Protein AF-A0A6I1JXM7-F1 (afdb_monomer)

Sequence (483 aa):
MMESGSQADSAADSGASPAGRSFATGLRLTLGFTLAALVIVGCLWFRSSGRQVSQPGGGKPQRPTHQTKGSPGPWGELEYVPIVIATPDEFLSVAREANIEPVWRFGKYSAGQVHDLLVRADPPAAAREWLMDERHWQVSADGVVIAPPPEVIFTLDPASRALIYNALANLGGNLLQEFPLSRSRDGLEDWFSKGGLSAPTITLTRSLLYQRGSAWCLADWPLLLRQVPSREERRQLLKAATSQTTLLAHLRIRENADVEGLVEYWGRGGRAKDIRALLESVALVEGGATVDLAHLLPRFVRERIYTYPFPTDPTLARRRNCFWTSLNFFANGPPEDRHADAADLRLTLAKDYVQVPGDLLLGDVLLWSKADGTPVHAASYLAADLVLTKNGAYHTQPWMLSRLDDLLVRYPSSSALSFAAYRRKDLAHGLGRCPPTGDTDAVREYHTQLESWRGSNPARFPPNAWADVFTAGPARTRSARIP

Secondary structure (DSSP, 8-state):
------------------------TTSSSSHHHHHHHHHHHHHHHHHH-------------------EEPPPSTT-EEEEEEEEE---GGG--HHHHHT----EEEET--HHHHHHHHHHH---HHHHHHHH-GGGEEEETTEEEE---HHHHHH--HHHHHHHHHHHHHHSS-HHHHS-EEEESTTHHHHHHHTT--HHHHHHHHHT-EEETTEEEES-HHHHHHH---HHHHHHHHHHHH-EEEEEEEEEE-TT--HHHHHHHHTTTTTHHHHHHHHHHHHTSTT-EEEEGGGGS-HHHHTTBT---------GGG---HHHHHHTTT-SSS--GGGGSHHHHHHHHHHHEEEESS---TTPEEEEE-TTS-EEEEEEEEETTEEEEE-SSSTTS-EEEEEHHHHHHTS--SSPPEEEEEEEGGG-TTS-PPPPS--HHHHHHHHHHHHHHHHT-TTS--S-SSSSSS--PPP-PPP----

Radius of gyration: 33.29 Å; Cα contacts (8 Å, |Δi|>4): 660; chains: 1; bounding box: 88×120×66 Å

Nearest PDB structures (foldseek):
  4xcm-assembly1_B  TM=4.944E-01  e=1.391E-02  Thermus thermophilus HB8
  6b8c-assembly1_A  TM=6.348E-01  e=1.326E-01  Enterococcus faecium
  2evr-assembly1_A  TM=5.781E-01  e=1.932E-01  Nostoc punctiforme PCC 73102
  3p0l-assembly2_B  TM=2.296E-01  e=9.732E+00  Homo sapiens

Foldseek 3Di:
DDDDDDDDDDDDDDDDDDDDDDDDPDPDPVVVVVVVVVVVVVVVVVVVPPDPPPDDDDDPPPPPQVFDWFDADLQATKTKGKDKAWFDLVVDDLPVLLPDFDKQFLFPDAPVRQLVLLVVLVFPPVLSVVSNPCVQWDQDPRGIMHRDDPVSLLRGAQSSLQSRLQSSLPRDPLCLSVQFLKDAPVCLVVLVVVLPADPVLSVSQVRQWYDFARIIGHSCLSVSLVPDPDPVNSSSSNRSSLMDIFIFMKHWAAQVRPLVSNLVFLCFLVRSVVCSVVNVVQNNDHRGDIDGCLSSFAPLLVVFASAFDDPDDPDLQAQCFQQQCLLCRSPPDDGDSLSSDPVVSVVCLVPFKDWDPDPAGFSWKKWWADPVRHTDGIWTDHDRQKTFGQLGRDRSTGTHIDGNVRSVSSSRHNDDIDIIIIDGPVSVVVVDDPPPPDDPVVVVVVVVVVVVVCVVCVPPDDPDPPDPPPPDDPDDDDDDDDD

Mean predicted aligned error: 14.43 Å

Solvent-accessible surface area (backbone atoms only — not comparable to full-atom values): 28368 Å² total; per-residue (Å²): 134,85,78,90,78,85,85,90,84,85,88,88,80,88,85,84,88,89,88,80,84,91,88,77,97,79,79,77,74,68,67,61,56,54,55,54,51,52,53,53,52,51,55,51,51,64,66,72,65,67,72,82,76,80,71,76,91,67,72,73,79,77,72,76,78,66,64,41,72,51,62,75,55,70,76,43,45,34,40,30,38,81,43,78,51,57,50,57,73,92,78,61,53,65,72,66,50,39,67,55,75,63,58,48,34,40,39,83,34,51,71,67,56,48,50,53,50,52,60,73,27,60,42,44,70,76,35,35,58,58,72,69,37,63,89,61,47,50,78,55,99,66,15,34,36,36,62,65,54,68,72,43,63,71,54,34,47,40,65,25,44,22,51,53,38,60,51,34,36,72,42,52,85,24,65,41,49,53,62,29,50,47,34,44,69,83,45,49,61,57,50,53,72,73,33,76,62,52,70,69,58,51,53,59,52,57,56,57,33,26,60,36,66,78,13,40,30,37,50,62,57,31,58,50,42,63,72,44,83,49,70,64,57,32,48,38,50,52,38,50,64,43,38,42,79,30,48,53,46,26,39,52,37,42,52,79,48,69,49,66,54,39,31,62,42,55,15,55,86,87,33,35,80,81,46,39,68,58,49,55,56,41,23,70,33,84,88,25,46,73,43,58,42,61,79,58,45,45,66,52,44,51,80,36,59,78,36,59,53,74,89,65,78,90,54,74,78,67,37,68,14,15,47,22,50,30,75,31,43,75,36,88,63,86,71,64,56,65,32,44,37,73,69,47,43,56,52,47,43,68,72,50,30,42,81,44,99,62,88,83,48,61,58,23,31,38,37,33,18,43,88,89,64,51,76,75,49,33,27,18,34,56,50,80,58,36,27,42,36,27,78,40,60,52,42,60,32,39,29,35,39,37,45,55,70,67,50,49,33,57,61,55,41,91,59,79,64,45,78,51,36,31,36,49,51,87,74,44,66,86,70,59,81,80,70,72,92,79,65,72,63,65,57,51,52,53,52,51,54,54,51,56,54,52,73,75,50,67,88,81,58,82,89,86,84,83,78,80,88,78,82,77,77,82,80,82,80,77,89,80,82,83,136

pLDDT: mean 77.71, std 24.35, range [25.97, 98.38]

Structure (mmCIF, N/CA/C/O backbone):
data_AF-A0A6I1JXM7-F1
#
_entry.id   AF-A0A6I1JXM7-F1
#
loop_
_atom_site.group_PDB
_atom_site.id
_atom_site.type_symbol
_atom_site.label_atom_id
_atom_site.label_alt_id
_atom_site.label_comp_id
_atom_site.label_asym_id
_atom_site.label_entity_id
_atom_site.label_seq_id
_atom_site.pdbx_PDB_ins_code
_atom_site.Cartn_x
_atom_site.Cartn_y
_atom_site.Cartn_z
_atom_site.occupancy
_atom_site.B_iso_or_equiv
_atom_site.auth_seq_id
_atom_site.auth_comp_id
_atom_site.auth_asym_id
_atom_site.auth_atom_id
_atom_site.pdbx_PDB_model_num
ATOM 1 N N . MET A 1 1 ? 61.142 11.789 24.414 1.00 34.75 1 MET A N 1
ATOM 2 C CA . MET A 1 1 ? 62.073 12.433 23.465 1.00 34.75 1 MET A CA 1
ATOM 3 C C . MET A 1 1 ? 61.211 13.270 22.541 1.00 34.75 1 MET A C 1
ATOM 5 O O . MET A 1 1 ? 60.379 12.693 21.861 1.00 34.75 1 MET A O 1
ATOM 9 N N . MET A 1 2 ? 61.076 14.563 22.849 1.00 32.94 2 MET A N 1
ATOM 10 C CA . MET A 1 2 ? 61.953 15.649 22.353 1.00 32.94 2 MET A CA 1
ATOM 11 C C . MET A 1 2 ? 61.632 15.925 20.876 1.00 32.94 2 MET A C 1
ATOM 13 O O . MET A 1 2 ? 61.647 14.992 20.090 1.00 32.94 2 MET A O 1
ATOM 17 N N . GLU A 1 3 ? 61.338 17.134 20.415 1.00 31.05 3 GLU A N 1
ATOM 18 C CA . GLU A 1 3 ? 61.275 18.462 21.033 1.00 31.05 3 GLU A CA 1
ATOM 19 C C . GLU A 1 3 ? 60.746 19.441 19.957 1.00 31.05 3 GLU A C 1
ATOM 21 O O . GLU A 1 3 ? 60.748 19.101 18.776 1.00 31.05 3 GLU A O 1
ATOM 26 N N . SER A 1 4 ? 60.259 20.605 20.410 1.00 34.41 4 SER A N 1
ATOM 27 C CA . SER A 1 4 ? 60.353 21.971 19.837 1.00 34.41 4 SER A CA 1
ATOM 28 C C . SER A 1 4 ? 60.806 22.173 18.376 1.00 34.41 4 SER A C 1
ATOM 30 O O . SER A 1 4 ? 61.720 21.519 17.902 1.00 34.41 4 SER A O 1
ATOM 32 N N . GLY A 1 5 ? 60.356 23.179 17.627 1.00 30.33 5 GLY A N 1
ATOM 33 C CA . GLY A 1 5 ? 59.937 24.543 17.975 1.00 30.33 5 GLY A CA 1
ATOM 34 C C . GLY A 1 5 ? 60.060 25.405 16.698 1.00 30.33 5 GLY A C 1
ATOM 35 O O . GLY A 1 5 ? 60.792 25.042 15.786 1.00 30.33 5 GLY A O 1
ATOM 36 N N . SER A 1 6 ? 59.196 26.408 16.518 1.00 32.47 6 SER A N 1
ATOM 37 C CA . SER A 1 6 ? 59.504 27.841 16.725 1.00 32.47 6 SER A CA 1
ATOM 38 C C . SER A 1 6 ? 60.363 28.455 15.596 1.00 32.47 6 SER A C 1
ATOM 40 O O . SER A 1 6 ? 61.515 28.078 15.453 1.00 32.47 6 SER A O 1
ATOM 42 N N . GLN A 1 7 ? 59.819 29.252 14.664 1.00 33.31 7 GLN A N 1
ATOM 43 C CA . GLN A 1 7 ? 59.428 30.683 14.743 1.00 33.31 7 GLN A CA 1
ATOM 44 C C . GLN A 1 7 ? 60.555 31.630 14.266 1.00 33.31 7 GLN A C 1
ATOM 46 O O . GLN A 1 7 ? 61.726 31.321 14.460 1.00 33.31 7 GLN A O 1
ATOM 51 N N . ALA A 1 8 ? 60.133 32.800 13.754 1.00 32.56 8 ALA A N 1
ATOM 52 C CA . ALA A 1 8 ? 60.879 34.058 13.558 1.00 32.56 8 ALA A CA 1
ATOM 53 C C . ALA A 1 8 ? 61.663 34.183 12.229 1.00 32.56 8 ALA A C 1
ATOM 55 O O . ALA A 1 8 ? 62.213 33.207 11.739 1.00 32.56 8 ALA A O 1
ATOM 56 N N . ASP A 1 9 ? 61.819 35.336 11.574 1.00 30.77 9 ASP A N 1
ATOM 57 C CA . ASP A 1 9 ? 61.236 36.691 11.617 1.00 30.77 9 ASP A CA 1
ATOM 58 C C . ASP A 1 9 ? 61.928 37.505 10.490 1.00 30.77 9 ASP A C 1
ATOM 60 O O . ASP A 1 9 ? 62.820 36.994 9.811 1.00 30.77 9 ASP A O 1
ATOM 64 N N . SER A 1 10 ? 61.589 38.797 10.393 1.00 31.94 10 SER A N 1
ATOM 65 C CA . SER A 1 10 ? 62.200 39.906 9.621 1.00 31.94 10 SER A CA 1
ATOM 66 C C . SER A 1 10 ? 61.524 40.179 8.270 1.00 31.94 10 SER A C 1
ATOM 68 O O . SER A 1 10 ? 61.526 39.339 7.380 1.00 31.94 10 SER A O 1
ATOM 70 N N . ALA A 1 11 ? 60.765 41.256 8.045 1.00 30.06 11 ALA A N 1
ATOM 71 C CA . ALA A 1 11 ? 60.737 42.651 8.512 1.00 30.06 11 ALA A CA 1
ATOM 72 C C . ALA A 1 11 ? 61.738 43.609 7.837 1.00 30.06 11 ALA A C 1
ATOM 74 O O . ALA A 1 11 ? 62.942 43.379 7.831 1.00 30.06 11 ALA A O 1
ATOM 75 N N . ALA A 1 12 ? 61.138 44.737 7.434 1.00 32.62 12 ALA A N 1
ATOM 76 C CA . ALA A 1 12 ? 61.660 46.079 7.170 1.00 32.62 12 ALA A CA 1
ATOM 77 C C . ALA A 1 12 ? 62.136 46.432 5.750 1.00 32.62 12 ALA A C 1
ATOM 79 O O . ALA A 1 12 ? 62.786 45.634 5.091 1.00 32.62 12 ALA A O 1
ATOM 80 N N . ASP A 1 13 ? 61.981 47.657 5.241 1.00 31.69 13 ASP A N 1
ATOM 81 C CA . ASP A 1 13 ? 61.082 48.819 5.432 1.00 31.69 13 ASP A CA 1
ATOM 82 C C . ASP A 1 13 ? 61.653 49.930 4.510 1.00 31.69 13 ASP A C 1
ATOM 84 O O . ASP A 1 13 ? 62.836 49.899 4.164 1.00 31.69 13 ASP A O 1
ATOM 88 N N . SER A 1 14 ? 60.843 50.955 4.228 1.00 33.47 14 SER A N 1
ATOM 89 C CA . SER A 1 14 ? 61.187 52.311 3.757 1.00 33.47 14 SER A CA 1
ATOM 90 C C . SER A 1 14 ? 61.546 52.493 2.269 1.00 33.47 14 SER A C 1
ATOM 92 O O . SER A 1 14 ? 62.276 51.715 1.676 1.00 33.47 14 SER A O 1
ATOM 94 N N . GLY A 1 15 ? 61.092 53.532 1.565 1.00 28.47 15 GLY A N 1
ATOM 95 C CA . GLY A 1 15 ? 60.280 54.692 1.931 1.00 28.47 15 GLY A CA 1
ATOM 96 C C . GLY A 1 15 ? 60.502 55.819 0.908 1.00 28.47 15 GLY A C 1
ATOM 97 O O . GLY A 1 15 ? 61.597 55.922 0.367 1.00 28.47 15 GLY A O 1
ATOM 98 N N . ALA A 1 16 ? 59.475 56.637 0.638 1.00 30.34 16 ALA A N 1
ATOM 99 C CA . ALA A 1 16 ? 59.563 58.097 0.434 1.00 30.34 16 ALA A CA 1
ATOM 100 C C . ALA A 1 16 ? 58.223 58.691 -0.064 1.00 30.34 16 ALA A C 1
ATOM 102 O O . ALA A 1 16 ? 57.744 58.383 -1.153 1.00 30.34 16 ALA A O 1
ATOM 103 N N . SER A 1 17 ? 57.652 59.573 0.760 1.00 32.50 17 SER A N 1
ATOM 104 C CA . SER A 1 17 ? 56.557 60.533 0.493 1.00 32.50 17 SER A CA 1
ATOM 105 C C . SER A 1 17 ? 57.116 61.814 -0.196 1.00 32.50 17 SER A C 1
ATOM 107 O O . SER A 1 17 ? 58.269 61.763 -0.624 1.00 32.50 17 SER A O 1
ATOM 109 N N . PRO A 1 18 ? 56.478 63.021 -0.199 1.00 51.78 18 PRO A N 1
ATOM 110 C CA . PRO A 1 18 ? 55.080 63.440 0.063 1.00 51.78 18 PRO A CA 1
ATOM 111 C C . PRO A 1 18 ? 54.528 64.552 -0.888 1.00 51.78 18 PRO A C 1
ATOM 113 O O . PRO A 1 18 ? 55.287 65.258 -1.539 1.00 51.78 18 PRO A O 1
ATOM 116 N N . ALA A 1 19 ? 53.203 64.781 -0.868 1.00 33.06 19 ALA A N 1
ATOM 117 C CA . ALA A 1 19 ? 52.481 66.083 -0.951 1.00 33.06 19 ALA A CA 1
ATOM 118 C C . ALA A 1 19 ? 50.992 65.796 -1.268 1.00 33.06 19 ALA A C 1
ATOM 120 O O . ALA A 1 19 ? 50.720 64.966 -2.119 1.00 33.06 19 ALA A O 1
ATOM 121 N N . GLY A 1 20 ? 49.939 66.381 -0.693 1.00 31.81 20 GLY A N 1
ATOM 122 C CA . GLY A 1 20 ? 49.734 67.365 0.362 1.00 31.81 20 GLY A CA 1
ATOM 123 C C . GLY A 1 20 ? 48.209 67.546 0.577 1.00 31.81 20 GLY A C 1
ATOM 124 O O . GLY A 1 20 ? 47.449 67.506 -0.382 1.00 31.81 20 GLY A O 1
ATOM 125 N N . ARG A 1 21 ? 47.800 67.688 1.849 1.00 36.47 21 ARG A N 1
ATOM 126 C CA . ARG A 1 21 ? 46.652 68.432 2.445 1.00 36.47 21 ARG A CA 1
ATOM 127 C C . ARG A 1 21 ? 45.302 68.491 1.689 1.00 36.47 21 ARG A C 1
ATOM 129 O O . ARG A 1 21 ? 45.183 69.123 0.653 1.00 36.47 21 ARG A O 1
ATOM 136 N N . SER A 1 22 ? 44.261 67.829 2.208 1.00 44.09 22 SER A N 1
ATOM 137 C CA . SER A 1 22 ? 43.242 68.342 3.164 1.00 44.09 22 SER A CA 1
ATOM 138 C C . SER A 1 22 ? 42.155 69.221 2.537 1.00 44.09 22 SER A C 1
ATOM 140 O O . SER A 1 22 ? 42.422 70.381 2.282 1.00 44.09 22 SER A O 1
ATOM 142 N N . PHE A 1 23 ? 40.926 68.704 2.398 1.00 40.50 23 PHE A N 1
ATOM 143 C CA . PHE A 1 23 ? 39.637 69.394 2.626 1.00 40.50 23 PHE A CA 1
ATOM 144 C C . PHE A 1 23 ? 38.485 68.374 2.441 1.00 40.50 23 PHE A C 1
ATOM 146 O O . PHE A 1 23 ? 38.619 67.441 1.658 1.00 40.50 23 PHE A O 1
ATOM 153 N N . ALA A 1 24 ? 37.356 68.576 3.134 1.00 39.00 24 ALA A N 1
ATOM 154 C CA . ALA A 1 24 ? 36.058 67.886 2.973 1.00 39.00 24 ALA A CA 1
ATOM 155 C C . ALA A 1 24 ? 35.691 66.724 3.928 1.00 39.00 24 ALA A C 1
ATOM 157 O O . ALA A 1 24 ? 35.078 65.728 3.538 1.00 39.00 24 ALA A O 1
ATOM 158 N N . THR A 1 25 ? 35.897 66.924 5.231 1.00 48.25 25 THR A N 1
ATOM 159 C CA . THR A 1 25 ? 35.028 66.333 6.266 1.00 48.25 25 THR A CA 1
ATOM 160 C C . THR A 1 25 ? 33.734 67.157 6.321 1.00 48.25 25 THR A C 1
ATOM 162 O O . THR A 1 25 ? 33.639 68.136 7.049 1.00 48.25 25 THR A O 1
ATOM 165 N N . GLY A 1 26 ? 32.762 66.833 5.466 1.00 43.00 26 GLY A N 1
ATOM 166 C CA . GLY A 1 26 ? 31.490 67.575 5.397 1.00 43.00 26 GLY A CA 1
ATOM 167 C C . GLY A 1 26 ? 30.445 67.028 4.419 1.00 43.00 26 GLY A C 1
ATOM 168 O O . GLY A 1 26 ? 29.301 67.466 4.443 1.00 43.00 26 GLY A O 1
ATOM 169 N N . LEU A 1 27 ? 30.796 66.033 3.595 1.00 44.50 27 LEU A N 1
ATOM 170 C CA . LEU A 1 27 ? 29.936 65.503 2.530 1.00 44.50 27 LEU A CA 1
ATOM 171 C C . LEU A 1 27 ? 29.718 63.983 2.649 1.00 44.50 27 LEU A C 1
ATOM 173 O O . LEU A 1 27 ? 29.868 63.242 1.683 1.00 44.50 27 LEU A O 1
ATOM 177 N N . ARG A 1 28 ? 29.419 63.481 3.855 1.00 48.69 28 ARG A N 1
ATOM 178 C CA . ARG A 1 28 ? 29.045 62.062 4.062 1.00 48.69 28 ARG A CA 1
ATOM 179 C C . ARG A 1 28 ? 27.753 61.839 4.855 1.00 48.69 28 ARG A C 1
ATOM 181 O O . ARG A 1 28 ? 27.347 60.697 5.014 1.00 48.69 28 ARG A O 1
ATOM 188 N N . LEU A 1 29 ? 27.062 62.902 5.277 1.00 47.84 29 LEU A N 1
ATOM 189 C CA . LEU A 1 29 ? 25.785 62.798 6.006 1.00 47.84 29 LEU A CA 1
ATOM 190 C C . LEU A 1 29 ? 24.555 63.285 5.216 1.00 47.84 29 LEU A C 1
ATOM 192 O O . LEU A 1 29 ? 23.434 63.019 5.629 1.00 47.84 29 LEU A O 1
ATOM 196 N N . THR A 1 30 ? 24.726 63.902 4.043 1.00 48.47 30 THR A N 1
ATOM 197 C CA . THR A 1 30 ? 23.607 64.388 3.205 1.00 48.47 30 THR A CA 1
ATOM 198 C C . THR A 1 30 ? 23.247 63.469 2.027 1.00 48.47 30 THR A C 1
ATOM 200 O O . THR A 1 30 ? 22.127 63.542 1.521 1.00 48.47 30 THR A O 1
ATOM 203 N N . LEU A 1 31 ? 24.127 62.535 1.633 1.00 44.09 31 LEU A N 1
ATOM 204 C CA . LEU A 1 31 ? 23.833 61.542 0.582 1.00 44.09 31 LEU A CA 1
ATOM 205 C C . LEU A 1 31 ? 23.036 60.323 1.094 1.00 44.09 31 LEU A C 1
ATOM 207 O O . LEU A 1 31 ? 22.329 59.678 0.326 1.00 44.09 31 LEU A O 1
ATOM 211 N N . GLY A 1 32 ? 23.123 60.010 2.393 1.00 47.25 32 GLY A N 1
ATOM 212 C CA . GLY A 1 32 ? 22.409 58.873 2.993 1.00 47.25 32 GLY A CA 1
ATOM 213 C C . GLY A 1 32 ? 20.905 59.116 3.168 1.00 47.25 32 GLY A C 1
ATOM 214 O O . GLY A 1 32 ? 20.102 58.208 2.967 1.00 47.25 32 GLY A O 1
ATOM 215 N N . PHE A 1 33 ? 20.504 60.353 3.477 1.00 49.28 33 PHE A N 1
ATOM 216 C CA . PHE A 1 33 ? 19.093 60.699 3.690 1.00 49.28 33 PHE A CA 1
ATOM 217 C C . PHE A 1 33 ? 18.303 60.895 2.388 1.00 49.28 33 PHE A C 1
ATOM 219 O O . PHE A 1 33 ? 17.106 60.619 2.349 1.00 49.28 33 PHE A O 1
ATOM 226 N N . THR A 1 34 ? 18.956 61.306 1.299 1.00 52.91 34 THR A N 1
ATOM 227 C CA . THR A 1 34 ? 18.302 61.507 -0.005 1.00 52.91 34 THR A CA 1
ATOM 228 C C . THR A 1 34 ? 17.988 60.187 -0.713 1.00 52.91 34 THR A C 1
ATOM 230 O O . THR A 1 34 ? 16.915 60.058 -1.303 1.00 52.91 34 THR A O 1
ATOM 233 N N . LEU A 1 35 ? 18.842 59.165 -0.577 1.00 52.19 35 LEU A N 1
ATOM 234 C CA . LEU A 1 35 ? 18.565 57.832 -1.127 1.00 52.19 35 LEU A CA 1
ATOM 235 C C . LEU A 1 35 ? 17.444 57.103 -0.358 1.00 52.19 35 LEU A C 1
ATOM 237 O O . LEU A 1 35 ? 16.595 56.461 -0.971 1.00 52.19 35 LEU A O 1
ATOM 241 N N . ALA A 1 36 ? 17.389 57.249 0.971 1.00 53.75 36 ALA A N 1
ATOM 242 C CA . ALA A 1 36 ? 16.336 56.650 1.796 1.00 53.75 36 ALA A CA 1
ATOM 243 C C . ALA A 1 36 ? 14.955 57.299 1.559 1.00 53.75 36 ALA A C 1
ATOM 245 O O . ALA A 1 36 ? 13.943 56.599 1.510 1.00 53.75 36 ALA A O 1
ATOM 246 N N . ALA A 1 37 ? 14.905 58.618 1.335 1.00 55.06 37 ALA A N 1
ATOM 247 C CA . ALA A 1 37 ? 13.664 59.323 1.011 1.00 55.06 37 ALA A CA 1
ATOM 248 C C . ALA A 1 37 ? 13.104 58.939 -0.375 1.00 55.06 37 ALA A C 1
ATOM 250 O O . ALA A 1 37 ? 11.892 58.780 -0.521 1.00 55.06 37 ALA A O 1
ATOM 251 N N . LEU A 1 38 ? 13.965 58.707 -1.375 1.00 54.53 38 LEU A N 1
ATOM 252 C CA . LEU A 1 38 ? 13.542 58.266 -2.712 1.00 54.53 38 LEU A CA 1
ATOM 253 C C . LEU A 1 38 ? 12.984 56.833 -2.722 1.00 54.53 38 LEU A C 1
ATOM 255 O O . LEU A 1 38 ? 12.026 56.558 -3.444 1.00 54.53 38 LEU A O 1
ATOM 259 N N . VAL A 1 39 ? 13.509 55.939 -1.877 1.00 62.72 39 VAL A N 1
ATOM 260 C CA . VAL A 1 39 ? 12.975 54.573 -1.722 1.00 62.72 39 VAL A CA 1
ATOM 261 C C . VAL A 1 39 ? 11.601 54.585 -1.040 1.00 62.72 39 VAL A C 1
ATOM 263 O O . VAL A 1 39 ? 10.693 53.885 -1.483 1.00 62.72 39 VAL A O 1
ATOM 266 N N . ILE A 1 40 ? 11.393 55.429 -0.023 1.00 63.22 40 ILE A N 1
ATOM 267 C CA . ILE A 1 40 ? 10.098 55.532 0.674 1.00 63.22 40 ILE A CA 1
ATOM 268 C C . ILE A 1 40 ? 9.023 56.162 -0.227 1.00 63.22 40 ILE A C 1
ATOM 270 O O . ILE A 1 40 ? 7.900 55.658 -0.279 1.00 63.22 40 ILE A O 1
ATOM 274 N N . VAL A 1 41 ? 9.357 57.206 -0.995 1.00 62.22 41 VAL A N 1
ATOM 275 C CA . VAL A 1 41 ? 8.421 57.823 -1.954 1.00 62.22 41 VAL A CA 1
ATOM 276 C C . VAL A 1 41 ? 8.096 56.863 -3.108 1.00 62.22 41 VAL A C 1
ATOM 278 O O . VAL A 1 41 ? 6.930 56.752 -3.486 1.00 62.22 41 VAL A O 1
ATOM 281 N N . GLY A 1 42 ? 9.069 56.083 -3.595 1.00 57.34 42 GLY A N 1
ATOM 282 C CA . GLY A 1 42 ? 8.839 55.024 -4.586 1.00 57.34 42 GLY A CA 1
ATOM 283 C C . GLY A 1 42 ? 7.927 53.899 -4.077 1.00 57.34 42 GLY A C 1
ATOM 284 O O . GLY A 1 42 ? 7.010 53.478 -4.783 1.00 57.34 42 GLY A O 1
ATOM 285 N N . CYS A 1 43 ? 8.100 53.461 -2.824 1.00 52.16 43 CYS A N 1
ATOM 286 C CA . CYS A 1 43 ? 7.236 52.453 -2.200 1.00 52.16 43 CYS A CA 1
ATOM 287 C C . CYS A 1 43 ? 5.806 52.957 -1.931 1.00 52.16 43 CYS A C 1
ATOM 289 O O . CYS A 1 43 ? 4.860 52.170 -1.997 1.00 52.16 43 CYS A O 1
ATOM 291 N N . LEU A 1 44 ? 5.624 54.252 -1.650 1.00 49.69 44 LEU A N 1
ATOM 292 C CA . LEU A 1 44 ? 4.301 54.851 -1.445 1.00 49.69 44 LEU A CA 1
ATOM 293 C C . LEU A 1 44 ? 3.563 55.105 -2.769 1.00 49.69 44 LEU A C 1
ATOM 295 O O . LEU A 1 44 ? 2.353 54.895 -2.825 1.00 49.69 44 LEU A O 1
ATOM 299 N N . TRP A 1 45 ? 4.273 55.446 -3.849 1.00 47.00 45 TRP A N 1
ATOM 300 C CA . TRP A 1 45 ? 3.674 55.623 -5.179 1.00 47.00 45 TRP A CA 1
ATOM 301 C C . TRP A 1 45 ? 3.273 54.290 -5.834 1.00 47.00 45 TRP A C 1
ATOM 303 O O . TRP A 1 45 ? 2.234 54.201 -6.491 1.00 47.00 45 TRP A O 1
ATOM 313 N N . PHE A 1 46 ? 4.032 53.215 -5.584 1.00 47.41 46 PHE A N 1
ATOM 314 C CA . PHE A 1 46 ? 3.666 51.864 -6.030 1.00 47.41 46 PHE A CA 1
ATOM 315 C C . PHE A 1 46 ? 2.484 51.278 -5.234 1.00 47.41 46 PHE A C 1
ATOM 317 O O . PHE A 1 46 ? 1.736 50.451 -5.752 1.00 47.41 46 PHE A O 1
ATOM 324 N N . ARG A 1 47 ? 2.263 51.747 -3.996 1.00 49.69 47 ARG A N 1
ATOM 325 C CA . ARG A 1 47 ? 1.072 51.415 -3.194 1.00 49.69 47 ARG A CA 1
ATOM 326 C C . ARG A 1 47 ? -0.178 52.209 -3.585 1.00 49.69 47 ARG A C 1
ATOM 328 O O . ARG A 1 47 ? -1.272 51.684 -3.406 1.00 49.69 47 ARG A O 1
ATOM 335 N N . SER A 1 48 ? -0.047 53.426 -4.120 1.00 43.41 48 SER A N 1
ATOM 336 C CA . SER A 1 48 ? -1.191 54.278 -4.494 1.00 43.41 48 SER A CA 1
ATOM 337 C C . SER A 1 48 ? -1.604 54.195 -5.971 1.00 43.41 48 SER A C 1
ATOM 339 O O . SER A 1 48 ? -2.700 54.630 -6.313 1.00 43.41 48 SER A O 1
ATOM 341 N N . SER A 1 49 ? -0.780 53.593 -6.838 1.00 43.44 49 SER A N 1
ATOM 342 C CA . SER A 1 49 ? -1.051 53.475 -8.287 1.00 43.44 49 SER A CA 1
ATOM 343 C C . SER A 1 49 ? -1.610 52.111 -8.718 1.00 43.44 49 SER A C 1
ATOM 345 O O . SER A 1 49 ? -1.760 51.840 -9.911 1.00 43.44 49 SER A O 1
ATOM 347 N N . GLY A 1 50 ? -1.955 51.246 -7.761 1.00 37.03 50 GLY A N 1
ATOM 348 C CA . GLY A 1 50 ? -2.659 49.992 -8.013 1.00 37.03 50 GLY A CA 1
ATOM 349 C C . GLY A 1 50 ? -4.109 50.244 -8.419 1.00 37.03 50 GLY A C 1
ATOM 350 O O . GLY A 1 50 ? -5.015 50.110 -7.601 1.00 37.03 50 GLY A O 1
ATOM 351 N N . ARG A 1 51 ? -4.332 50.604 -9.689 1.00 36.34 51 ARG A N 1
ATOM 352 C CA . ARG A 1 51 ? -5.637 50.493 -10.352 1.00 36.34 51 ARG A CA 1
ATOM 353 C C . ARG A 1 51 ? -6.225 49.122 -10.016 1.00 36.34 51 ARG A C 1
ATOM 355 O O . ARG A 1 51 ? -5.642 48.100 -10.375 1.00 36.34 51 ARG A O 1
ATOM 362 N N . GLN A 1 52 ? -7.379 49.112 -9.349 1.00 36.84 52 GLN A N 1
ATOM 363 C CA . GLN A 1 52 ? -8.237 47.937 -9.277 1.00 36.84 52 GLN A CA 1
ATOM 364 C C . GLN A 1 52 ? -8.555 47.508 -10.710 1.00 36.84 52 GLN A C 1
ATOM 366 O O . GLN A 1 52 ? -9.404 48.091 -11.379 1.00 36.84 52 GLN A O 1
ATOM 371 N N . VAL A 1 53 ? -7.855 46.483 -11.187 1.00 34.91 53 VAL A N 1
ATOM 372 C CA . VAL A 1 53 ? -8.368 45.650 -12.263 1.00 34.91 53 VAL A CA 1
ATOM 373 C C . VAL A 1 53 ? -9.549 44.916 -11.649 1.00 34.91 53 VAL A C 1
ATOM 375 O O . VAL A 1 53 ? -9.375 44.013 -10.831 1.00 34.91 53 VAL A O 1
ATOM 378 N N . SER A 1 54 ? -10.755 45.367 -11.979 1.00 32.34 54 SER A N 1
ATOM 379 C CA . SER A 1 54 ? -11.983 44.635 -11.714 1.00 32.34 54 SER A CA 1
ATOM 380 C C . SER A 1 54 ? -11.850 43.261 -12.368 1.00 32.34 54 SER A C 1
ATOM 382 O O . SER A 1 54 ? -11.968 43.133 -13.585 1.00 32.34 54 SER A O 1
ATOM 384 N N . GLN A 1 55 ? -11.552 42.231 -11.575 1.00 33.00 55 GLN A N 1
ATOM 385 C CA . GLN A 1 55 ? -11.769 40.865 -12.026 1.00 33.00 55 GLN A CA 1
ATOM 386 C C . GLN A 1 55 ? -13.282 40.694 -12.225 1.00 33.00 55 GLN A C 1
ATOM 388 O O . GLN A 1 55 ? -14.043 41.017 -11.307 1.00 33.00 55 GLN A O 1
ATOM 393 N N . PRO A 1 56 ? -13.746 40.213 -13.392 1.00 32.88 56 PRO A N 1
ATOM 394 C CA . PRO A 1 56 ? -15.120 39.753 -13.512 1.00 32.88 56 PRO A CA 1
ATOM 395 C C . PRO A 1 56 ? -15.306 38.620 -12.501 1.00 32.88 56 PRO A C 1
ATOM 397 O O . PRO A 1 56 ? -14.383 37.833 -12.298 1.00 32.88 56 PRO A O 1
ATOM 400 N N . GLY A 1 57 ? -16.460 38.585 -11.831 1.00 36.31 57 GLY A N 1
ATOM 401 C CA . GLY A 1 57 ? -16.774 37.667 -10.738 1.00 36.31 57 GLY A CA 1
ATOM 402 C C . GLY A 1 57 ? -16.542 36.198 -11.090 1.00 36.31 57 GLY A C 1
ATOM 403 O O . GLY A 1 57 ? -17.460 35.487 -11.476 1.00 36.31 57 GLY A O 1
ATOM 404 N N . GLY A 1 58 ? -15.309 35.737 -10.919 1.00 27.00 58 GLY A N 1
ATOM 405 C CA . GLY A 1 58 ? -14.956 34.342 -10.792 1.00 27.00 58 GLY A CA 1
ATOM 406 C C . GLY A 1 58 ? -15.016 34.040 -9.313 1.00 27.00 58 GLY A C 1
ATOM 407 O O . GLY A 1 58 ? -14.142 34.472 -8.559 1.00 27.00 58 GLY A O 1
ATOM 408 N N . GLY A 1 59 ? -16.066 33.341 -8.880 1.00 29.61 59 GLY A N 1
ATOM 409 C CA . GLY A 1 59 ? -16.060 32.728 -7.562 1.00 29.61 59 GLY A CA 1
ATOM 410 C C . GLY A 1 59 ? -14.714 32.037 -7.382 1.00 29.61 59 GLY A C 1
ATOM 411 O O . GLY A 1 59 ? -14.279 31.299 -8.270 1.00 29.61 59 GLY A O 1
ATOM 412 N N . LYS A 1 60 ? -14.026 32.311 -6.262 1.00 30.34 60 LYS A N 1
ATOM 413 C CA . LYS A 1 60 ? -12.935 31.438 -5.817 1.00 30.34 60 LYS A CA 1
ATOM 414 C C . LYS A 1 60 ? -13.451 30.020 -6.040 1.00 30.34 60 LYS A C 1
ATOM 416 O O . LYS A 1 60 ? -14.558 29.764 -5.557 1.00 30.34 60 LYS A O 1
ATOM 421 N N . PRO A 1 61 ? -12.751 29.135 -6.770 1.00 32.69 61 PRO A N 1
ATOM 422 C CA . PRO A 1 61 ? -13.167 27.751 -6.798 1.00 32.69 61 PRO A CA 1
ATOM 423 C C . PRO A 1 61 ? -13.182 27.332 -5.334 1.00 32.69 61 PRO A C 1
ATOM 425 O O . PRO A 1 61 ? -12.134 27.257 -4.686 1.00 32.69 61 PRO A O 1
ATOM 428 N N . GLN A 1 62 ? -14.386 27.196 -4.777 1.00 32.50 62 GLN A N 1
ATOM 429 C CA . GLN A 1 62 ? -14.611 26.516 -3.523 1.00 32.50 62 GLN A CA 1
ATOM 430 C C . GLN A 1 62 ? -14.085 25.133 -3.823 1.00 32.50 62 GLN A C 1
ATOM 432 O O . GLN A 1 62 ? -14.739 24.342 -4.491 1.00 32.50 62 GLN A O 1
ATOM 437 N N . ARG A 1 63 ? -12.825 24.905 -3.461 1.00 35.50 63 ARG A N 1
ATOM 438 C CA . ARG A 1 63 ? -12.210 23.600 -3.542 1.00 35.50 63 ARG A CA 1
ATOM 439 C C . ARG A 1 63 ? -13.072 22.771 -2.606 1.00 35.50 63 ARG A C 1
ATOM 441 O O . ARG A 1 63 ? -13.062 23.071 -1.410 1.00 35.50 63 ARG A O 1
ATOM 448 N N . PRO A 1 64 ? -13.867 21.812 -3.093 1.00 37.56 64 PRO A N 1
ATOM 449 C CA . PRO A 1 64 ? -14.543 20.954 -2.164 1.00 37.56 64 PRO A CA 1
ATOM 450 C C . PRO A 1 64 ? -13.422 20.098 -1.579 1.00 37.56 64 PRO A C 1
ATOM 452 O O . PRO A 1 64 ? -12.922 19.162 -2.201 1.00 37.56 64 PRO A O 1
ATOM 455 N N . THR A 1 65 ? -12.953 20.453 -0.385 1.00 49.78 65 THR A N 1
ATOM 456 C CA . THR A 1 65 ? -12.459 19.451 0.550 1.00 49.78 65 THR A CA 1
ATOM 457 C C . THR A 1 65 ? -13.661 18.551 0.783 1.00 49.78 65 THR A C 1
ATOM 459 O O . THR A 1 65 ? -14.465 18.829 1.668 1.00 49.78 65 THR A O 1
ATOM 462 N N . HIS A 1 66 ? -13.878 17.578 -0.108 1.00 59.66 66 HIS A N 1
ATOM 463 C CA . HIS A 1 66 ? -14.966 16.619 0.002 1.00 59.66 66 HIS A CA 1
ATOM 464 C C . HIS A 1 66 ? -14.668 15.776 1.233 1.00 59.66 66 HIS A C 1
ATOM 466 O O . HIS A 1 66 ? -14.028 14.727 1.166 1.00 59.66 66 HIS A O 1
ATOM 472 N N . GLN A 1 67 ? -15.084 16.299 2.382 1.00 75.69 67 GLN A N 1
ATOM 473 C CA . GLN A 1 67 ? -15.181 15.546 3.603 1.00 75.69 67 GLN A CA 1
ATOM 474 C C . GLN A 1 67 ? -16.122 14.391 3.292 1.00 75.69 67 GLN A C 1
ATOM 476 O O . GLN A 1 67 ? -17.302 14.585 2.995 1.00 75.69 67 GLN A O 1
ATOM 481 N N . THR A 1 68 ? -15.558 13.194 3.240 1.00 84.44 68 THR A N 1
ATOM 482 C CA . THR A 1 68 ? -16.305 11.995 2.886 1.00 84.44 68 THR A CA 1
ATOM 483 C C . THR A 1 68 ? -16.825 11.395 4.176 1.00 84.44 68 THR A C 1
ATOM 485 O O . THR A 1 68 ? -16.056 11.210 5.119 1.00 84.44 68 THR A O 1
ATOM 488 N N . LYS A 1 69 ? -18.127 11.124 4.243 1.00 88.31 69 LYS A N 1
ATOM 489 C CA . LYS A 1 69 ? -18.717 10.440 5.394 1.00 88.31 69 LYS A CA 1
ATOM 490 C C . LYS A 1 69 ? -18.511 8.937 5.248 1.00 88.31 69 LYS A C 1
ATOM 492 O O . LYS A 1 69 ? -18.775 8.383 4.183 1.00 88.31 69 LYS A O 1
ATOM 497 N N . GLY A 1 70 ? -18.032 8.299 6.308 1.00 86.19 70 GLY A N 1
ATOM 498 C CA . GLY A 1 70 ? -17.968 6.848 6.402 1.00 86.19 70 GLY A CA 1
ATOM 499 C C . GLY A 1 70 ? -19.350 6.238 6.601 1.00 86.19 70 GLY A C 1
ATOM 500 O O . GLY A 1 70 ? -20.277 6.900 7.073 1.00 86.19 70 GLY A O 1
ATOM 501 N N . SER A 1 71 ? -19.484 4.958 6.255 1.00 88.19 71 SER A N 1
ATOM 502 C CA . SER A 1 71 ? -20.690 4.196 6.571 1.00 88.19 71 SER A CA 1
ATOM 503 C C . SER A 1 71 ? -20.906 4.150 8.091 1.00 88.19 71 SER A C 1
ATOM 505 O O . SER A 1 71 ? -19.933 3.973 8.834 1.00 88.19 71 SER A O 1
ATOM 507 N N . PRO A 1 72 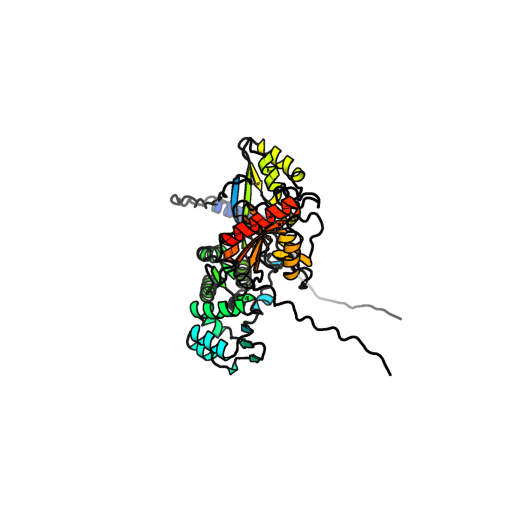? -22.152 4.305 8.570 1.00 86.62 72 PRO A N 1
ATOM 508 C CA . PRO A 1 72 ? -22.452 4.210 9.993 1.00 86.62 72 PRO A CA 1
ATOM 509 C C . PRO A 1 72 ? -22.230 2.780 10.505 1.00 86.62 72 PRO A C 1
ATOM 511 O O . PRO A 1 72 ? -22.321 1.816 9.744 1.00 86.62 72 PRO A O 1
ATOM 514 N N . GLY A 1 73 ? -21.967 2.645 11.802 1.00 92.88 73 GLY A N 1
ATOM 515 C CA . GLY A 1 73 ? -21.797 1.357 12.470 1.00 92.88 73 GLY A CA 1
ATOM 516 C C . GLY A 1 73 ? -21.525 1.524 13.968 1.00 92.88 73 GLY A C 1
ATOM 517 O O . GLY A 1 73 ? -21.617 2.643 14.475 1.00 92.88 73 GLY A O 1
ATOM 518 N N . PRO A 1 74 ? -21.150 0.446 14.683 1.00 94.19 74 PRO A N 1
ATOM 519 C CA . PRO A 1 74 ? -20.852 0.499 16.122 1.00 94.19 74 PRO A CA 1
ATOM 520 C C . PRO A 1 74 ? -19.669 1.422 16.467 1.00 94.19 74 PRO A C 1
ATOM 522 O O . PRO A 1 74 ? -19.498 1.837 17.606 1.00 94.19 74 PRO A O 1
ATOM 525 N N . TRP A 1 75 ? -18.863 1.785 15.472 1.00 95.69 75 TRP A N 1
ATOM 526 C CA . TRP A 1 75 ? -17.793 2.774 15.575 1.00 95.69 75 TRP A CA 1
ATOM 527 C C . TRP A 1 75 ? -18.270 4.234 15.601 1.00 95.69 75 TRP A C 1
ATOM 529 O O . TRP A 1 75 ? -17.446 5.120 15.830 1.00 95.69 75 TRP A O 1
ATOM 539 N N . GLY A 1 76 ? -19.555 4.501 15.354 1.00 95.31 76 GLY A N 1
ATOM 540 C CA . GLY A 1 76 ? -20.131 5.844 15.278 1.00 95.31 76 GLY A CA 1
ATOM 541 C C . GLY A 1 76 ? -20.065 6.483 13.887 1.00 95.31 76 GLY A C 1
ATOM 542 O O . GLY A 1 76 ? -19.985 5.804 12.861 1.00 95.31 76 GLY A O 1
ATOM 543 N N . GLU A 1 77 ? -20.141 7.815 13.844 1.00 95.25 77 GLU A N 1
ATOM 544 C CA . GLU A 1 77 ? -20.160 8.598 12.604 1.00 95.25 77 GLU A CA 1
ATOM 545 C C . GLU A 1 77 ? -18.751 9.056 12.225 1.00 95.25 77 GLU A C 1
ATOM 547 O O . GLU A 1 77 ? -18.132 9.852 12.929 1.00 95.25 77 GLU A O 1
ATOM 552 N N . LEU A 1 78 ? -18.240 8.573 11.094 1.00 95.94 78 LEU A N 1
ATOM 553 C CA . LEU A 1 78 ? -16.889 8.891 10.644 1.00 95.94 78 LEU A CA 1
ATOM 554 C C . LEU A 1 78 ? -16.872 9.928 9.522 1.00 95.94 78 LEU A C 1
ATOM 556 O O . LEU A 1 78 ? -17.704 9.912 8.615 1.00 95.94 78 LEU A O 1
ATOM 560 N N . GLU A 1 79 ? -15.872 10.802 9.563 1.00 95.12 79 GLU A N 1
ATOM 561 C CA . GLU A 1 79 ? -15.605 11.824 8.557 1.00 95.12 79 GLU A CA 1
ATOM 562 C C . GLU A 1 79 ? -14.129 11.766 8.139 1.00 95.12 79 GLU A C 1
ATOM 564 O O . GLU A 1 79 ? -13.234 11.756 8.987 1.00 95.12 79 GLU A O 1
ATOM 569 N N . TYR A 1 80 ? -13.853 11.760 6.834 1.00 92.44 80 TYR A N 1
ATOM 570 C CA . TYR A 1 80 ? -12.494 11.634 6.303 1.00 92.44 80 TYR A CA 1
ATOM 571 C C . TYR A 1 80 ? -12.126 12.788 5.383 1.00 92.44 80 TYR A C 1
ATOM 573 O O . TYR A 1 80 ? -12.929 13.217 4.551 1.00 92.44 80 TYR A O 1
ATOM 581 N N . VAL A 1 81 ? -10.873 13.227 5.477 1.00 92.81 81 VAL A N 1
ATOM 582 C CA . VAL A 1 81 ? -10.265 14.175 4.542 1.00 92.81 81 VAL A CA 1
ATOM 583 C C . VAL A 1 81 ? -9.042 13.518 3.900 1.00 92.81 81 VAL A C 1
ATOM 585 O O . VAL A 1 81 ? -8.102 13.172 4.620 1.00 92.81 81 VAL A O 1
ATOM 588 N N . PRO A 1 82 ? -9.016 13.333 2.567 1.00 90.88 82 PRO A N 1
ATOM 589 C CA . PRO A 1 82 ? -7.838 12.813 1.894 1.00 90.88 82 PRO A CA 1
ATOM 590 C C . PRO A 1 82 ? -6.708 13.842 1.921 1.00 90.88 82 PRO A C 1
ATOM 592 O O . PRO A 1 82 ? -6.893 15.012 1.579 1.00 90.88 82 PRO A O 1
ATOM 595 N N . ILE A 1 83 ? -5.520 13.386 2.295 1.00 90.69 83 ILE A N 1
ATOM 596 C CA . ILE A 1 83 ? -4.284 14.164 2.283 1.00 90.69 83 ILE A CA 1
ATOM 597 C C . ILE A 1 83 ? -3.184 13.373 1.577 1.00 90.69 83 ILE A C 1
ATOM 599 O O . ILE A 1 83 ? -3.263 12.153 1.437 1.00 90.69 83 ILE A O 1
ATOM 603 N N . VAL A 1 84 ? -2.129 14.062 1.152 1.00 89.38 84 VAL A N 1
ATOM 604 C CA . VAL A 1 84 ? -0.936 13.423 0.593 1.00 89.38 84 VAL A CA 1
ATOM 605 C C . VAL A 1 84 ? 0.217 13.623 1.562 1.00 89.38 84 VAL A C 1
ATOM 607 O O . VAL A 1 84 ? 0.530 14.752 1.931 1.00 89.38 84 VAL A O 1
ATOM 610 N N . ILE A 1 85 ? 0.863 12.526 1.942 1.00 91.19 85 ILE A N 1
ATOM 611 C CA . ILE A 1 85 ? 2.134 12.539 2.664 1.00 91.19 85 ILE A CA 1
ATOM 612 C C . ILE A 1 85 ? 3.230 12.016 1.741 1.00 91.19 85 ILE A C 1
ATOM 614 O O . ILE A 1 85 ? 2.992 11.151 0.900 1.00 91.19 85 ILE A O 1
ATOM 618 N N . ALA A 1 86 ? 4.444 12.532 1.885 1.00 89.44 86 ALA A N 1
ATOM 619 C CA . ALA A 1 86 ? 5.582 12.130 1.068 1.00 89.44 86 ALA A CA 1
ATOM 620 C C . ALA A 1 86 ? 6.769 11.761 1.948 1.00 89.44 86 ALA A C 1
ATOM 622 O O . ALA A 1 86 ? 6.881 12.248 3.074 1.00 89.44 86 ALA A O 1
ATOM 623 N N . THR A 1 87 ? 7.637 10.901 1.421 1.00 89.81 87 THR A N 1
ATOM 624 C CA . THR A 1 87 ? 8.889 10.544 2.084 1.00 89.81 87 THR A CA 1
ATOM 625 C C . THR A 1 87 ? 9.684 11.819 2.397 1.00 89.81 87 THR A C 1
ATOM 627 O O . THR A 1 87 ? 9.778 12.684 1.516 1.00 89.81 87 THR A O 1
ATOM 630 N N . PRO A 1 88 ? 10.249 11.952 3.612 1.00 89.94 88 PRO A N 1
ATOM 631 C CA . PRO A 1 88 ? 11.124 13.067 3.957 1.00 89.94 88 PRO A CA 1
ATOM 632 C C . PRO A 1 88 ? 12.303 13.181 2.988 1.00 89.94 88 PRO A C 1
ATOM 634 O O . PRO A 1 88 ? 12.840 12.166 2.535 1.00 89.94 88 PRO A O 1
ATOM 637 N N . ASP A 1 89 ? 12.708 14.410 2.663 1.00 88.62 89 ASP A N 1
ATOM 638 C CA . ASP A 1 89 ? 13.733 14.660 1.642 1.00 88.62 89 ASP A CA 1
ATOM 639 C C . ASP A 1 89 ? 15.086 14.049 2.044 1.00 88.62 89 ASP A C 1
ATOM 641 O O . ASP A 1 89 ? 15.812 13.533 1.197 1.00 88.62 89 ASP A O 1
ATOM 645 N N . GLU A 1 90 ? 15.387 14.022 3.341 1.00 87.94 90 GLU A N 1
ATOM 646 C CA . GLU A 1 90 ? 16.576 13.412 3.936 1.00 87.94 90 GLU A CA 1
ATOM 647 C C . GLU A 1 90 ? 16.647 11.884 3.769 1.00 87.94 90 GLU A C 1
ATOM 649 O O . GLU A 1 90 ? 17.723 11.301 3.898 1.00 87.94 90 GLU A O 1
ATOM 654 N N . PHE A 1 91 ? 15.528 11.216 3.468 1.00 87.19 91 PHE A N 1
ATOM 655 C CA . PHE A 1 91 ? 15.494 9.769 3.222 1.00 87.19 91 PHE A CA 1
ATOM 656 C C . PHE A 1 91 ? 15.599 9.432 1.727 1.00 87.19 91 PHE A C 1
ATOM 658 O O . PHE A 1 91 ? 15.729 8.260 1.365 1.00 87.19 91 PHE A O 1
ATOM 665 N N . LEU A 1 92 ? 15.552 10.434 0.842 1.00 87.25 92 LEU A N 1
ATOM 666 C CA . LEU A 1 92 ? 15.591 10.242 -0.604 1.00 87.25 92 LEU A CA 1
ATOM 667 C C . LEU A 1 92 ? 17.031 10.245 -1.128 1.00 87.25 92 LEU A C 1
ATOM 669 O O . LEU A 1 92 ? 17.744 11.241 -1.040 1.00 87.25 92 LEU A O 1
ATOM 673 N N . SER A 1 93 ? 17.443 9.146 -1.766 1.00 87.81 93 SER A N 1
ATOM 674 C CA . SER A 1 93 ? 18.750 9.044 -2.425 1.00 87.81 93 SER A CA 1
ATOM 675 C C . SER A 1 93 ? 18.604 8.821 -3.928 1.00 87.81 93 SER A C 1
ATOM 677 O O . SER A 1 93 ? 18.593 7.689 -4.403 1.00 87.81 93 SER A O 1
ATOM 679 N N . VAL A 1 94 ? 18.540 9.915 -4.696 1.00 85.31 94 VAL A N 1
ATOM 680 C CA . VAL A 1 94 ? 18.430 9.862 -6.168 1.00 85.31 94 VAL A CA 1
ATOM 681 C C . VAL A 1 94 ? 19.554 9.030 -6.788 1.00 85.31 94 VAL A C 1
ATOM 683 O O . VAL A 1 94 ? 19.289 8.239 -7.681 1.00 85.31 94 VAL A O 1
ATOM 686 N N . ALA A 1 95 ? 20.795 9.177 -6.312 1.00 84.00 95 ALA A N 1
ATOM 687 C CA . ALA A 1 95 ? 21.935 8.442 -6.858 1.00 84.00 95 ALA A CA 1
ATOM 688 C C . ALA A 1 95 ? 21.822 6.928 -6.620 1.00 84.00 95 ALA A C 1
ATOM 690 O O . ALA A 1 95 ? 22.073 6.148 -7.533 1.00 84.00 95 ALA A O 1
ATOM 691 N N . ARG A 1 96 ? 21.406 6.510 -5.413 1.00 84.94 96 ARG A N 1
ATOM 692 C CA . ARG A 1 96 ? 21.199 5.089 -5.105 1.00 84.94 96 ARG A CA 1
ATOM 693 C C . ARG A 1 96 ? 20.100 4.506 -5.979 1.00 84.94 96 ARG A C 1
ATOM 695 O O . ARG A 1 96 ? 20.308 3.469 -6.595 1.00 84.94 96 ARG A O 1
ATOM 702 N N . GLU A 1 97 ? 18.953 5.178 -6.029 1.00 85.19 97 GLU A N 1
ATOM 703 C CA . GLU A 1 97 ? 17.806 4.656 -6.763 1.00 85.19 97 GLU A CA 1
ATOM 704 C C . GLU A 1 97 ? 18.042 4.659 -8.278 1.00 85.19 97 GLU A C 1
ATOM 706 O O . GLU A 1 97 ? 17.679 3.706 -8.956 1.00 85.19 97 GLU A O 1
ATOM 711 N N . ALA A 1 98 ? 18.711 5.681 -8.819 1.00 86.00 98 ALA A N 1
ATOM 712 C CA . ALA A 1 98 ? 19.051 5.729 -10.235 1.00 86.00 98 ALA A CA 1
ATOM 713 C C . ALA A 1 98 ? 20.052 4.636 -10.637 1.00 86.00 98 ALA A C 1
ATOM 715 O O . ALA A 1 98 ? 20.076 4.273 -11.799 1.00 86.00 98 ALA A O 1
ATOM 716 N N . ASN A 1 99 ? 20.845 4.061 -9.731 1.00 86.75 99 ASN A N 1
ATOM 717 C CA . ASN A 1 99 ? 21.820 3.012 -10.069 1.00 86.75 99 ASN A CA 1
ATOM 718 C C . ASN A 1 99 ? 21.226 1.593 -10.125 1.00 86.75 99 ASN A C 1
ATOM 720 O O . ASN A 1 99 ? 21.962 0.629 -10.318 1.00 86.75 99 ASN A O 1
ATOM 724 N N . ILE A 1 100 ? 19.908 1.440 -9.975 1.00 85.88 100 ILE A N 1
ATOM 725 C CA . ILE A 1 100 ? 19.251 0.137 -10.109 1.00 85.88 100 ILE A CA 1
ATOM 726 C C . ILE A 1 100 ? 19.154 -0.230 -11.594 1.00 85.88 100 ILE A C 1
ATOM 728 O O . ILE A 1 100 ? 18.402 0.398 -12.340 1.00 85.88 100 ILE A O 1
ATOM 732 N N . GLU A 1 101 ? 19.914 -1.244 -12.014 1.00 87.25 101 GLU A N 1
ATOM 733 C CA . GLU A 1 101 ? 19.856 -1.772 -13.379 1.00 87.25 101 GLU A CA 1
ATOM 734 C C . GLU A 1 101 ? 18.626 -2.669 -13.596 1.00 87.25 101 GLU A C 1
ATOM 736 O O . GLU A 1 101 ? 18.267 -3.457 -12.711 1.00 87.25 101 GLU A O 1
ATOM 741 N N . PRO A 1 102 ? 17.990 -2.599 -14.777 1.00 88.75 102 PRO A N 1
ATOM 742 C CA . PRO A 1 102 ? 16.897 -3.485 -15.134 1.00 88.75 102 PRO A CA 1
ATOM 743 C C . PRO A 1 102 ? 17.440 -4.889 -15.422 1.00 88.75 102 PRO A C 1
ATOM 745 O O . PRO A 1 102 ? 18.057 -5.152 -16.450 1.00 88.75 102 PRO A O 1
ATOM 748 N N . VAL A 1 103 ? 17.192 -5.815 -14.500 1.00 95.19 103 VAL A N 1
ATOM 749 C CA . VAL A 1 103 ? 17.519 -7.232 -14.673 1.00 95.19 103 VAL A CA 1
ATOM 750 C C . VAL A 1 103 ? 16.236 -8.034 -14.551 1.00 95.19 103 VAL A C 1
ATOM 752 O O . VAL A 1 103 ? 15.579 -8.006 -13.512 1.00 95.19 103 VAL A O 1
ATOM 755 N N . TRP A 1 104 ? 15.886 -8.748 -15.614 1.00 97.50 104 TRP A N 1
ATOM 756 C CA . TRP A 1 104 ? 14.729 -9.627 -15.675 1.00 97.50 104 TRP A CA 1
ATOM 757 C C . TRP A 1 104 ? 15.159 -11.052 -15.369 1.00 97.50 104 TRP A C 1
ATOM 759 O O . TRP A 1 104 ? 15.960 -11.652 -16.087 1.00 97.50 104 TRP A O 1
ATOM 769 N N . ARG A 1 105 ? 14.625 -11.599 -14.282 1.00 97.38 105 ARG A N 1
ATOM 770 C CA . ARG A 1 105 ? 14.881 -12.968 -13.839 1.00 97.38 105 ARG A CA 1
ATOM 771 C C . ARG A 1 105 ? 13.659 -13.820 -14.132 1.00 97.38 105 ARG A C 1
ATOM 773 O O . ARG A 1 105 ? 12.669 -13.768 -13.405 1.00 97.38 105 ARG A O 1
ATOM 780 N N . PHE A 1 106 ? 13.738 -14.635 -15.173 1.00 96.81 106 PHE A N 1
ATOM 781 C CA . PHE A 1 106 ? 12.733 -15.641 -15.489 1.00 96.81 106 PHE A CA 1
ATOM 782 C C . PHE A 1 106 ? 13.044 -16.933 -14.732 1.00 96.81 106 PHE A C 1
ATOM 784 O O . PHE A 1 106 ? 13.358 -17.972 -15.315 1.00 96.81 106 PHE A O 1
ATOM 791 N N . GLY A 1 107 ? 13.012 -16.846 -13.399 1.00 92.12 107 GLY A N 1
ATOM 792 C CA . GLY A 1 107 ? 13.235 -18.000 -12.535 1.00 92.12 107 GLY A CA 1
ATOM 793 C C . GLY A 1 107 ? 12.231 -19.108 -12.849 1.00 92.12 107 GLY A C 1
ATOM 794 O O . GLY A 1 107 ? 11.057 -18.827 -13.094 1.00 92.12 107 GLY A O 1
ATOM 795 N N . LYS A 1 108 ? 12.685 -20.366 -12.827 1.00 85.94 108 LYS A N 1
ATOM 796 C CA . LYS A 1 108 ? 11.879 -21.564 -13.146 1.00 85.94 108 LYS A CA 1
ATOM 797 C C . LYS A 1 108 ? 11.430 -21.694 -14.609 1.00 85.94 108 LYS A C 1
ATOM 799 O O . LYS A 1 108 ? 10.756 -22.672 -14.922 1.00 85.94 108 LYS A O 1
ATOM 804 N N . TYR A 1 109 ? 11.746 -20.740 -15.487 1.00 94.94 109 TYR A N 1
ATOM 805 C CA . TYR A 1 109 ? 11.431 -20.848 -16.913 1.00 94.94 109 TYR A CA 1
ATOM 806 C C . TYR A 1 109 ? 12.619 -21.438 -17.671 1.00 94.94 109 TYR A C 1
ATOM 808 O O . TYR A 1 109 ? 13.763 -21.052 -17.440 1.00 94.94 109 TYR A O 1
ATOM 816 N N . SER A 1 110 ? 12.342 -22.336 -18.614 1.00 95.44 110 SER A N 1
ATOM 817 C CA . SER A 1 110 ? 13.307 -22.736 -19.638 1.00 95.44 110 SER A CA 1
ATOM 818 C C . SER A 1 110 ? 13.457 -21.649 -20.707 1.00 95.44 110 SER A C 1
ATOM 820 O O . SER A 1 110 ? 12.579 -20.798 -20.868 1.00 95.44 110 SER A O 1
ATOM 822 N N . ALA A 1 111 ? 14.535 -21.709 -21.495 1.00 96.19 111 ALA A N 1
ATOM 823 C CA . ALA A 1 111 ? 14.730 -20.823 -22.646 1.00 96.19 111 ALA A CA 1
ATOM 824 C C . ALA A 1 111 ? 13.521 -20.841 -23.603 1.00 96.19 111 ALA A C 1
ATOM 826 O O . ALA A 1 111 ? 13.009 -19.786 -23.962 1.00 96.19 111 ALA A O 1
ATOM 827 N N . GLY A 1 112 ? 12.976 -22.025 -23.909 1.00 97.00 112 GLY A N 1
ATOM 828 C CA . GLY A 1 112 ? 11.770 -22.151 -24.735 1.00 97.00 112 GLY A CA 1
ATOM 829 C C . GLY A 1 112 ? 10.541 -21.462 -24.129 1.00 97.00 112 GLY A C 1
ATOM 830 O O . GLY A 1 112 ? 9.813 -20.772 -24.832 1.00 97.00 112 GLY A O 1
ATOM 831 N N . GLN A 1 113 ? 10.338 -21.555 -22.810 1.00 97.19 113 GLN A N 1
ATOM 832 C CA . GLN A 1 113 ? 9.227 -20.863 -22.141 1.00 97.19 113 GLN A CA 1
ATOM 833 C C . GLN A 1 113 ? 9.384 -19.336 -22.163 1.00 97.19 113 GLN A C 1
ATOM 835 O O . GLN A 1 113 ? 8.384 -18.621 -22.271 1.00 97.19 113 GLN A O 1
ATOM 840 N N . VAL A 1 114 ? 10.619 -18.831 -22.058 1.00 97.88 114 VAL A N 1
ATOM 841 C CA . VAL A 1 114 ? 10.912 -17.398 -22.219 1.00 97.88 114 VAL A CA 1
ATOM 842 C C . VAL A 1 114 ? 10.664 -16.962 -23.658 1.00 97.88 114 VAL A C 1
ATOM 844 O O . VAL A 1 114 ? 9.973 -15.968 -23.865 1.00 97.88 114 VAL A O 1
ATOM 847 N N . HIS A 1 115 ? 11.136 -17.730 -24.641 1.00 97.88 115 HIS A N 1
ATOM 848 C CA . HIS A 1 115 ? 10.870 -17.474 -26.053 1.00 97.88 115 HIS A CA 1
ATOM 849 C C . HIS A 1 115 ? 9.360 -17.392 -26.328 1.00 97.88 115 HIS A C 1
ATOM 851 O O . HIS A 1 115 ? 8.879 -16.384 -26.838 1.00 97.88 115 HIS A O 1
ATOM 857 N N . ASP A 1 116 ? 8.582 -18.388 -25.896 1.00 98.00 116 ASP A N 1
ATOM 858 C CA . ASP A 1 116 ? 7.124 -18.403 -26.064 1.00 98.00 116 ASP A CA 1
ATOM 859 C C . ASP A 1 116 ? 6.442 -17.203 -25.400 1.00 98.00 116 ASP A C 1
ATOM 861 O O . ASP A 1 116 ? 5.488 -16.638 -25.939 1.00 98.00 116 ASP A O 1
ATOM 865 N N . LEU A 1 117 ? 6.914 -16.793 -24.217 1.00 97.81 117 LEU A N 1
ATOM 866 C CA . LEU A 1 117 ? 6.419 -15.592 -23.551 1.00 97.81 117 LEU A CA 1
ATOM 867 C C . LEU A 1 117 ? 6.698 -14.339 -24.383 1.00 97.81 117 LEU A C 1
ATOM 869 O O . LEU A 1 117 ? 5.785 -13.537 -24.564 1.00 97.81 117 LEU A O 1
ATOM 873 N N . LEU A 1 118 ? 7.924 -14.172 -24.878 1.00 97.94 118 LEU A N 1
ATOM 874 C CA . LEU A 1 118 ? 8.318 -13.017 -25.682 1.00 97.94 118 LEU A CA 1
ATOM 875 C C . LEU A 1 118 ? 7.584 -12.988 -27.030 1.00 97.94 118 LEU A C 1
ATOM 877 O O . LEU A 1 118 ? 7.206 -11.911 -27.483 1.00 97.94 118 LEU A O 1
ATOM 881 N N . VAL A 1 119 ? 7.311 -14.149 -27.638 1.00 97.56 119 VAL A N 1
ATOM 882 C CA . VAL A 1 119 ? 6.518 -14.247 -28.875 1.00 97.56 119 VAL A CA 1
ATOM 883 C C . VAL A 1 119 ? 5.090 -13.792 -28.607 1.00 97.56 119 VAL A C 1
ATOM 885 O O . VAL A 1 119 ? 4.570 -12.953 -29.335 1.00 97.56 119 VAL A O 1
ATOM 888 N N . ARG A 1 120 ? 4.464 -14.296 -27.536 1.00 97.62 120 ARG A N 1
ATOM 889 C CA . ARG A 1 120 ? 3.107 -13.884 -27.143 1.00 97.62 120 ARG A CA 1
ATOM 890 C C . ARG A 1 120 ? 3.022 -12.416 -26.740 1.00 97.62 120 ARG A C 1
ATOM 892 O O . ARG A 1 120 ? 1.970 -11.816 -26.920 1.00 97.62 120 ARG A O 1
ATOM 899 N N . ALA A 1 121 ? 4.085 -11.873 -26.146 1.00 97.56 121 ALA A N 1
ATOM 900 C CA . ALA A 1 121 ? 4.153 -10.464 -25.785 1.00 97.56 121 ALA A CA 1
ATOM 901 C C . ALA A 1 121 ? 4.171 -9.553 -27.015 1.00 97.56 121 ALA A C 1
ATOM 903 O O . ALA A 1 121 ? 3.768 -8.408 -26.888 1.00 97.56 121 ALA A O 1
ATOM 904 N N . ASP A 1 122 ? 4.600 -10.069 -28.171 1.00 97.31 122 ASP A N 1
ATOM 905 C CA . ASP A 1 122 ? 4.618 -9.374 -29.459 1.00 97.31 122 ASP A CA 1
ATOM 906 C C . ASP A 1 122 ? 5.288 -7.980 -29.417 1.00 97.31 122 ASP A C 1
ATOM 908 O O . ASP A 1 122 ? 4.749 -7.021 -29.970 1.00 97.31 122 ASP A O 1
ATOM 912 N N . PRO A 1 123 ? 6.485 -7.829 -28.803 1.00 97.25 123 PRO A N 1
ATOM 913 C CA . PRO A 1 123 ? 7.112 -6.522 -28.642 1.00 97.25 123 PRO A CA 1
ATOM 914 C C . PRO A 1 123 ? 7.405 -5.851 -29.993 1.00 97.25 123 PRO A C 1
ATOM 916 O O . PRO A 1 123 ? 7.599 -6.545 -31.003 1.00 97.25 123 PRO A O 1
ATOM 919 N N . PRO A 1 124 ? 7.504 -4.510 -30.044 1.00 97.12 124 PRO A N 1
ATOM 920 C CA . PRO A 1 124 ? 7.825 -3.794 -31.276 1.00 97.12 124 PRO A CA 1
ATOM 921 C C . PRO A 1 124 ? 9.124 -4.301 -31.908 1.00 97.12 124 PRO A C 1
ATOM 923 O O . PRO A 1 124 ? 10.021 -4.755 -31.199 1.00 97.12 124 PRO A O 1
ATOM 926 N N . ALA A 1 125 ? 9.235 -4.225 -33.238 1.00 95.62 125 ALA A N 1
ATOM 927 C CA . ALA A 1 125 ? 10.273 -4.921 -34.010 1.00 95.62 125 ALA A CA 1
ATOM 928 C C . ALA A 1 125 ? 11.701 -4.738 -33.458 1.00 95.62 125 ALA A C 1
ATOM 930 O O . ALA A 1 125 ? 12.403 -5.726 -33.264 1.00 95.62 125 ALA A O 1
ATOM 931 N N . ALA A 1 126 ? 12.088 -3.502 -33.119 1.00 92.56 126 ALA A N 1
ATOM 932 C CA . ALA A 1 126 ? 13.406 -3.200 -32.557 1.00 92.56 126 ALA A CA 1
ATOM 933 C C . ALA A 1 126 ? 13.653 -3.878 -31.193 1.00 92.56 126 ALA A C 1
ATOM 935 O O . ALA A 1 126 ? 14.719 -4.441 -30.961 1.00 92.56 126 ALA A O 1
ATOM 936 N N . ALA A 1 127 ? 12.658 -3.873 -30.297 1.00 96.56 127 ALA A N 1
ATOM 937 C CA . ALA A 1 127 ? 12.749 -4.584 -29.022 1.00 96.56 127 ALA A CA 1
ATOM 938 C C . ALA A 1 127 ? 12.775 -6.099 -29.229 1.00 96.56 127 ALA A C 1
ATOM 940 O O . ALA A 1 127 ? 13.521 -6.801 -28.554 1.00 96.56 127 ALA A O 1
ATOM 941 N N . ARG A 1 128 ? 11.959 -6.607 -30.157 1.00 97.19 128 ARG A N 1
ATOM 942 C CA . ARG A 1 128 ? 11.850 -8.036 -30.458 1.00 97.19 128 ARG A CA 1
ATOM 943 C C . ARG A 1 128 ? 13.161 -8.612 -30.954 1.00 97.19 128 ARG A C 1
ATOM 945 O O . ARG A 1 128 ? 13.571 -9.649 -30.453 1.00 97.19 128 ARG A O 1
ATOM 952 N N . GLU A 1 129 ? 13.803 -7.942 -31.906 1.00 96.50 129 GLU A N 1
ATOM 953 C CA . GLU A 1 129 ? 15.094 -8.365 -32.448 1.00 96.50 129 GLU A CA 1
ATOM 954 C C . GLU A 1 129 ? 16.125 -8.534 -31.327 1.00 96.50 129 GLU A C 1
ATOM 956 O O . GLU A 1 129 ? 16.758 -9.581 -31.224 1.00 96.50 129 GLU A O 1
ATOM 961 N N . TRP A 1 130 ? 16.220 -7.552 -30.425 1.00 98.00 130 TRP A N 1
ATOM 962 C CA . TRP A 1 130 ? 17.150 -7.617 -29.302 1.00 98.00 130 TRP A CA 1
ATOM 963 C C . TRP A 1 130 ? 16.768 -8.690 -28.269 1.00 98.00 130 TRP A C 1
ATOM 965 O O . TRP A 1 130 ? 17.625 -9.447 -27.814 1.00 98.00 130 TRP A O 1
ATOM 975 N N . LEU A 1 131 ? 15.484 -8.768 -27.897 1.00 97.75 131 LEU A N 1
ATOM 976 C CA . LEU A 1 131 ? 14.983 -9.681 -26.863 1.00 97.75 131 LEU A CA 1
ATOM 977 C C . LEU A 1 131 ? 15.030 -11.152 -27.288 1.00 97.75 131 LEU A C 1
ATOM 979 O O . LEU A 1 131 ? 15.205 -12.006 -26.424 1.00 97.75 131 LEU A O 1
ATOM 983 N N . MET A 1 132 ? 14.869 -11.446 -28.580 1.00 96.81 132 MET A N 1
ATOM 984 C CA . MET A 1 132 ? 14.900 -12.811 -29.125 1.00 96.81 132 MET A CA 1
ATOM 985 C C . MET A 1 132 ? 16.314 -13.327 -29.403 1.00 96.81 132 M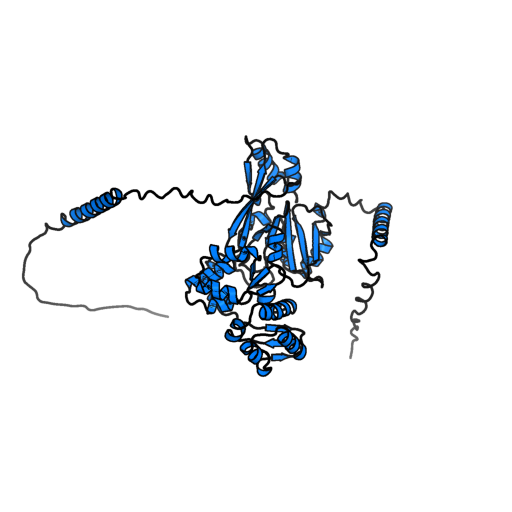ET A C 1
ATOM 987 O O . MET A 1 132 ? 16.493 -14.516 -29.652 1.00 96.81 132 MET A O 1
ATOM 991 N N . ASP A 1 133 ? 17.322 -12.458 -29.372 1.00 97.00 133 ASP A N 1
ATOM 992 C CA . ASP A 1 133 ? 18.710 -12.869 -29.534 1.00 97.00 133 ASP A CA 1
ATOM 993 C C . ASP A 1 133 ? 19.234 -13.506 -28.240 1.00 97.00 133 ASP A C 1
ATOM 995 O O . ASP A 1 133 ? 19.585 -12.824 -27.272 1.00 97.00 133 ASP A O 1
ATOM 999 N N . GLU A 1 134 ? 19.306 -14.839 -28.237 1.00 95.62 134 GLU A N 1
ATOM 1000 C CA . GLU A 1 134 ? 19.743 -15.638 -27.087 1.00 95.62 134 GLU A CA 1
ATOM 1001 C C . GLU A 1 134 ? 21.178 -15.322 -26.628 1.00 95.62 134 GLU A C 1
ATOM 1003 O O . GLU A 1 134 ? 21.550 -15.661 -25.506 1.00 95.62 134 GLU A O 1
ATOM 1008 N N . ARG A 1 135 ? 21.992 -14.608 -27.423 1.00 96.62 135 ARG A N 1
ATOM 1009 C CA . ARG A 1 135 ? 23.312 -14.122 -26.976 1.00 96.62 135 ARG A CA 1
ATOM 1010 C C . ARG A 1 135 ? 23.214 -13.133 -25.814 1.00 96.62 135 ARG A C 1
ATOM 1012 O O . ARG A 1 135 ? 24.179 -12.971 -25.070 1.00 96.62 135 ARG A O 1
ATOM 1019 N N . HIS A 1 136 ? 22.063 -12.483 -25.642 1.00 96.94 136 HIS A N 1
ATOM 1020 C CA . HIS A 1 136 ? 21.785 -11.602 -24.506 1.00 96.94 136 HIS A CA 1
ATOM 1021 C C . HIS A 1 136 ? 21.251 -12.356 -23.278 1.00 96.94 136 HIS A C 1
ATOM 1023 O O . HIS A 1 136 ? 20.966 -11.735 -22.250 1.00 96.94 136 HIS A O 1
ATOM 1029 N N . TRP A 1 137 ? 21.077 -13.677 -23.376 1.00 97.75 137 TRP A N 1
ATOM 1030 C CA . TRP A 1 137 ? 20.472 -14.493 -22.333 1.00 97.75 137 TRP A CA 1
ATOM 1031 C C . TRP A 1 137 ? 21.551 -15.205 -21.528 1.00 97.75 137 TRP A C 1
ATOM 1033 O O . TRP A 1 137 ? 22.484 -15.803 -22.059 1.00 97.75 137 TRP A O 1
ATOM 1043 N N . GLN A 1 138 ? 21.389 -15.192 -20.211 1.00 97.25 138 GLN A N 1
ATOM 1044 C CA . GLN A 1 138 ? 22.170 -16.027 -19.308 1.00 97.25 138 GLN A CA 1
ATOM 1045 C C . GLN A 1 138 ? 21.283 -17.184 -18.862 1.00 97.25 138 GLN A C 1
ATOM 1047 O O . GLN A 1 138 ? 20.419 -17.017 -17.998 1.00 97.25 138 GLN A O 1
ATOM 1052 N N . VAL A 1 139 ? 21.467 -18.341 -19.493 1.00 96.06 139 VAL A N 1
ATOM 1053 C CA . VAL A 1 139 ? 20.680 -19.550 -19.229 1.00 96.06 139 VAL A CA 1
ATOM 1054 C C . VAL A 1 139 ? 21.404 -20.419 -18.203 1.00 96.06 139 VAL A C 1
ATOM 1056 O O . VAL A 1 139 ? 22.578 -20.747 -18.370 1.00 96.06 139 VAL A O 1
ATOM 1059 N N . SER A 1 140 ? 20.701 -20.809 -17.144 1.00 93.56 140 SER A N 1
ATOM 1060 C CA . SER A 1 140 ? 21.190 -21.743 -16.128 1.00 93.56 140 SER A CA 1
ATOM 1061 C C . SER A 1 140 ? 20.096 -22.732 -15.713 1.00 93.56 140 SER A C 1
ATOM 1063 O O . SER A 1 140 ? 18.960 -22.664 -16.184 1.00 93.56 140 SER A O 1
ATOM 1065 N N . ALA A 1 141 ? 20.427 -23.659 -14.809 1.00 90.19 141 ALA A N 1
ATOM 1066 C CA . ALA A 1 141 ? 19.449 -24.586 -14.237 1.00 90.19 141 ALA A CA 1
ATOM 1067 C C . ALA A 1 141 ? 18.341 -23.875 -13.430 1.00 90.19 141 ALA A C 1
ATOM 1069 O O . ALA A 1 141 ? 17.237 -24.402 -13.314 1.00 90.19 141 ALA A O 1
ATOM 1070 N N . ASP A 1 142 ? 18.617 -22.676 -12.906 1.00 88.19 142 ASP A N 1
ATOM 1071 C CA . ASP A 1 142 ? 17.676 -21.901 -12.085 1.00 88.19 142 ASP A CA 1
ATOM 1072 C C . ASP A 1 142 ? 16.718 -21.030 -12.926 1.00 88.19 142 ASP A C 1
ATOM 1074 O O . ASP A 1 142 ? 15.733 -20.487 -12.409 1.00 88.19 142 ASP A O 1
ATOM 1078 N N . GLY A 1 143 ? 16.985 -20.904 -14.231 1.00 95.38 143 GLY A N 1
ATOM 1079 C CA . GLY A 1 143 ? 16.155 -20.188 -15.195 1.00 95.38 143 GLY A CA 1
ATOM 1080 C C . GLY A 1 143 ? 16.969 -19.338 -16.167 1.00 95.38 143 GLY A C 1
ATOM 1081 O O . GLY A 1 143 ? 18.144 -19.598 -16.426 1.00 95.38 143 GLY A O 1
ATOM 1082 N N . VAL A 1 144 ? 16.335 -18.294 -16.702 1.00 97.69 144 VAL A N 1
ATOM 1083 C CA . VAL A 1 144 ? 16.956 -17.369 -17.661 1.00 97.69 144 VAL A CA 1
ATOM 1084 C C . VAL A 1 144 ? 17.036 -15.969 -17.066 1.00 97.69 144 VAL A C 1
ATOM 1086 O O . VAL A 1 144 ? 16.068 -15.471 -16.488 1.00 97.69 144 VAL A O 1
ATOM 1089 N N . VAL A 1 145 ? 18.179 -15.310 -17.232 1.00 97.88 145 VAL A N 1
ATOM 1090 C CA . VAL A 1 145 ? 18.360 -13.898 -16.880 1.00 97.88 145 VAL A CA 1
ATOM 1091 C C . VAL A 1 145 ? 18.612 -13.082 -18.141 1.00 97.88 145 VAL A C 1
ATOM 1093 O O . VAL A 1 145 ? 19.460 -13.439 -18.956 1.00 97.88 145 VAL A O 1
ATOM 1096 N N . ILE A 1 146 ? 17.886 -11.973 -18.278 1.00 97.75 146 ILE A N 1
ATOM 1097 C CA . ILE A 1 146 ? 18.029 -11.005 -19.370 1.00 97.75 146 ILE A CA 1
ATOM 1098 C C . ILE A 1 146 ? 18.226 -9.622 -18.746 1.00 97.75 146 ILE A C 1
ATOM 1100 O O . ILE A 1 146 ? 17.500 -9.247 -17.826 1.00 97.75 146 ILE A O 1
ATOM 1104 N N . ALA A 1 147 ? 19.197 -8.854 -19.233 1.00 97.19 147 ALA A N 1
ATOM 1105 C CA . ALA A 1 147 ? 19.443 -7.478 -18.799 1.00 97.19 147 ALA A CA 1
ATOM 1106 C C . ALA A 1 147 ? 19.205 -6.519 -19.977 1.00 97.19 147 ALA A C 1
ATOM 1108 O O . ALA A 1 147 ? 20.163 -6.145 -20.656 1.00 97.19 147 ALA A O 1
ATOM 1109 N N . PRO A 1 148 ? 17.937 -6.186 -20.288 1.00 96.56 148 PRO A N 1
ATOM 1110 C CA . PRO A 1 148 ? 17.629 -5.330 -21.421 1.00 96.56 148 PRO A CA 1
ATOM 1111 C C . PRO A 1 148 ? 18.153 -3.915 -21.189 1.00 96.56 148 PRO A C 1
ATOM 1113 O O . PRO A 1 148 ? 17.920 -3.347 -20.119 1.00 96.56 148 PRO A O 1
ATOM 1116 N N . PRO A 1 149 ? 18.841 -3.318 -22.173 1.00 95.06 149 PRO A N 1
ATOM 1117 C CA . PRO A 1 149 ? 19.330 -1.965 -22.026 1.00 95.06 149 PRO A CA 1
ATOM 1118 C C . PRO A 1 149 ? 18.153 -0.971 -22.073 1.00 95.06 149 PRO A C 1
ATOM 1120 O O . PRO A 1 149 ? 17.059 -1.312 -22.547 1.00 95.06 149 PRO A O 1
ATOM 1123 N N . PRO A 1 150 ? 18.337 0.266 -21.573 1.00 92.81 150 PRO A N 1
ATOM 1124 C CA . PRO A 1 150 ? 17.252 1.236 -21.459 1.00 92.81 150 PRO A CA 1
ATOM 1125 C C . PRO A 1 150 ? 16.499 1.472 -22.772 1.00 92.81 150 PRO A C 1
ATOM 1127 O O . PRO A 1 150 ? 15.274 1.555 -22.761 1.00 92.81 150 PRO A O 1
ATOM 1130 N N . GLU A 1 151 ? 17.200 1.535 -23.903 1.00 93.38 151 GLU A N 1
ATOM 1131 C CA . GLU A 1 151 ? 16.618 1.714 -25.233 1.00 93.38 151 GLU A CA 1
ATOM 1132 C C . GLU A 1 151 ? 15.596 0.627 -25.584 1.00 93.38 151 GLU A C 1
ATOM 1134 O O . GLU A 1 151 ? 14.523 0.945 -26.093 1.00 93.38 151 GLU A O 1
ATOM 1139 N N . VAL A 1 152 ? 15.851 -0.632 -25.221 1.00 96.12 152 VAL A N 1
ATOM 1140 C CA . VAL A 1 152 ? 14.897 -1.728 -25.436 1.00 96.12 152 VAL A CA 1
ATOM 1141 C C . VAL A 1 152 ? 13.662 -1.516 -24.566 1.00 96.12 152 VAL A C 1
ATOM 1143 O O . VAL A 1 152 ? 12.539 -1.584 -25.061 1.00 96.12 152 VAL A O 1
ATOM 1146 N N . ILE A 1 153 ? 13.841 -1.162 -23.293 1.00 95.94 153 ILE A N 1
ATOM 1147 C CA . ILE A 1 153 ? 12.728 -0.950 -22.353 1.00 95.94 153 ILE A CA 1
ATOM 1148 C C . ILE A 1 153 ? 11.850 0.235 -22.768 1.00 95.94 153 ILE A C 1
ATOM 1150 O O . ILE A 1 153 ? 10.621 0.144 -22.688 1.00 95.94 153 ILE A O 1
ATOM 1154 N N . PHE A 1 154 ? 12.452 1.331 -23.237 1.00 94.19 154 PHE A N 1
ATOM 1155 C CA . PHE A 1 154 ? 11.720 2.509 -23.711 1.00 94.19 154 PHE A CA 1
ATOM 1156 C C . PHE A 1 154 ? 10.930 2.245 -24.995 1.00 94.19 154 PHE A C 1
ATOM 1158 O O . PHE A 1 154 ? 9.930 2.921 -25.228 1.00 94.19 154 PHE A O 1
ATOM 1165 N N . THR A 1 155 ? 11.337 1.265 -25.806 1.00 95.00 155 THR A N 1
ATOM 1166 C CA . THR A 1 155 ? 10.613 0.902 -27.036 1.00 95.00 155 THR A CA 1
ATOM 1167 C C . THR A 1 155 ? 9.426 -0.030 -26.812 1.00 95.00 155 THR A C 1
ATOM 1169 O O . THR A 1 155 ? 8.602 -0.152 -27.712 1.00 95.00 155 THR A O 1
ATOM 1172 N N . LEU A 1 156 ? 9.289 -0.663 -25.640 1.00 97.00 156 LEU A N 1
ATOM 1173 C CA . LEU A 1 156 ? 8.132 -1.518 -25.358 1.00 97.00 156 LEU A CA 1
ATOM 1174 C C . LEU A 1 156 ? 6.841 -0.692 -25.312 1.00 97.00 156 LEU A C 1
ATOM 1176 O O . LEU A 1 156 ? 6.746 0.308 -24.591 1.00 97.00 156 LEU A O 1
ATOM 1180 N N . ASP A 1 157 ? 5.809 -1.149 -26.013 1.00 95.69 157 ASP A N 1
ATOM 1181 C CA . ASP A 1 157 ? 4.461 -0.616 -25.849 1.00 95.69 157 ASP A CA 1
ATOM 1182 C C . ASP A 1 157 ? 3.816 -1.123 -24.534 1.00 95.69 157 ASP A C 1
ATOM 1184 O O . ASP A 1 157 ? 4.298 -2.086 -23.918 1.00 95.69 157 ASP A O 1
ATOM 1188 N N . PRO A 1 158 ? 2.728 -0.486 -24.058 1.00 95.56 158 PRO A N 1
ATOM 1189 C CA . PRO A 1 158 ? 2.081 -0.865 -22.803 1.00 95.56 158 PRO A CA 1
ATOM 1190 C C . PRO A 1 158 ? 1.571 -2.313 -22.737 1.00 95.56 158 PRO A C 1
ATOM 1192 O O . PRO A 1 158 ? 1.559 -2.883 -21.644 1.00 95.56 158 PRO A O 1
ATOM 1195 N N . ALA A 1 159 ? 1.146 -2.911 -23.857 1.00 95.75 159 ALA A N 1
ATOM 1196 C CA . ALA A 1 159 ? 0.596 -4.267 -23.885 1.00 95.75 159 ALA A CA 1
ATOM 1197 C C . ALA A 1 159 ? 1.713 -5.312 -23.766 1.00 95.75 159 ALA A C 1
ATOM 1199 O O . ALA A 1 159 ? 1.651 -6.182 -22.891 1.00 95.75 159 ALA A O 1
ATOM 1200 N N . SER A 1 160 ? 2.778 -5.151 -24.554 1.00 97.31 160 SER A N 1
ATOM 1201 C CA . SER A 1 160 ? 3.991 -5.971 -24.478 1.00 97.31 160 SER A CA 1
ATOM 1202 C C . SER A 1 160 ? 4.611 -5.916 -23.081 1.00 97.31 160 SER A C 1
ATOM 1204 O O . SER A 1 160 ? 4.884 -6.948 -22.459 1.00 97.31 160 SER A O 1
ATOM 1206 N N . ARG A 1 161 ? 4.758 -4.700 -22.531 1.00 97.75 161 ARG A N 1
ATOM 1207 C CA . ARG A 1 161 ? 5.273 -4.483 -21.171 1.00 97.75 161 ARG A CA 1
ATOM 1208 C C . ARG A 1 161 ? 4.402 -5.168 -20.123 1.00 97.75 161 ARG A C 1
ATOM 1210 O O . ARG A 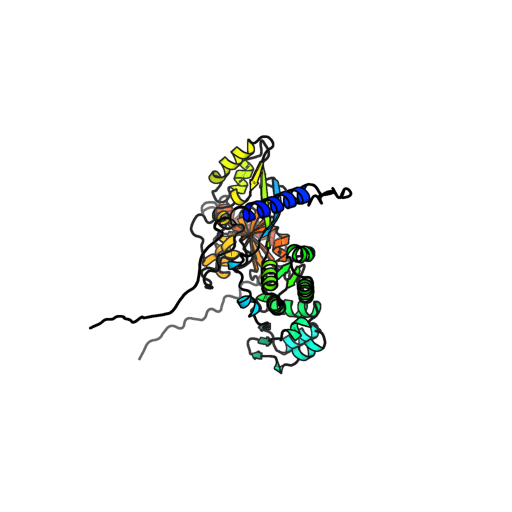1 161 ? 4.940 -5.832 -19.241 1.00 97.75 161 ARG A O 1
ATOM 1217 N N . ALA A 1 162 ? 3.076 -5.053 -20.224 1.00 96.81 162 ALA A N 1
ATOM 1218 C CA . ALA A 1 162 ? 2.163 -5.702 -19.287 1.00 96.81 162 ALA A CA 1
ATOM 1219 C C . ALA A 1 162 ? 2.339 -7.226 -19.278 1.00 96.81 162 ALA A C 1
ATOM 1221 O O . ALA A 1 162 ? 2.424 -7.816 -18.202 1.00 96.81 162 ALA A O 1
ATOM 1222 N N . LEU A 1 163 ? 2.433 -7.872 -20.444 1.00 96.88 163 LEU A N 1
ATOM 1223 C CA . LEU A 1 163 ? 2.597 -9.327 -20.528 1.00 96.88 163 LEU A CA 1
ATOM 1224 C C . LEU A 1 163 ? 3.917 -9.795 -19.906 1.00 96.88 163 LEU A C 1
ATOM 1226 O O . LEU A 1 163 ? 3.913 -10.703 -19.071 1.00 96.88 163 LEU A O 1
ATOM 1230 N N . ILE A 1 164 ? 5.027 -9.137 -20.245 1.00 97.62 164 ILE A N 1
ATOM 1231 C CA . ILE A 1 164 ? 6.350 -9.484 -19.713 1.00 97.62 164 ILE A CA 1
ATOM 1232 C C . ILE A 1 164 ? 6.399 -9.229 -18.200 1.00 97.62 164 ILE A C 1
ATOM 1234 O O . ILE A 1 164 ? 6.807 -10.098 -17.429 1.00 97.62 164 ILE A O 1
ATOM 1238 N N . TYR A 1 165 ? 5.952 -8.058 -17.741 1.00 97.56 165 TYR A N 1
ATOM 1239 C CA . TYR A 1 165 ? 6.128 -7.656 -16.342 1.00 97.56 165 TYR A CA 1
ATOM 1240 C C . TYR A 1 165 ? 5.185 -8.410 -15.409 1.00 97.56 16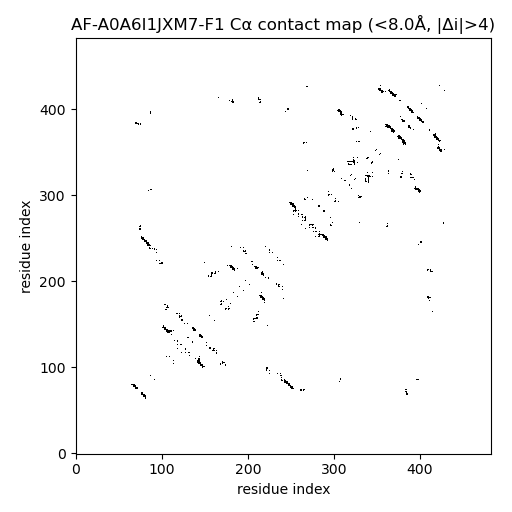5 TYR A C 1
ATOM 1242 O O . TYR A 1 165 ? 5.579 -8.752 -14.294 1.00 97.56 165 TYR A O 1
ATOM 1250 N N . ASN A 1 166 ? 3.980 -8.756 -15.868 1.00 94.81 166 ASN A N 1
ATOM 1251 C CA . ASN A 1 166 ? 3.075 -9.612 -15.104 1.00 94.81 166 ASN A CA 1
ATOM 1252 C C . ASN A 1 166 ? 3.617 -11.041 -14.968 1.00 94.81 166 ASN A C 1
ATOM 1254 O O . ASN A 1 166 ? 3.395 -11.669 -13.932 1.00 94.81 166 ASN A O 1
ATOM 1258 N N . ALA A 1 167 ? 4.352 -11.553 -15.961 1.00 94.50 167 ALA A N 1
ATOM 1259 C CA . ALA A 1 167 ? 5.066 -12.818 -15.813 1.00 94.50 167 ALA A CA 1
ATOM 1260 C C . ALA A 1 167 ? 6.189 -12.685 -14.771 1.00 94.50 167 ALA A C 1
ATOM 1262 O O . ALA A 1 167 ? 6.188 -13.417 -13.783 1.00 94.50 167 ALA A O 1
ATOM 1263 N N . LEU A 1 168 ? 7.076 -11.692 -14.9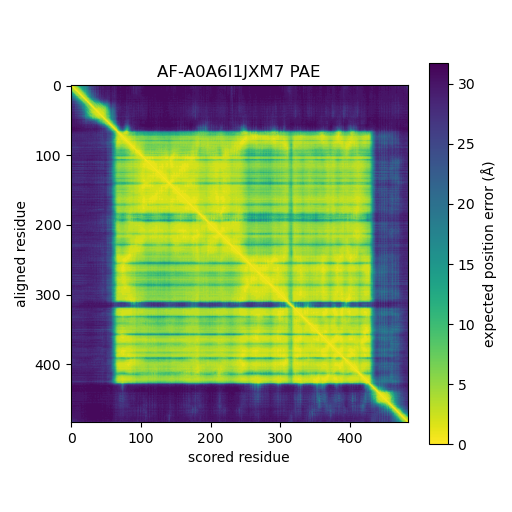20 1.00 95.81 168 LEU A N 1
ATOM 1264 C CA . LEU A 1 168 ? 8.200 -11.446 -14.002 1.00 95.81 168 LEU A CA 1
ATOM 1265 C C . LEU A 1 168 ? 7.765 -11.292 -12.538 1.00 95.81 168 LEU A C 1
ATOM 1267 O O . LEU A 1 168 ? 8.405 -11.841 -11.638 1.00 95.81 168 LEU A O 1
ATOM 1271 N N . ALA A 1 169 ? 6.642 -10.613 -12.299 1.00 92.25 169 ALA A N 1
ATOM 1272 C CA . ALA A 1 169 ? 6.072 -10.401 -10.970 1.00 92.25 169 ALA A CA 1
ATOM 1273 C C . ALA A 1 169 ? 5.656 -11.692 -10.234 1.00 92.25 169 ALA A C 1
ATOM 1275 O O . ALA A 1 169 ? 5.382 -11.665 -9.031 1.00 92.25 169 ALA A O 1
ATOM 1276 N N . ASN A 1 170 ? 5.559 -12.819 -10.942 1.00 88.94 170 ASN A N 1
ATOM 1277 C CA . ASN A 1 170 ? 5.148 -14.106 -10.384 1.00 88.94 170 ASN A CA 1
ATOM 1278 C C . ASN A 1 170 ? 6.305 -15.101 -10.209 1.00 88.94 170 ASN A C 1
ATOM 1280 O O . ASN A 1 170 ? 6.105 -16.138 -9.577 1.00 88.94 170 ASN A O 1
ATOM 1284 N N . LEU A 1 171 ? 7.503 -14.793 -10.715 1.00 89.25 171 LEU A N 1
ATOM 1285 C CA . LEU A 1 171 ? 8.648 -15.718 -10.704 1.00 89.25 171 LEU A CA 1
ATOM 1286 C C . LEU A 1 171 ? 9.586 -15.527 -9.509 1.00 89.25 171 LEU A C 1
ATOM 1288 O O . LEU A 1 171 ? 10.356 -16.433 -9.193 1.00 89.25 171 LEU A O 1
ATOM 1292 N N . GLY A 1 172 ? 9.464 -14.402 -8.800 1.00 84.88 172 GLY A N 1
ATOM 1293 C CA . GLY A 1 172 ? 10.355 -14.048 -7.700 1.00 84.88 172 GLY A CA 1
ATOM 1294 C C . GLY A 1 172 ? 11.687 -13.468 -8.192 1.00 84.88 172 GLY A C 1
ATOM 1295 O O . GLY A 1 172 ? 12.184 -13.816 -9.260 1.00 84.88 172 GLY A O 1
ATOM 1296 N N . GLY A 1 173 ? 12.281 -12.576 -7.400 1.00 87.75 173 GLY A N 1
ATOM 1297 C CA . GLY A 1 173 ? 13.566 -11.944 -7.712 1.00 87.75 173 GLY A CA 1
ATOM 1298 C C . GLY A 1 173 ? 13.470 -10.716 -8.623 1.00 87.75 173 GLY A C 1
ATOM 1299 O O . GLY A 1 173 ? 14.509 -10.180 -9.007 1.00 87.75 173 GLY A O 1
ATOM 1300 N N . ASN A 1 174 ? 12.259 -10.236 -8.923 1.00 93.56 174 ASN A N 1
ATOM 1301 C CA . ASN A 1 174 ? 12.000 -9.058 -9.757 1.00 93.56 174 ASN A CA 1
ATOM 1302 C C . ASN A 1 174 ? 11.259 -7.992 -8.938 1.00 93.56 174 ASN A C 1
ATOM 1304 O O . ASN A 1 174 ? 10.102 -7.677 -9.210 1.00 93.56 174 ASN A O 1
ATOM 1308 N N . LEU A 1 175 ? 11.905 -7.448 -7.899 1.00 88.38 175 LEU A N 1
ATOM 1309 C CA . LEU A 1 175 ? 11.243 -6.624 -6.871 1.00 88.38 175 LEU A CA 1
ATOM 1310 C C . LEU A 1 175 ? 10.431 -5.441 -7.426 1.00 88.38 175 LEU A C 1
ATOM 1312 O O . LEU A 1 175 ? 9.384 -5.116 -6.871 1.00 88.38 175 LEU A O 1
ATOM 1316 N N . LEU A 1 176 ? 10.882 -4.813 -8.517 1.00 91.31 176 LEU A N 1
ATOM 1317 C CA . LEU A 1 176 ? 10.191 -3.672 -9.130 1.00 91.31 176 LEU A CA 1
ATOM 1318 C C . LEU A 1 176 ? 8.934 -4.077 -9.913 1.00 91.31 176 LEU A C 1
ATOM 1320 O O . LEU A 1 176 ? 8.003 -3.285 -10.020 1.00 91.31 176 LEU A O 1
ATOM 1324 N N . GLN A 1 177 ? 8.889 -5.298 -10.446 1.00 94.31 177 GLN A N 1
ATOM 1325 C CA . GLN A 1 177 ? 7.718 -5.871 -11.113 1.00 94.31 177 GLN A CA 1
ATOM 1326 C C . GLN A 1 177 ? 6.785 -6.550 -10.101 1.00 94.31 177 GLN A C 1
ATOM 1328 O O . GLN A 1 177 ? 5.566 -6.516 -10.260 1.00 94.31 177 GLN A O 1
ATOM 1333 N N . GLU A 1 178 ? 7.338 -7.133 -9.035 1.00 89.38 178 GLU A N 1
ATOM 1334 C CA . GLU A 1 178 ? 6.575 -7.690 -7.916 1.00 89.38 178 GLU A CA 1
ATOM 1335 C C . GLU A 1 178 ? 5.809 -6.597 -7.165 1.00 89.38 178 GLU A C 1
ATOM 1337 O O . GLU A 1 178 ? 4.607 -6.750 -6.935 1.00 89.38 178 GLU A O 1
ATOM 1342 N N . PHE A 1 179 ? 6.484 -5.484 -6.853 1.00 86.81 179 PHE A N 1
ATOM 1343 C CA . PHE A 1 179 ? 5.952 -4.356 -6.087 1.00 86.81 179 PHE A CA 1
ATOM 1344 C C . PHE A 1 179 ? 6.109 -3.028 -6.852 1.00 86.81 179 PHE A C 1
ATOM 1346 O O . PHE A 1 179 ? 6.844 -2.139 -6.405 1.00 86.81 179 PHE A O 1
ATOM 1353 N N . PRO A 1 180 ? 5.438 -2.865 -8.009 1.00 92.06 180 PRO A N 1
ATOM 1354 C CA . PRO A 1 180 ? 5.555 -1.656 -8.809 1.00 92.06 180 PRO A CA 1
ATOM 1355 C C . PRO A 1 180 ? 4.889 -0.474 -8.108 1.00 92.06 180 PRO A C 1
ATOM 1357 O O . PRO A 1 180 ? 3.969 -0.627 -7.293 1.00 92.06 180 PRO A O 1
ATOM 1360 N N . LEU A 1 181 ? 5.290 0.739 -8.491 1.00 89.62 181 LEU A N 1
ATOM 1361 C CA . LEU A 1 181 ? 4.508 1.919 -8.142 1.00 89.62 181 LEU A CA 1
ATOM 1362 C C . LEU A 1 181 ? 3.142 1.790 -8.804 1.00 89.62 181 LEU A C 1
ATOM 1364 O O . LEU A 1 181 ? 3.055 1.706 -10.025 1.00 89.62 181 LEU A O 1
ATOM 1368 N N . SER A 1 182 ? 2.097 1.750 -7.984 1.00 90.19 182 SER A N 1
ATOM 1369 C CA . SER A 1 182 ? 0.742 1.456 -8.442 1.00 90.19 182 SER A CA 1
ATOM 1370 C C . SER A 1 182 ? -0.199 2.616 -8.132 1.00 90.19 182 SER A C 1
ATOM 1372 O O . SER A 1 182 ? -0.093 3.251 -7.072 1.00 90.19 182 SER A O 1
ATOM 1374 N N . ARG A 1 183 ? -1.102 2.917 -9.066 1.00 87.06 183 ARG A N 1
ATOM 1375 C CA . ARG A 1 183 ? -2.160 3.929 -8.940 1.00 87.06 183 ARG A CA 1
ATOM 1376 C C . ARG A 1 183 ? -3.469 3.376 -9.489 1.00 87.06 183 ARG A C 1
ATOM 1378 O O . ARG A 1 183 ? -3.461 2.562 -10.414 1.00 87.06 183 ARG A O 1
ATOM 1385 N N . SER A 1 184 ? -4.592 3.829 -8.937 1.00 84.62 184 SER A N 1
ATOM 1386 C CA . SER A 1 184 ? -5.902 3.520 -9.512 1.00 84.62 184 SER A CA 1
ATOM 1387 C C . SER A 1 184 ? -5.997 4.155 -10.898 1.00 84.62 184 SER A C 1
ATOM 1389 O O . SER A 1 184 ? -5.289 5.123 -11.194 1.00 84.62 184 SER A O 1
ATOM 1391 N N . ARG A 1 185 ? -6.865 3.616 -11.759 1.00 78.38 185 ARG A N 1
ATOM 1392 C CA . ARG A 1 185 ? -7.075 4.169 -13.106 1.00 78.38 185 ARG A CA 1
ATOM 1393 C C . ARG A 1 185 ? -7.445 5.650 -13.070 1.00 78.38 185 ARG A C 1
ATOM 1395 O O . ARG A 1 185 ? -6.882 6.421 -13.841 1.00 78.38 185 ARG A O 1
ATOM 1402 N N . ASP A 1 186 ? -8.279 6.032 -12.111 1.00 77.75 186 ASP A N 1
ATOM 1403 C CA . ASP A 1 186 ? -8.763 7.405 -11.957 1.00 77.75 186 ASP A CA 1
ATOM 1404 C C . ASP A 1 186 ? -7.767 8.308 -11.206 1.00 77.75 186 ASP A C 1
ATOM 1406 O O . ASP A 1 186 ? -7.797 9.528 -11.338 1.00 77.75 186 ASP A O 1
ATOM 1410 N N . GLY A 1 187 ? -6.837 7.725 -10.441 1.00 76.00 187 GLY A N 1
ATOM 1411 C CA . GLY A 1 187 ? -5.857 8.458 -9.632 1.00 76.00 187 GLY A CA 1
ATOM 1412 C C . GLY A 1 187 ? -4.613 8.930 -10.390 1.00 76.00 187 GLY A C 1
ATOM 1413 O O . GLY A 1 187 ? -3.727 9.543 -9.788 1.00 76.00 187 GLY A O 1
ATOM 1414 N N . LEU A 1 188 ? -4.503 8.633 -11.688 1.00 79.81 188 LEU A N 1
ATOM 1415 C CA . LEU A 1 188 ? -3.307 8.941 -12.473 1.00 79.81 188 LEU A CA 1
ATOM 1416 C C . LEU A 1 188 ? -3.118 10.453 -12.690 1.00 79.81 188 LEU A C 1
ATOM 1418 O O . LEU A 1 188 ? -2.008 10.960 -12.533 1.00 79.81 188 LEU A O 1
ATOM 1422 N N . GLU A 1 189 ? -4.194 11.192 -12.967 1.00 80.81 189 GLU A N 1
ATOM 1423 C CA . GLU A 1 189 ? -4.092 12.646 -13.181 1.00 80.81 189 GLU A CA 1
ATOM 1424 C C . GLU A 1 189 ? -3.856 13.413 -11.895 1.00 80.81 189 GLU A C 1
ATOM 1426 O O . GLU A 1 189 ? -3.137 14.412 -11.882 1.00 80.81 189 GLU A O 1
ATOM 1431 N N . ASP A 1 190 ? -4.376 12.904 -10.787 1.00 75.75 190 ASP A N 1
ATOM 1432 C CA . ASP A 1 190 ? -4.054 13.408 -9.462 1.00 75.75 190 ASP A CA 1
ATOM 1433 C C . ASP A 1 190 ? -2.560 13.268 -9.157 1.00 75.75 190 ASP A C 1
ATOM 1435 O O . ASP A 1 190 ? -1.955 14.181 -8.593 1.00 75.75 190 ASP A O 1
ATOM 1439 N N . TRP A 1 191 ? -1.943 12.158 -9.570 1.00 75.94 191 TRP A N 1
ATOM 1440 C CA . TRP A 1 191 ? -0.509 11.950 -9.402 1.00 75.94 191 TRP A CA 1
ATOM 1441 C C . TRP A 1 191 ? 0.323 12.957 -10.206 1.00 75.94 191 TRP A C 1
ATOM 1443 O O . TRP A 1 191 ? 1.254 13.547 -9.655 1.00 75.94 191 TRP A O 1
ATOM 1453 N N . PHE A 1 192 ? -0.033 13.214 -11.468 1.00 80.06 192 PHE A N 1
ATOM 1454 C CA . PHE A 1 192 ? 0.699 14.168 -12.306 1.00 80.06 192 PHE A CA 1
ATOM 1455 C C . PHE A 1 192 ? 0.446 15.629 -11.921 1.00 80.06 192 PHE A C 1
ATOM 1457 O O . PHE A 1 192 ? 1.393 16.406 -11.813 1.00 80.06 192 PHE A O 1
ATOM 1464 N N . SER A 1 193 ? -0.806 16.003 -11.653 1.00 74.56 193 SER A N 1
ATOM 1465 C CA . SER A 1 193 ? -1.178 17.385 -11.321 1.00 74.56 193 SER A CA 1
ATOM 1466 C C . SER A 1 193 ? -0.641 17.841 -9.962 1.00 74.56 193 SER A C 1
ATOM 1468 O O . SER A 1 193 ? -0.238 18.994 -9.814 1.00 74.56 193 SER A O 1
ATOM 1470 N N . LYS A 1 194 ? -0.594 16.946 -8.966 1.00 72.50 194 LYS A N 1
ATOM 1471 C CA . LYS A 1 194 ? -0.094 17.254 -7.613 1.00 72.50 194 LYS A CA 1
ATOM 1472 C C . LYS A 1 194 ? 1.411 17.018 -7.465 1.00 72.50 194 LYS A C 1
ATOM 1474 O O . LYS A 1 194 ? 1.996 17.476 -6.487 1.00 72.50 194 LYS A O 1
ATOM 1479 N N . GLY A 1 195 ? 2.033 16.306 -8.408 1.00 72.38 195 GLY A N 1
ATOM 1480 C CA . GLY A 1 195 ? 3.448 15.934 -8.360 1.00 72.38 195 GLY A CA 1
ATOM 1481 C C . GLY A 1 195 ? 4.423 17.061 -8.705 1.00 72.38 195 GLY A C 1
ATOM 1482 O O . GLY A 1 195 ? 5.607 16.929 -8.411 1.00 72.38 195 GLY A O 1
ATOM 1483 N N . GLY A 1 196 ? 3.947 18.153 -9.315 1.00 81.50 196 GLY A N 1
ATOM 1484 C CA . GLY A 1 196 ? 4.793 19.283 -9.722 1.00 81.50 196 GLY A CA 1
ATOM 1485 C C . GLY A 1 196 ? 5.787 18.954 -10.842 1.00 81.50 196 GLY A C 1
ATOM 1486 O O . GLY A 1 196 ? 6.724 19.713 -11.052 1.00 81.50 196 GLY A O 1
ATOM 1487 N N . LEU A 1 197 ? 5.591 17.832 -11.543 1.00 88.12 197 LEU A N 1
ATOM 1488 C CA . LEU A 1 197 ? 6.492 17.351 -12.588 1.00 88.12 197 LEU A CA 1
ATOM 1489 C C . LEU A 1 197 ? 6.311 18.144 -13.884 1.00 88.12 197 LEU A C 1
ATOM 1491 O O . LEU A 1 197 ? 5.202 18.538 -14.250 1.00 88.12 197 LEU A O 1
ATOM 1495 N N . SER A 1 198 ? 7.402 18.323 -14.619 1.00 91.19 198 SER A N 1
ATOM 1496 C CA . SER A 1 198 ? 7.387 18.940 -15.942 1.00 91.19 198 SER A CA 1
ATOM 1497 C C . SER A 1 198 ? 6.659 18.072 -16.980 1.00 91.19 198 SER A C 1
ATOM 1499 O O . SER A 1 198 ? 6.616 16.840 -16.892 1.00 91.19 198 SER A O 1
ATOM 1501 N N . ALA A 1 199 ? 6.110 18.708 -18.019 1.0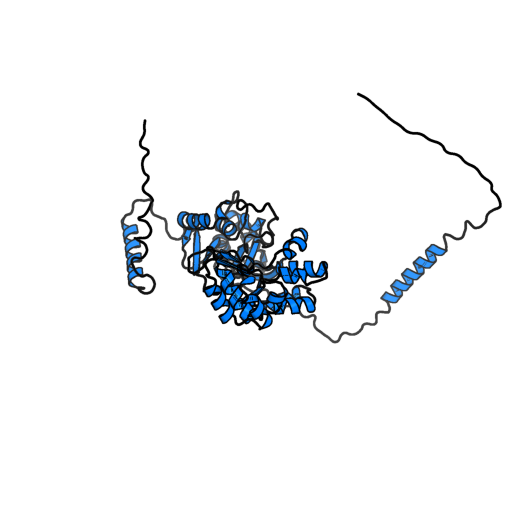0 91.38 199 ALA A N 1
ATOM 1502 C CA . ALA A 1 199 ? 5.410 18.009 -19.101 1.00 91.38 199 ALA A CA 1
ATOM 1503 C C . ALA A 1 199 ? 6.262 16.930 -19.816 1.00 91.38 199 ALA A C 1
ATOM 1505 O O . ALA A 1 199 ? 5.715 15.859 -20.109 1.00 91.38 199 ALA A O 1
ATOM 1506 N N . PRO A 1 200 ? 7.580 17.125 -20.054 1.00 92.75 200 PRO A N 1
ATOM 1507 C CA . PRO A 1 200 ? 8.444 16.067 -20.581 1.00 92.75 200 PRO A CA 1
ATOM 1508 C C . PRO A 1 200 ? 8.551 14.858 -19.644 1.00 92.75 200 PRO A C 1
ATOM 1510 O O . PRO A 1 200 ? 8.397 13.724 -20.098 1.00 92.75 200 PRO A O 1
ATOM 1513 N N . THR A 1 201 ? 8.735 15.080 -18.337 1.00 92.44 201 THR A N 1
ATOM 1514 C CA . THR A 1 201 ? 8.782 13.999 -17.336 1.00 92.44 201 THR A CA 1
ATOM 1515 C C . THR A 1 201 ? 7.464 13.234 -17.291 1.00 92.44 201 THR A C 1
ATOM 1517 O O . THR A 1 201 ? 7.470 12.004 -17.275 1.00 92.44 201 THR A O 1
ATOM 1520 N N . ILE A 1 202 ? 6.324 13.933 -17.318 1.00 92.00 202 ILE A N 1
ATOM 1521 C CA . ILE A 1 202 ? 4.994 13.305 -17.336 1.00 92.00 202 ILE A CA 1
ATOM 1522 C C . ILE A 1 202 ? 4.821 12.452 -18.596 1.00 92.00 202 ILE A C 1
ATOM 1524 O O . ILE A 1 202 ? 4.391 11.303 -18.503 1.00 92.00 202 ILE A O 1
ATOM 1528 N N . THR A 1 203 ? 5.199 12.978 -19.764 1.00 92.50 203 THR A N 1
ATOM 1529 C CA . THR A 1 203 ? 5.133 12.247 -21.041 1.00 92.50 203 THR A CA 1
ATOM 1530 C C . THR A 1 203 ? 5.960 10.964 -20.993 1.00 92.50 203 THR A C 1
ATOM 1532 O O . THR A 1 203 ? 5.452 9.895 -21.328 1.00 92.50 203 THR A O 1
ATOM 1535 N N . LEU A 1 204 ? 7.201 11.047 -20.504 1.00 92.19 204 LEU A N 1
ATOM 1536 C CA . LEU A 1 204 ? 8.074 9.884 -20.346 1.00 92.19 204 LEU A CA 1
ATOM 1537 C C . LEU A 1 204 ? 7.539 8.889 -19.308 1.00 92.19 204 LEU A C 1
ATOM 1539 O O . LEU A 1 204 ? 7.642 7.680 -19.476 1.00 92.19 204 LEU A O 1
ATOM 1543 N N . THR A 1 205 ? 6.937 9.388 -18.230 1.00 92.62 205 THR A N 1
ATOM 1544 C CA . THR A 1 205 ? 6.308 8.530 -17.222 1.00 92.62 205 THR A CA 1
ATOM 1545 C C . THR A 1 205 ? 5.171 7.730 -17.833 1.00 92.62 205 THR A C 1
ATOM 1547 O O . THR A 1 205 ? 5.101 6.522 -17.632 1.00 92.62 205 THR A O 1
ATOM 1550 N N . ARG A 1 206 ? 4.311 8.386 -18.620 1.00 92.69 206 ARG A N 1
ATOM 1551 C CA . ARG A 1 206 ? 3.169 7.749 -19.285 1.00 92.69 206 ARG A CA 1
ATOM 1552 C C . ARG A 1 206 ? 3.585 6.652 -20.258 1.00 92.69 206 ARG A C 1
ATOM 1554 O O . ARG A 1 206 ? 2.897 5.638 -20.312 1.00 92.69 206 ARG A O 1
ATOM 1561 N N . SER A 1 207 ? 4.691 6.816 -20.986 1.00 93.31 207 SER A N 1
ATOM 1562 C CA . SER A 1 207 ? 5.150 5.793 -21.938 1.00 93.31 207 SER A CA 1
ATOM 1563 C C . SER A 1 207 ? 5.639 4.503 -21.266 1.00 93.31 207 SER A C 1
ATOM 1565 O O . SER A 1 207 ? 5.633 3.449 -21.898 1.00 93.31 207 SER A O 1
ATOM 1567 N N . LEU A 1 208 ? 6.013 4.566 -19.984 1.00 95.44 208 LEU A N 1
ATOM 1568 C CA . LEU A 1 208 ? 6.463 3.419 -19.191 1.00 95.44 208 LEU A CA 1
ATOM 1569 C C . LEU A 1 208 ? 5.345 2.747 -18.378 1.00 95.44 208 LEU A C 1
ATOM 1571 O O . LEU A 1 208 ? 5.583 1.726 -17.727 1.00 95.44 208 LEU A O 1
ATOM 1575 N N . LEU A 1 209 ? 4.131 3.303 -18.387 1.00 95.25 209 LEU A N 1
ATOM 1576 C CA . LEU A 1 209 ? 3.006 2.713 -17.670 1.00 95.25 209 LEU A CA 1
ATOM 1577 C C . LEU A 1 209 ? 2.521 1.437 -18.356 1.00 95.25 209 LEU A C 1
ATOM 1579 O O . LEU A 1 209 ? 2.481 1.321 -19.581 1.00 95.25 209 LEU A O 1
ATOM 1583 N N . TYR A 1 210 ? 2.088 0.488 -17.538 1.00 95.81 210 TYR A N 1
ATOM 1584 C CA . TYR A 1 210 ? 1.419 -0.727 -17.982 1.00 95.81 210 TYR A CA 1
ATOM 1585 C C . TYR A 1 210 ? 0.280 -1.081 -17.028 1.00 95.81 210 TYR A C 1
ATOM 1587 O O . TYR A 1 210 ? 0.189 -0.551 -15.917 1.00 95.81 210 TYR A O 1
ATOM 1595 N N . GLN A 1 211 ? -0.615 -1.965 -17.465 1.00 93.12 211 GLN A N 1
ATOM 1596 C CA . GLN A 1 211 ? -1.755 -2.392 -16.658 1.00 93.12 211 GLN A CA 1
ATOM 1597 C C . GLN A 1 211 ? -1.480 -3.719 -15.951 1.00 93.12 211 GLN A C 1
ATOM 1599 O O . GLN A 1 211 ? -0.964 -4.671 -16.542 1.00 93.12 211 GLN A O 1
ATOM 1604 N N . ARG A 1 212 ? -1.905 -3.797 -14.687 1.00 91.62 212 ARG A N 1
ATOM 1605 C CA . ARG A 1 212 ? -1.985 -5.046 -13.924 1.00 91.62 212 ARG A CA 1
ATOM 1606 C C . ARG A 1 212 ? -3.264 -5.036 -13.097 1.00 91.62 212 ARG A C 1
ATOM 1608 O O . ARG A 1 212 ? -3.411 -4.249 -12.163 1.00 91.62 212 ARG A O 1
ATOM 1615 N N . GLY A 1 213 ? -4.215 -5.885 -13.482 1.00 86.88 213 GLY A N 1
ATOM 1616 C CA . GLY A 1 213 ? -5.573 -5.833 -12.943 1.00 86.88 213 GLY A CA 1
ATOM 1617 C C . GLY A 1 213 ? -6.222 -4.462 -13.187 1.00 86.88 213 GLY A C 1
ATOM 1618 O O . GLY A 1 213 ? -6.237 -3.944 -14.309 1.00 86.88 213 GLY A O 1
ATOM 1619 N N . SER A 1 214 ? -6.744 -3.852 -12.124 1.00 83.62 214 SER A N 1
ATOM 1620 C CA . SER A 1 214 ? -7.382 -2.533 -12.170 1.00 83.62 214 SER A CA 1
ATOM 1621 C C . SER A 1 214 ? -6.409 -1.354 -12.028 1.00 83.62 214 SER A C 1
ATOM 1623 O O . SER A 1 214 ? -6.856 -0.217 -12.146 1.00 83.62 214 SER A O 1
ATOM 1625 N N . ALA A 1 215 ? -5.108 -1.583 -11.818 1.00 90.50 215 ALA A N 1
ATOM 1626 C CA . ALA A 1 215 ? -4.138 -0.522 -11.537 1.00 90.50 215 ALA A CA 1
ATOM 1627 C C . ALA A 1 215 ? -3.243 -0.170 -12.737 1.00 90.50 215 ALA A C 1
ATOM 1629 O O . ALA A 1 215 ? -2.889 -1.029 -13.553 1.00 90.50 215 ALA A O 1
ATOM 1630 N N . TRP A 1 216 ? -2.815 1.093 -12.782 1.00 92.75 216 TRP A N 1
ATOM 1631 C CA . TRP A 1 216 ? -1.638 1.529 -13.533 1.00 92.75 216 TRP A CA 1
ATOM 1632 C C . TRP A 1 216 ? -0.383 1.240 -12.723 1.00 92.75 216 TRP A C 1
ATOM 1634 O O . TRP A 1 216 ? -0.316 1.598 -11.548 1.00 92.75 216 TRP A O 1
ATOM 1644 N N . CYS A 1 217 ? 0.607 0.622 -13.360 1.00 94.50 217 CYS A N 1
ATOM 1645 C CA . CYS A 1 217 ? 1.864 0.227 -12.743 1.00 94.50 217 CYS A CA 1
ATOM 1646 C C . CYS A 1 217 ? 3.056 0.903 -13.428 1.00 94.50 217 CYS A C 1
ATOM 1648 O O . CYS A 1 217 ? 3.083 1.044 -14.650 1.00 94.50 217 CYS A O 1
ATOM 1650 N N . LEU A 1 218 ? 4.066 1.257 -12.633 1.00 94.31 218 LEU A N 1
ATOM 1651 C CA . LEU A 1 218 ? 5.371 1.732 -13.082 1.00 94.31 218 LEU A CA 1
ATOM 1652 C C . LEU A 1 218 ? 6.477 0.981 -12.330 1.00 94.31 218 LEU A C 1
ATOM 1654 O O . LEU A 1 218 ? 6.693 1.203 -11.136 1.00 94.31 218 LEU A O 1
ATOM 1658 N N . ALA A 1 219 ? 7.182 0.098 -13.037 1.00 94.75 219 ALA A N 1
ATOM 1659 C CA . ALA A 1 219 ? 8.343 -0.626 -12.509 1.00 94.75 219 ALA A CA 1
ATOM 1660 C C . ALA A 1 219 ? 9.667 0.061 -12.891 1.00 94.75 219 ALA A C 1
ATOM 1662 O O . ALA A 1 219 ? 10.605 0.073 -12.103 1.00 94.75 219 ALA A O 1
ATOM 1663 N N . ASP A 1 220 ? 9.711 0.715 -14.055 1.00 94.69 220 ASP A N 1
ATOM 1664 C CA . ASP A 1 220 ? 10.922 1.304 -14.649 1.00 94.69 220 ASP A CA 1
ATOM 1665 C C . ASP A 1 220 ? 11.243 2.722 -14.143 1.00 94.69 220 ASP A C 1
ATOM 1667 O O . ASP A 1 220 ? 11.974 3.485 -14.777 1.00 94.69 220 ASP A O 1
ATOM 1671 N N . TRP A 1 221 ? 10.706 3.111 -12.986 1.00 90.75 221 TRP A N 1
ATOM 1672 C CA . TRP A 1 221 ? 10.955 4.431 -12.408 1.00 90.75 221 TRP A CA 1
ATOM 1673 C C . TRP A 1 221 ? 12.451 4.731 -12.136 1.00 90.75 221 TRP A C 1
ATOM 1675 O O . TRP A 1 221 ? 12.818 5.904 -12.261 1.00 90.75 221 TRP A O 1
ATOM 1685 N N . PRO A 1 222 ? 13.354 3.756 -11.860 1.00 91.50 222 PRO A N 1
ATOM 1686 C CA . PRO A 1 222 ? 14.793 4.029 -11.784 1.00 91.50 222 PRO A CA 1
ATOM 1687 C C . PRO A 1 222 ? 15.391 4.516 -13.106 1.00 91.50 222 PRO A C 1
ATOM 1689 O O . PRO A 1 222 ? 16.219 5.428 -13.116 1.00 91.50 222 PRO A O 1
ATOM 1692 N N . LEU A 1 223 ? 14.940 3.960 -14.236 1.00 91.50 223 LEU A N 1
ATOM 1693 C CA . LEU A 1 223 ? 15.372 4.394 -15.567 1.00 91.50 223 LEU A CA 1
ATOM 1694 C C . LEU A 1 223 ? 14.870 5.801 -15.871 1.00 91.50 223 LEU A C 1
ATOM 1696 O O . LEU A 1 223 ? 15.606 6.617 -16.424 1.00 91.50 223 LEU A O 1
ATOM 1700 N N . LEU A 1 224 ? 13.646 6.109 -15.440 1.00 90.94 224 LEU A N 1
ATOM 1701 C CA . LEU A 1 224 ? 13.078 7.448 -15.548 1.00 90.94 224 LEU A CA 1
ATOM 1702 C C . LEU A 1 224 ? 13.961 8.481 -14.834 1.00 90.94 224 LEU A C 1
ATOM 1704 O O . LEU A 1 224 ? 14.291 9.517 -15.411 1.00 90.94 224 LEU A O 1
ATOM 1708 N N . LEU A 1 225 ? 14.424 8.171 -13.617 1.00 92.00 225 LEU A N 1
ATOM 1709 C CA . LEU A 1 225 ? 15.333 9.046 -12.871 1.00 92.00 225 LEU A CA 1
ATOM 1710 C C . LEU A 1 225 ? 16.625 9.345 -13.640 1.00 92.00 225 LEU A C 1
ATOM 1712 O O . LEU A 1 225 ? 17.118 10.467 -13.560 1.00 92.00 225 LEU A O 1
ATOM 1716 N N . ARG A 1 226 ? 17.170 8.390 -14.405 1.00 91.25 226 ARG A N 1
ATOM 1717 C CA . ARG A 1 226 ? 18.377 8.615 -15.223 1.00 91.25 226 ARG A CA 1
ATOM 1718 C C . ARG A 1 226 ? 18.122 9.600 -16.363 1.00 91.25 226 ARG A C 1
ATOM 1720 O O . ARG A 1 226 ? 18.962 10.462 -16.611 1.00 91.25 226 ARG A O 1
ATOM 1727 N N . GLN A 1 227 ? 16.966 9.488 -17.018 1.00 90.38 227 GLN A N 1
ATOM 1728 C CA . GLN A 1 227 ? 16.613 10.295 -18.192 1.00 90.38 227 GLN A CA 1
ATOM 1729 C C . GLN A 1 227 ? 16.261 11.741 -17.854 1.00 90.38 227 GLN A C 1
ATOM 1731 O O . GLN A 1 227 ? 16.490 12.643 -18.655 1.00 90.38 227 GLN A O 1
ATOM 1736 N N . VAL A 1 228 ? 15.727 11.989 -16.660 1.00 90.62 228 VAL A N 1
ATOM 1737 C CA . VAL A 1 228 ? 15.442 13.351 -16.207 1.00 90.62 228 VAL A CA 1
ATOM 1738 C C . VAL A 1 228 ? 16.768 14.083 -15.960 1.00 90.62 228 VAL A C 1
ATOM 1740 O O . VAL A 1 228 ? 17.540 13.622 -15.128 1.00 90.62 228 VAL A O 1
ATOM 1743 N N . PRO A 1 229 ? 17.081 15.210 -16.623 1.00 84.88 229 PRO A N 1
ATOM 1744 C CA . PRO A 1 229 ? 18.408 15.827 -16.518 1.00 84.88 229 PRO A CA 1
ATOM 1745 C C . PRO A 1 229 ? 18.590 16.662 -15.241 1.00 84.88 229 PRO A C 1
ATOM 1747 O O . PRO A 1 229 ? 19.677 16.710 -14.666 1.00 84.88 229 PRO A O 1
ATOM 1750 N N . SER A 1 230 ? 17.528 17.325 -14.776 1.00 91.31 230 SER A N 1
ATOM 1751 C CA . SER A 1 230 ? 17.592 18.213 -13.614 1.00 91.31 230 SER A CA 1
ATOM 1752 C C . SER A 1 230 ? 17.625 17.416 -12.312 1.00 91.31 230 SER A C 1
ATOM 1754 O O . SER A 1 230 ? 16.747 16.596 -12.050 1.00 91.31 230 SER A O 1
ATOM 1756 N N . ARG A 1 231 ? 18.607 17.699 -11.448 1.00 89.38 231 ARG A N 1
ATOM 1757 C CA . ARG A 1 231 ? 18.688 17.108 -10.101 1.00 89.38 231 ARG A CA 1
ATOM 1758 C C . ARG A 1 231 ? 17.430 17.389 -9.277 1.00 89.38 231 ARG A C 1
ATOM 1760 O O . ARG A 1 231 ? 16.988 16.517 -8.532 1.00 89.38 231 ARG A O 1
ATOM 1767 N N . GLU A 1 232 ? 16.877 18.589 -9.408 1.00 90.00 232 GLU A N 1
ATOM 1768 C CA . GLU A 1 232 ? 15.671 18.990 -8.689 1.00 90.00 232 GLU A CA 1
ATOM 1769 C C . GLU A 1 232 ? 14.444 18.238 -9.211 1.00 90.00 232 GLU A C 1
ATOM 1771 O O . GLU A 1 232 ? 13.692 17.670 -8.425 1.00 90.00 232 GLU A O 1
ATOM 1776 N N . GLU A 1 233 ? 14.309 18.115 -10.531 1.00 91.81 233 GLU A N 1
ATOM 1777 C CA . GLU A 1 233 ? 13.228 17.343 -11.151 1.00 91.81 233 GLU A CA 1
ATOM 1778 C C . GLU A 1 233 ? 13.330 15.849 -10.789 1.00 91.81 233 GLU A C 1
ATOM 1780 O O . GLU A 1 233 ? 12.326 15.227 -10.455 1.00 91.81 233 GLU A O 1
ATOM 1785 N N . ARG A 1 234 ? 14.541 15.262 -10.757 1.00 91.94 234 ARG A N 1
ATOM 1786 C CA . ARG A 1 234 ? 14.756 13.878 -10.282 1.00 91.94 234 ARG A CA 1
ATOM 1787 C C . ARG A 1 234 ? 14.276 13.695 -8.845 1.00 91.94 234 ARG A C 1
ATOM 1789 O O . ARG A 1 234 ? 13.668 12.679 -8.511 1.00 91.94 234 ARG A O 1
ATOM 1796 N N . ARG A 1 235 ? 14.560 14.671 -7.980 1.00 89.81 235 ARG A N 1
ATOM 1797 C CA . ARG A 1 235 ? 14.137 14.653 -6.577 1.00 89.81 235 ARG A CA 1
ATOM 1798 C C . ARG A 1 235 ? 12.618 14.753 -6.461 1.00 89.81 235 ARG A C 1
ATOM 1800 O O . ARG A 1 235 ? 12.023 13.979 -5.716 1.00 89.81 235 ARG A O 1
ATOM 1807 N N . GLN A 1 236 ? 11.995 15.651 -7.219 1.00 89.69 236 GLN A N 1
ATOM 1808 C CA . GLN A 1 236 ? 10.540 15.801 -7.271 1.00 89.69 236 GLN A CA 1
ATOM 1809 C C . GLN A 1 236 ? 9.859 14.541 -7.806 1.00 89.69 236 GLN A C 1
ATOM 1811 O O . GLN A 1 236 ? 8.906 14.066 -7.194 1.00 89.69 236 GLN A O 1
ATOM 1816 N N . LEU A 1 237 ? 10.400 13.930 -8.862 1.00 89.81 237 LEU A N 1
ATOM 1817 C CA . LEU A 1 237 ? 9.940 12.647 -9.385 1.00 89.81 237 LEU A CA 1
ATOM 1818 C C . LEU A 1 237 ? 10.006 11.547 -8.328 1.00 89.81 237 LEU A C 1
ATOM 1820 O O . LEU A 1 237 ? 9.022 10.844 -8.120 1.00 89.81 237 LEU A O 1
ATOM 1824 N N . LEU A 1 238 ? 11.133 11.408 -7.627 1.00 89.12 238 LEU A N 1
ATOM 1825 C CA . LEU A 1 238 ? 11.279 10.396 -6.581 1.00 89.12 238 LEU A CA 1
ATOM 1826 C C . LEU A 1 238 ? 10.326 10.654 -5.397 1.00 89.12 238 LEU A C 1
ATOM 1828 O O . LEU A 1 238 ? 9.736 9.724 -4.838 1.00 89.12 238 LEU A O 1
ATOM 1832 N N . LYS A 1 239 ? 10.111 11.921 -5.039 1.00 89.06 239 LYS A N 1
ATOM 1833 C CA . LYS A 1 239 ? 9.142 12.316 -4.011 1.00 89.06 239 LYS A CA 1
ATOM 1834 C C . LYS A 1 239 ? 7.705 12.007 -4.439 1.00 89.06 239 LYS A C 1
ATOM 1836 O O . LYS A 1 239 ? 6.951 11.439 -3.656 1.00 89.06 239 LYS A O 1
ATOM 1841 N N . ALA A 1 240 ? 7.341 12.304 -5.685 1.00 86.81 240 ALA A N 1
ATOM 1842 C CA . ALA A 1 240 ? 6.032 11.995 -6.259 1.00 86.81 240 ALA A CA 1
ATOM 1843 C C . ALA A 1 240 ? 5.809 10.483 -6.437 1.00 86.81 240 ALA A C 1
ATOM 1845 O O . ALA A 1 240 ? 4.693 9.993 -6.277 1.00 86.81 240 ALA A O 1
ATOM 1846 N N . ALA A 1 241 ? 6.858 9.726 -6.753 1.00 83.88 241 ALA A N 1
ATOM 1847 C CA . ALA A 1 241 ? 6.827 8.270 -6.837 1.00 83.88 241 ALA A CA 1
ATOM 1848 C C . ALA A 1 241 ? 6.537 7.638 -5.468 1.00 83.88 241 ALA A C 1
ATOM 1850 O O . ALA A 1 241 ? 5.712 6.729 -5.348 1.00 83.88 241 ALA A O 1
ATOM 1851 N N . THR A 1 242 ? 7.183 8.152 -4.421 1.00 84.81 242 THR A N 1
ATOM 1852 C CA . THR A 1 242 ? 7.072 7.607 -3.062 1.00 84.81 242 THR A CA 1
ATOM 1853 C C . THR A 1 242 ? 5.924 8.200 -2.242 1.00 84.81 242 THR A C 1
ATOM 1855 O O . THR A 1 242 ? 5.587 7.645 -1.195 1.00 84.81 242 THR A O 1
ATOM 1858 N N . SER A 1 243 ? 5.265 9.262 -2.718 1.00 87.56 243 SER A N 1
ATOM 1859 C CA . SER A 1 243 ? 4.118 9.868 -2.037 1.00 87.56 243 SER A CA 1
ATOM 1860 C C . SER A 1 243 ? 2.922 8.920 -1.930 1.00 87.56 243 SER A C 1
ATOM 1862 O O . SER A 1 243 ? 2.711 8.028 -2.761 1.00 87.56 243 SER A O 1
ATOM 1864 N N . GLN A 1 244 ? 2.155 9.102 -0.855 1.00 86.88 244 GLN A N 1
ATOM 1865 C CA . GLN A 1 244 ? 0.998 8.295 -0.498 1.00 86.88 244 GLN A CA 1
ATOM 1866 C C . GLN A 1 244 ? -0.201 9.188 -0.196 1.00 86.88 244 GLN A C 1
ATOM 1868 O O . GLN A 1 244 ? -0.103 10.115 0.610 1.00 86.88 244 GLN A O 1
ATOM 1873 N N . THR A 1 245 ? -1.343 8.869 -0.801 1.00 89.12 245 THR A N 1
ATOM 1874 C CA . THR A 1 245 ? -2.636 9.407 -0.371 1.00 89.12 245 THR A CA 1
ATOM 1875 C C . THR A 1 245 ? -3.084 8.646 0.870 1.00 89.12 245 THR A C 1
ATOM 1877 O O . THR A 1 245 ? -3.260 7.434 0.806 1.00 89.12 245 THR A O 1
ATOM 1880 N N . THR A 1 246 ? -3.253 9.348 1.987 1.00 93.56 246 THR A N 1
ATOM 1881 C CA . THR A 1 246 ? -3.791 8.834 3.257 1.00 93.56 246 THR A CA 1
ATOM 1882 C C . THR A 1 246 ? -5.029 9.639 3.642 1.00 93.56 246 THR A C 1
ATOM 1884 O O . THR A 1 246 ? -5.374 10.625 2.992 1.00 93.56 246 THR A O 1
ATOM 1887 N N . LEU A 1 247 ? -5.698 9.238 4.715 1.00 95.19 247 LEU A N 1
ATOM 1888 C CA . LEU A 1 247 ? -6.843 9.951 5.270 1.00 95.19 247 LEU A CA 1
ATOM 1889 C C . LEU A 1 247 ? -6.493 10.574 6.615 1.00 95.19 247 LEU A C 1
ATOM 1891 O O . LEU A 1 247 ? -5.848 9.914 7.419 1.00 95.19 247 LEU A O 1
ATOM 1895 N N . LEU A 1 248 ? -6.967 11.795 6.865 1.00 95.88 248 LEU A N 1
ATOM 1896 C CA . LEU A 1 248 ? -7.232 12.286 8.216 1.00 95.88 248 LEU A CA 1
ATOM 1897 C C . LEU A 1 248 ? -8.659 11.876 8.576 1.00 95.88 248 LEU A C 1
ATOM 1899 O O . LEU A 1 248 ? -9.613 12.372 7.970 1.00 95.88 248 LEU A O 1
ATOM 1903 N N . ALA A 1 249 ? -8.797 10.943 9.512 1.00 96.19 249 ALA A N 1
ATOM 1904 C CA . ALA A 1 249 ? -10.086 10.418 9.937 1.00 96.19 249 ALA A CA 1
ATOM 1905 C C . ALA A 1 249 ? -10.507 11.029 11.270 1.00 96.19 249 ALA A C 1
ATOM 1907 O O . ALA A 1 249 ? -9.711 11.104 12.202 1.00 96.19 249 ALA A O 1
ATOM 1908 N N . HIS A 1 250 ? -11.771 11.419 11.363 1.00 96.62 250 HIS A N 1
ATOM 1909 C CA . HIS A 1 250 ? -12.364 11.980 12.563 1.00 96.62 250 HIS A CA 1
ATOM 1910 C C . HIS A 1 250 ? -13.621 11.204 12.934 1.00 96.62 250 HIS A C 1
ATOM 1912 O O . HIS A 1 250 ? -14.410 10.830 12.065 1.00 96.62 250 HIS A O 1
ATOM 1918 N N . LEU A 1 251 ? -13.818 11.007 14.233 1.00 96.88 251 LEU A N 1
ATOM 1919 C CA . LEU A 1 251 ? -15.082 10.569 14.801 1.00 96.88 251 LEU A CA 1
ATOM 1920 C C . LEU A 1 251 ? -15.915 11.803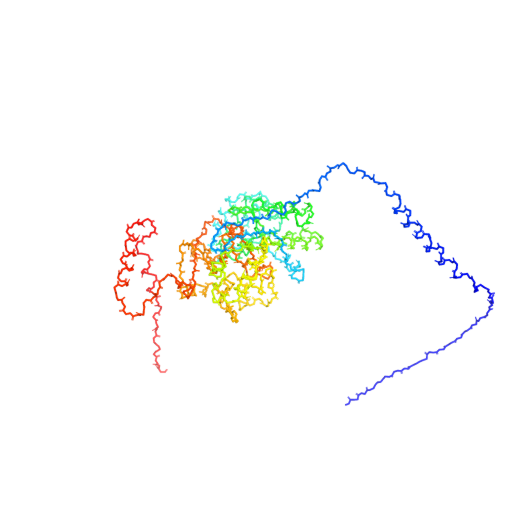 15.145 1.00 96.88 251 LEU A C 1
ATOM 1922 O O . LEU A 1 251 ? -15.488 12.636 15.947 1.00 96.88 251 LEU A O 1
ATOM 1926 N N . ARG A 1 252 ? -17.102 11.912 14.551 1.00 96.00 252 ARG A N 1
ATOM 1927 C CA . ARG A 1 252 ? -18.120 12.889 14.932 1.00 96.00 252 ARG A CA 1
ATOM 1928 C C . ARG A 1 252 ? -18.872 12.359 16.148 1.00 96.00 252 ARG A C 1
ATOM 1930 O O . ARG A 1 252 ? -19.502 11.306 16.087 1.00 96.00 252 ARG A O 1
ATOM 1937 N N . ILE A 1 253 ? -18.837 13.119 17.235 1.00 95.75 253 ILE A N 1
ATOM 1938 C CA . ILE A 1 253 ? -19.563 12.829 18.471 1.00 95.75 253 ILE A CA 1
ATOM 1939 C C . ILE A 1 253 ? -20.590 13.942 18.644 1.00 95.75 253 ILE A C 1
ATOM 1941 O O . ILE A 1 253 ? -20.232 15.112 18.785 1.00 95.75 253 ILE A O 1
ATOM 1945 N N . ARG A 1 254 ? -21.871 13.584 18.556 1.00 93.75 254 ARG A N 1
ATOM 1946 C CA . ARG A 1 254 ? -22.974 14.521 18.784 1.00 93.75 254 ARG A CA 1
ATOM 1947 C C . ARG A 1 254 ? -23.179 14.749 20.276 1.00 93.75 254 ARG A C 1
ATOM 1949 O O . ARG A 1 254 ? -22.773 13.933 21.101 1.00 93.75 254 ARG A O 1
ATOM 1956 N N . GLU A 1 255 ? -23.860 15.840 20.589 1.00 90.75 255 GLU A N 1
ATOM 1957 C CA . GLU A 1 255 ? -24.417 16.047 21.919 1.00 90.75 255 GLU A CA 1
ATOM 1958 C C . GLU A 1 255 ? -25.303 14.846 22.296 1.00 90.75 255 GLU A C 1
ATOM 1960 O O . GLU A 1 255 ? -26.116 14.396 21.483 1.00 90.75 255 GLU A O 1
ATOM 1965 N N . ASN A 1 256 ? -25.113 14.298 23.499 1.00 86.94 256 ASN A N 1
ATOM 1966 C CA . ASN A 1 256 ? -25.815 13.101 23.992 1.00 86.94 256 ASN A CA 1
ATOM 1967 C C . ASN A 1 256 ? -25.594 11.821 23.153 1.00 86.94 256 ASN A C 1
ATOM 1969 O O . ASN A 1 256 ? -26.472 10.959 23.087 1.00 86.94 256 ASN A O 1
ATOM 1973 N N . ALA A 1 257 ? -24.437 11.685 22.494 1.00 92.12 257 ALA A N 1
ATOM 1974 C CA . ALA A 1 257 ? -24.065 10.446 21.809 1.00 92.12 257 ALA A CA 1
ATOM 1975 C C . ALA A 1 257 ? -24.034 9.231 22.760 1.00 92.12 257 ALA A C 1
ATOM 1977 O O . ALA A 1 257 ? -23.786 9.369 23.958 1.00 92.12 257 ALA A O 1
ATOM 1978 N N . ASP A 1 258 ? -24.215 8.029 22.205 1.00 95.31 258 ASP A N 1
ATOM 1979 C CA . ASP A 1 258 ? -24.020 6.766 22.926 1.00 95.31 258 ASP A CA 1
ATOM 1980 C C . ASP A 1 258 ? -22.530 6.543 23.229 1.00 95.31 258 ASP A C 1
ATOM 1982 O O . ASP A 1 258 ? -21.782 5.935 22.459 1.00 95.31 258 ASP A O 1
ATOM 1986 N N . VAL A 1 259 ? -22.080 7.089 24.357 1.00 96.69 259 VAL A N 1
ATOM 1987 C CA . VAL A 1 259 ? -20.692 6.965 24.801 1.00 96.69 259 VAL A CA 1
ATOM 1988 C C . VAL A 1 259 ? -20.343 5.518 25.146 1.00 96.69 259 VAL A C 1
ATOM 1990 O O . VAL A 1 259 ? -19.213 5.105 24.892 1.00 96.69 259 VAL A O 1
ATOM 1993 N N . GLU A 1 260 ? -21.283 4.731 25.675 1.00 97.12 260 GLU A N 1
ATOM 1994 C CA . GLU A 1 260 ? -21.022 3.334 26.032 1.00 97.12 260 GLU A CA 1
ATOM 1995 C C . GLU A 1 260 ? -20.700 2.498 24.795 1.00 97.12 260 GLU A C 1
ATOM 1997 O O . GLU A 1 260 ? -19.663 1.832 24.775 1.00 97.12 260 GLU A O 1
ATOM 2002 N N . GLY A 1 261 ? -21.503 2.606 23.732 1.00 96.56 261 GLY A N 1
ATOM 2003 C CA . GLY A 1 261 ? -21.233 1.919 22.467 1.00 96.56 261 GLY A CA 1
ATOM 2004 C C . GLY A 1 261 ? -19.895 2.334 21.843 1.00 96.56 261 GLY A C 1
ATOM 2005 O O . GLY A 1 261 ? -19.115 1.492 21.387 1.00 96.56 261 GLY A O 1
ATOM 2006 N N . LEU A 1 262 ? -19.559 3.628 21.896 1.00 97.38 262 LEU A N 1
ATOM 2007 C CA . LEU A 1 262 ? -18.265 4.122 21.411 1.00 97.38 262 LEU A CA 1
ATOM 2008 C C . LEU A 1 262 ? -17.088 3.593 22.243 1.00 97.38 262 LEU A C 1
ATOM 2010 O O . LEU A 1 262 ? -16.048 3.241 21.679 1.00 97.38 262 LEU A O 1
ATOM 2014 N N . VAL A 1 263 ? -17.232 3.523 23.569 1.00 97.69 263 VAL A N 1
ATOM 2015 C CA . VAL A 1 263 ? -16.220 2.949 24.466 1.00 97.69 263 VAL A CA 1
ATOM 2016 C C . VAL A 1 263 ? -16.074 1.446 24.230 1.00 97.69 263 VAL A C 1
ATOM 2018 O O . VAL A 1 263 ? -14.946 0.953 24.208 1.00 97.69 263 VAL A O 1
ATOM 2021 N N . GLU A 1 264 ? -17.170 0.719 24.012 1.00 96.00 264 GLU A N 1
ATOM 2022 C CA . GLU A 1 264 ? -17.149 -0.712 23.702 1.00 96.00 264 GLU A CA 1
ATOM 2023 C C . GLU A 1 264 ? -16.373 -0.991 22.408 1.00 96.00 264 GLU A C 1
ATOM 2025 O O . GLU A 1 264 ? -15.518 -1.883 22.368 1.00 96.00 264 GLU A O 1
ATOM 2030 N N . TYR A 1 265 ? -16.601 -0.188 21.366 1.00 96.88 265 TYR A N 1
ATOM 2031 C CA . TYR A 1 265 ? -15.931 -0.365 20.082 1.00 96.88 265 TYR A CA 1
ATOM 2032 C C . TYR A 1 265 ? -14.462 0.085 20.104 1.00 96.88 265 TYR A C 1
ATOM 2034 O O . TYR A 1 265 ? -13.549 -0.698 19.821 1.00 96.88 265 TYR A O 1
ATOM 2042 N N . TRP A 1 266 ? -14.206 1.351 20.449 1.00 97.25 266 TRP A N 1
ATOM 2043 C CA . TRP A 1 266 ? -12.868 1.949 20.370 1.00 97.25 266 TRP A CA 1
ATOM 2044 C C . TRP A 1 266 ? -11.960 1.547 21.540 1.00 97.25 266 TRP A C 1
ATOM 2046 O O . TRP A 1 266 ? -10.730 1.614 21.434 1.00 97.25 266 TRP A O 1
ATOM 2056 N N . GLY A 1 267 ? -12.551 1.103 22.653 1.00 95.25 267 GLY A N 1
ATOM 2057 C CA . GLY A 1 267 ? -11.861 0.685 23.873 1.00 95.25 267 GLY A CA 1
ATOM 2058 C C . GLY A 1 267 ? -11.367 -0.762 23.852 1.00 95.25 267 GLY A C 1
ATOM 2059 O O . GLY A 1 267 ? -10.809 -1.228 24.852 1.00 95.25 267 GLY A O 1
ATOM 2060 N N . ARG A 1 268 ? -11.533 -1.481 22.731 1.00 93.69 268 ARG A N 1
ATOM 2061 C CA . ARG A 1 268 ? -11.002 -2.841 22.546 1.00 93.69 268 ARG A CA 1
ATOM 2062 C C . ARG A 1 268 ? -9.496 -2.906 22.831 1.00 93.69 268 ARG A C 1
ATOM 2064 O O . ARG A 1 268 ? -8.751 -1.944 22.628 1.00 93.69 268 ARG A O 1
ATOM 2071 N N . GLY A 1 269 ? -9.047 -4.063 23.322 1.00 91.06 269 GLY A N 1
ATOM 2072 C CA . GLY A 1 269 ? -7.661 -4.260 23.764 1.00 91.06 269 GLY A CA 1
ATOM 2073 C C . GLY A 1 269 ? -7.372 -3.750 25.180 1.00 91.06 269 GLY A C 1
ATOM 2074 O O . GLY A 1 269 ? -6.227 -3.418 25.475 1.00 91.06 269 GLY A O 1
ATOM 2075 N N . GLY A 1 270 ? -8.393 -3.660 26.043 1.00 90.44 270 GLY A N 1
ATOM 2076 C CA . GLY A 1 270 ? -8.245 -3.215 27.437 1.00 90.44 270 GLY A CA 1
ATOM 2077 C C . GLY A 1 270 ? -8.126 -1.697 27.604 1.00 90.44 270 GLY A C 1
ATOM 2078 O O . GLY A 1 270 ? -7.607 -1.230 28.611 1.00 90.44 270 GLY A O 1
ATOM 2079 N N . ARG A 1 271 ? -8.595 -0.925 26.618 1.00 92.62 271 ARG A N 1
ATOM 2080 C CA . ARG A 1 271 ? -8.399 0.528 26.507 1.00 92.62 271 ARG A CA 1
ATOM 2081 C C . ARG A 1 271 ? -9.630 1.363 26.851 1.00 92.62 271 ARG A C 1
ATOM 2083 O O . ARG A 1 271 ? -9.582 2.582 26.729 1.00 92.62 271 ARG A O 1
ATOM 2090 N N . ALA A 1 272 ? -10.724 0.738 27.287 1.00 93.56 272 ALA A N 1
ATOM 2091 C CA . ALA A 1 272 ? -11.968 1.432 27.625 1.00 93.56 272 ALA A CA 1
ATOM 2092 C C . ALA A 1 272 ? -11.741 2.598 28.607 1.00 93.56 272 ALA A C 1
ATOM 2094 O O . ALA A 1 272 ? -12.208 3.710 28.370 1.00 93.56 272 ALA A O 1
ATOM 2095 N N . LYS A 1 273 ? -10.944 2.371 29.662 1.00 93.25 273 LYS A N 1
ATOM 2096 C CA . LYS A 1 273 ? -10.584 3.402 30.650 1.00 93.25 273 LYS A CA 1
ATOM 2097 C C . LYS A 1 273 ? -9.850 4.598 30.027 1.00 93.25 273 LYS A C 1
ATOM 2099 O O . LYS A 1 273 ? -10.073 5.725 30.453 1.00 93.25 273 LYS A O 1
ATOM 2104 N N . ASP A 1 274 ? -8.995 4.360 29.034 1.00 90.00 274 ASP A N 1
ATOM 2105 C CA . ASP A 1 274 ? -8.102 5.383 28.474 1.00 90.00 274 ASP A CA 1
ATOM 2106 C C . ASP A 1 274 ? -8.824 6.381 27.565 1.00 90.00 274 ASP A C 1
ATOM 2108 O O . ASP A 1 274 ? -8.322 7.482 27.345 1.00 90.00 274 ASP A O 1
ATOM 2112 N N . ILE A 1 275 ? -9.971 5.993 27.000 1.00 95.38 275 ILE A N 1
ATOM 2113 C CA . ILE A 1 275 ? -10.716 6.824 26.042 1.00 95.38 275 ILE A CA 1
ATOM 2114 C C . ILE A 1 275 ? -12.029 7.365 26.606 1.00 95.38 275 ILE A C 1
ATOM 2116 O O . ILE A 1 275 ? -12.516 8.379 26.116 1.00 95.38 275 ILE A O 1
ATOM 2120 N N . ARG A 1 276 ? -12.592 6.723 27.638 1.00 97.12 276 ARG A N 1
ATOM 2121 C CA . ARG A 1 276 ? -13.911 7.054 28.194 1.00 97.12 276 ARG A CA 1
ATOM 2122 C C . ARG A 1 276 ? -14.041 8.526 28.573 1.00 97.12 276 ARG A C 1
ATOM 2124 O O . ARG A 1 276 ? -14.919 9.197 28.053 1.00 97.12 276 ARG A O 1
ATOM 2131 N N . ALA A 1 277 ? -13.123 9.040 29.390 1.00 96.44 277 ALA A N 1
ATOM 2132 C CA . ALA A 1 277 ? -13.187 10.426 29.859 1.00 96.44 277 ALA A CA 1
ATOM 2133 C C . ALA A 1 277 ? -13.146 11.449 28.707 1.00 96.44 277 ALA A C 1
ATOM 2135 O O . ALA A 1 277 ? -13.794 12.491 28.776 1.00 96.44 277 ALA A O 1
ATOM 2136 N N . LEU A 1 278 ? -12.408 11.148 27.630 1.00 95.88 278 LEU A N 1
ATOM 2137 C CA . LEU A 1 278 ? -12.390 11.985 26.430 1.00 95.88 278 LEU A CA 1
ATOM 2138 C C . LEU A 1 278 ? -13.753 11.958 25.727 1.00 95.88 278 LEU A C 1
ATOM 2140 O O . LEU A 1 278 ? -14.279 13.014 25.393 1.00 95.88 278 LEU A O 1
ATOM 2144 N N . LEU A 1 279 ? -14.320 10.768 25.512 1.00 97.12 279 LEU A N 1
ATOM 2145 C CA . LEU A 1 279 ? -15.604 10.608 24.827 1.00 97.12 279 LEU A CA 1
ATOM 2146 C C . LEU A 1 279 ? -16.760 11.241 25.617 1.00 97.12 279 LEU A C 1
ATOM 2148 O O . LEU A 1 279 ? -17.562 11.958 25.027 1.00 97.12 279 LEU A O 1
ATOM 2152 N N . GLU A 1 280 ? -16.800 11.044 26.939 1.00 96.62 280 GLU A N 1
ATOM 2153 C CA . GLU A 1 280 ? -17.777 11.670 27.843 1.00 96.62 280 GLU A CA 1
ATOM 2154 C C . GLU A 1 280 ? -17.686 13.198 27.781 1.00 96.62 280 GLU A C 1
ATOM 2156 O O . GLU A 1 280 ? -18.696 13.871 27.608 1.00 96.62 280 GLU A O 1
ATOM 2161 N N . SER A 1 281 ? -16.471 13.750 27.847 1.00 95.62 281 SER A N 1
ATOM 2162 C CA . SER A 1 281 ? -16.251 15.198 27.770 1.00 95.62 281 SER A CA 1
ATOM 2163 C C . SER A 1 281 ? -16.716 15.785 26.434 1.00 95.62 281 SER A C 1
ATOM 2165 O O . SER A 1 281 ? -17.394 16.809 26.402 1.00 95.62 281 SER A O 1
ATOM 2167 N N . VAL A 1 282 ? -16.409 15.116 25.319 1.00 95.81 282 VAL A N 1
ATOM 2168 C CA . VAL A 1 282 ? -16.806 15.593 23.988 1.00 95.81 282 VAL A CA 1
ATOM 2169 C C . VAL A 1 282 ? -18.320 15.495 23.772 1.00 95.81 282 VAL A C 1
ATOM 2171 O O . VAL A 1 282 ? -18.894 16.372 23.129 1.00 95.81 282 VAL A O 1
ATOM 2174 N N . ALA A 1 283 ? -18.985 14.478 24.325 1.00 95.81 283 ALA A N 1
ATOM 2175 C CA . ALA A 1 283 ? -20.437 14.319 24.220 1.00 95.81 283 ALA A CA 1
ATOM 2176 C C . ALA A 1 283 ? -21.237 15.414 24.957 1.00 95.81 283 ALA A C 1
ATOM 2178 O O . ALA A 1 283 ? -22.422 15.585 24.673 1.00 95.81 283 ALA A O 1
ATOM 2179 N N . LEU A 1 284 ? -20.599 16.156 25.873 1.00 95.38 284 LEU A N 1
ATOM 2180 C CA . LEU A 1 284 ? -21.184 17.300 26.585 1.00 95.38 284 LEU A CA 1
ATOM 2181 C C . LEU A 1 284 ? -21.020 18.636 25.842 1.00 95.38 284 LEU A C 1
ATOM 2183 O O . LEU A 1 284 ? -21.533 19.656 26.298 1.00 95.38 284 LEU A O 1
ATOM 2187 N N . VAL A 1 285 ? -20.281 18.665 24.729 1.00 96.00 285 VAL A N 1
ATOM 2188 C CA . VAL A 1 285 ? -20.096 19.886 23.936 1.00 96.00 285 VAL A CA 1
ATOM 2189 C C . VAL A 1 285 ? -21.387 20.198 23.179 1.00 96.00 285 VAL A C 1
ATOM 2191 O O . VAL A 1 285 ? -21.862 19.373 22.398 1.00 96.00 285 VAL A O 1
ATOM 2194 N N . GLU A 1 286 ? -21.926 21.403 23.375 1.00 94.69 286 GLU A N 1
ATOM 2195 C CA . GLU A 1 286 ? -23.114 21.894 22.666 1.00 94.69 286 GLU A CA 1
ATOM 2196 C C . GLU A 1 286 ? -22.904 21.829 21.144 1.00 94.69 286 GLU A C 1
ATOM 2198 O O . GLU A 1 286 ? -21.895 22.306 20.616 1.00 94.69 286 GLU A O 1
ATOM 2203 N N . GLY A 1 287 ? -23.836 21.194 20.427 1.00 90.81 287 GLY A N 1
ATOM 2204 C CA . GLY A 1 287 ? -23.713 20.966 18.980 1.00 90.81 287 GLY A CA 1
ATOM 2205 C C . GLY A 1 287 ? -22.726 19.857 18.571 1.00 90.81 287 GLY A C 1
ATOM 2206 O O . GLY A 1 287 ? -22.605 19.553 17.379 1.00 90.81 287 GLY A O 1
ATOM 2207 N N . GLY A 1 288 ? -22.073 19.203 19.536 1.00 93.06 288 GLY A N 1
ATOM 2208 C CA . GLY A 1 288 ? -21.106 18.125 19.334 1.00 93.06 288 GLY A CA 1
ATOM 2209 C C . GLY A 1 288 ? -19.730 18.586 18.839 1.00 93.06 288 GLY A C 1
ATOM 2210 O O . GLY A 1 288 ? -19.494 19.753 18.532 1.00 93.06 288 GLY A O 1
ATOM 2211 N N . ALA A 1 289 ? -18.795 17.642 18.714 1.00 95.69 289 ALA A N 1
ATOM 2212 C CA . ALA A 1 289 ? -17.452 17.912 18.199 1.00 95.69 289 ALA A CA 1
ATOM 2213 C C . ALA A 1 289 ? -16.879 16.739 17.388 1.00 95.69 289 ALA A C 1
ATOM 2215 O O . ALA A 1 289 ? -17.498 15.684 17.236 1.00 95.69 289 ALA A O 1
ATOM 2216 N N . THR A 1 290 ? -15.683 16.938 16.835 1.00 95.44 290 THR A N 1
ATOM 2217 C CA . THR A 1 290 ? -14.889 15.878 16.200 1.00 95.44 290 THR A CA 1
ATOM 2218 C C . THR A 1 290 ? -13.667 15.532 17.027 1.00 95.44 290 THR A C 1
ATOM 2220 O O . THR A 1 290 ? -12.978 16.429 17.510 1.00 95.44 290 THR A O 1
ATOM 2223 N N . VAL A 1 291 ? -13.331 14.247 17.078 1.00 96.31 291 VAL A N 1
ATOM 2224 C CA . VAL A 1 291 ? -12.068 13.744 17.630 1.00 96.31 291 VAL A CA 1
ATOM 2225 C C . VAL A 1 291 ? -11.262 13.109 16.502 1.00 96.31 291 VAL A C 1
ATOM 2227 O O . VAL A 1 291 ? -11.796 12.270 15.779 1.00 96.31 291 VAL A O 1
ATOM 2230 N N . ASP A 1 292 ? -9.989 13.487 16.337 1.00 95.69 292 ASP A N 1
ATOM 2231 C CA . ASP A 1 292 ? -9.087 12.781 15.414 1.00 95.69 292 ASP A CA 1
ATOM 2232 C C . ASP A 1 292 ? -8.967 11.320 15.860 1.00 95.69 292 ASP A C 1
ATOM 2234 O O . ASP A 1 292 ? -8.667 11.023 17.024 1.00 95.69 292 ASP A O 1
ATOM 2238 N N . LEU A 1 293 ? -9.209 10.404 14.923 1.00 96.12 293 LEU A N 1
ATOM 2239 C CA . LEU A 1 293 ? -9.204 8.973 15.172 1.00 96.12 293 LEU A CA 1
ATOM 2240 C C . LEU A 1 293 ? -7.880 8.512 15.780 1.00 96.12 293 LEU A C 1
ATOM 2242 O O . LEU A 1 293 ? -7.892 7.601 16.605 1.00 96.12 293 LEU A O 1
ATOM 2246 N N . ALA A 1 294 ? -6.760 9.169 15.462 1.00 94.44 294 ALA A N 1
ATOM 2247 C CA . ALA A 1 294 ? -5.464 8.893 16.063 1.00 94.44 294 ALA A CA 1
ATOM 2248 C C . ALA A 1 294 ? -5.526 8.870 17.597 1.00 94.44 294 ALA A C 1
ATOM 2250 O O . ALA A 1 294 ? -4.872 8.031 18.203 1.00 94.44 294 ALA A O 1
ATOM 2251 N N . HIS A 1 295 ? -6.349 9.689 18.257 1.00 94.69 295 HIS A N 1
ATOM 2252 C CA . HIS A 1 295 ? -6.478 9.659 19.720 1.00 94.69 295 HIS A CA 1
ATOM 2253 C C . HIS A 1 295 ? -7.170 8.392 20.250 1.00 94.69 295 HIS A C 1
ATOM 2255 O O . HIS A 1 295 ? -6.881 7.959 21.371 1.00 94.69 295 HIS A O 1
ATOM 2261 N N . LEU A 1 296 ? -8.011 7.760 19.429 1.00 95.81 296 LEU A N 1
ATOM 2262 C CA . LEU A 1 296 ? -8.782 6.555 19.742 1.00 95.81 296 LEU A CA 1
ATOM 2263 C C . LEU A 1 296 ? -8.068 5.253 19.351 1.00 95.81 296 LEU A C 1
ATOM 2265 O O . LEU A 1 296 ? -8.550 4.171 19.694 1.00 95.81 296 LEU A O 1
ATOM 2269 N N . LEU A 1 297 ? -6.911 5.318 18.689 1.00 96.25 297 LEU A N 1
ATOM 2270 C CA . LEU A 1 297 ? -6.133 4.134 18.304 1.00 96.25 297 LEU A CA 1
ATOM 2271 C C . LEU A 1 297 ? -5.193 3.653 19.429 1.00 96.25 297 LEU A C 1
ATOM 2273 O O . LEU A 1 297 ? -4.837 4.430 20.322 1.00 96.25 297 LEU A O 1
ATOM 2277 N N . PRO A 1 298 ? -4.765 2.372 19.417 1.00 96.00 298 PRO A N 1
ATOM 2278 C CA . PRO A 1 298 ? -3.810 1.857 20.395 1.00 96.00 298 PRO A CA 1
ATOM 2279 C C . PRO A 1 298 ? -2.491 2.625 20.381 1.00 96.00 298 PRO A C 1
ATOM 2281 O O . PRO A 1 298 ? -2.052 3.096 19.331 1.00 96.00 298 PRO A O 1
ATOM 2284 N N . ARG A 1 299 ? -1.815 2.700 21.536 1.00 93.69 299 ARG A N 1
ATOM 2285 C CA . ARG A 1 299 ? -0.543 3.428 21.703 1.00 93.69 299 ARG A CA 1
ATOM 2286 C C . ARG A 1 299 ? 0.467 3.118 20.595 1.00 93.69 299 ARG A C 1
ATOM 2288 O O . ARG A 1 299 ? 1.019 4.049 20.016 1.00 93.69 299 ARG A O 1
ATOM 2295 N N . PHE A 1 300 ? 0.646 1.836 20.273 1.00 95.12 300 PHE A N 1
ATOM 2296 C CA . PHE A 1 300 ? 1.516 1.371 19.192 1.00 95.12 300 PHE A CA 1
ATOM 2297 C C . PHE A 1 300 ? 1.274 2.113 17.869 1.00 95.12 300 PHE A C 1
ATOM 2299 O O . PHE A 1 300 ? 2.221 2.525 17.196 1.00 95.12 300 PHE A O 1
ATOM 2306 N N . VAL A 1 301 ? 0.006 2.318 17.518 1.00 95.88 301 VAL A N 1
ATOM 2307 C CA . VAL A 1 301 ? -0.410 2.995 16.289 1.00 95.88 301 VAL A CA 1
ATOM 2308 C C . VAL A 1 301 ? -0.223 4.504 16.403 1.00 95.88 301 VAL A C 1
ATOM 2310 O O . VAL A 1 301 ? 0.324 5.115 15.486 1.00 95.88 301 VAL A O 1
ATOM 2313 N N . ARG A 1 302 ? -0.622 5.107 17.532 1.00 94.19 302 ARG A N 1
ATOM 2314 C CA . ARG A 1 302 ? -0.530 6.565 17.754 1.00 94.19 302 ARG A CA 1
ATOM 2315 C C . ARG A 1 302 ? 0.890 7.095 17.618 1.00 94.19 302 ARG A C 1
ATOM 2317 O O . ARG A 1 302 ? 1.095 8.174 17.085 1.00 94.19 302 ARG A O 1
ATOM 2324 N N . GLU A 1 303 ? 1.870 6.317 18.060 1.00 93.19 303 GLU A N 1
ATOM 2325 C CA . GLU A 1 303 ? 3.291 6.664 17.956 1.00 93.19 303 GLU A CA 1
ATOM 2326 C C . GLU A 1 303 ? 3.835 6.640 16.513 1.00 93.19 303 GLU A C 1
ATOM 2328 O O . GLU A 1 303 ? 4.982 7.025 16.294 1.00 93.19 303 GLU A O 1
ATOM 2333 N N . ARG A 1 304 ? 3.072 6.127 15.537 1.00 93.88 304 ARG A N 1
ATOM 2334 C CA . ARG A 1 304 ? 3.572 5.802 14.189 1.00 93.88 304 ARG A CA 1
ATOM 2335 C C . ARG A 1 304 ? 2.722 6.354 13.055 1.00 93.88 304 ARG A C 1
ATOM 2337 O O . ARG A 1 304 ? 3.260 6.556 11.968 1.00 93.88 304 ARG A O 1
ATOM 2344 N N . ILE A 1 305 ? 1.424 6.552 13.256 1.00 95.62 305 ILE A N 1
ATOM 2345 C CA . ILE A 1 305 ? 0.516 6.968 12.185 1.00 95.62 305 ILE A CA 1
ATOM 2346 C C . ILE A 1 305 ? 1.009 8.262 11.509 1.00 95.62 305 ILE A C 1
ATOM 2348 O O . ILE A 1 305 ? 1.458 9.191 12.171 1.00 95.62 305 ILE A O 1
ATOM 2352 N N . TYR A 1 306 ? 0.979 8.284 10.176 1.00 94.75 306 TYR A N 1
ATOM 2353 C CA . TYR A 1 306 ? 1.492 9.349 9.300 1.00 94.75 306 TYR A CA 1
ATOM 2354 C C . TYR A 1 306 ? 3.007 9.591 9.352 1.00 94.75 306 TYR A C 1
ATOM 2356 O O . TYR A 1 306 ? 3.492 10.586 8.814 1.00 94.75 306 TYR A O 1
ATOM 2364 N N . THR A 1 307 ? 3.775 8.671 9.937 1.00 92.88 307 THR A N 1
ATOM 2365 C CA . THR A 1 307 ? 5.241 8.744 9.966 1.00 92.88 307 THR A CA 1
ATOM 2366 C C . THR A 1 307 ? 5.887 7.722 9.035 1.00 92.88 307 THR A C 1
ATOM 2368 O O . THR A 1 307 ? 5.272 6.732 8.620 1.00 92.88 307 THR A O 1
ATOM 2371 N N . TYR A 1 308 ? 7.161 7.959 8.727 1.00 90.88 308 TYR A N 1
ATOM 2372 C CA . TYR A 1 308 ? 8.015 7.049 7.974 1.00 90.88 308 TYR A CA 1
ATOM 2373 C C . TYR A 1 308 ? 9.000 6.365 8.927 1.00 90.88 308 TYR A C 1
ATOM 2375 O O . TYR A 1 308 ? 9.517 7.018 9.838 1.00 90.88 308 TYR A O 1
ATOM 2383 N N . PRO A 1 309 ? 9.295 5.065 8.743 1.00 87.69 309 PRO A N 1
ATOM 2384 C CA . PRO A 1 309 ? 10.379 4.432 9.478 1.00 87.69 309 PRO A CA 1
ATOM 2385 C C . PRO A 1 309 ? 11.690 5.155 9.191 1.00 87.69 309 PRO A C 1
ATOM 2387 O O . PRO A 1 309 ? 11.969 5.496 8.043 1.00 87.69 309 PRO A O 1
ATOM 2390 N N . PHE A 1 310 ? 12.535 5.303 10.208 1.00 83.62 310 PHE A N 1
ATOM 2391 C CA . PHE A 1 310 ? 13.916 5.694 9.962 1.00 83.62 310 PHE A CA 1
ATOM 2392 C C . PHE A 1 310 ? 14.601 4.670 9.040 1.00 83.62 310 PHE A C 1
ATOM 2394 O O . PHE A 1 310 ? 14.349 3.466 9.182 1.00 83.62 310 PHE A O 1
ATOM 2401 N N . PRO A 1 311 ? 15.490 5.109 8.131 1.00 77.62 311 PRO A N 1
ATOM 2402 C CA . PRO A 1 311 ? 16.353 4.219 7.366 1.00 77.62 311 PRO A CA 1
ATOM 2403 C C . PRO A 1 311 ? 17.391 3.572 8.302 1.00 77.62 311 PRO A C 1
ATOM 2405 O O . PRO A 1 311 ? 18.537 3.998 8.382 1.00 77.62 311 PRO A O 1
ATOM 2408 N N . THR A 1 312 ? 16.985 2.574 9.086 1.00 65.38 312 THR A N 1
ATOM 2409 C CA . THR A 1 312 ? 17.903 1.775 9.911 1.00 65.38 312 THR A CA 1
ATOM 2410 C C . THR A 1 312 ? 18.457 0.588 9.117 1.00 65.38 312 THR A C 1
ATOM 2412 O O . THR A 1 312 ? 17.881 0.207 8.100 1.00 65.38 312 THR A O 1
ATOM 2415 N N . ASP A 1 313 ? 19.565 0.018 9.598 1.00 50.66 313 ASP A N 1
ATOM 2416 C CA . ASP A 1 313 ? 20.331 -1.100 9.017 1.00 50.66 313 ASP A CA 1
ATOM 2417 C C . ASP A 1 313 ? 19.473 -2.192 8.304 1.00 50.66 313 ASP A C 1
ATOM 2419 O O . ASP A 1 313 ? 18.443 -2.595 8.857 1.00 50.66 313 ASP A O 1
ATOM 2423 N N . PRO A 1 314 ? 19.867 -2.694 7.106 1.00 51.31 314 PRO A N 1
ATOM 2424 C CA . PRO A 1 314 ? 19.064 -3.588 6.252 1.00 51.31 314 PRO A CA 1
ATOM 2425 C C . PRO A 1 314 ? 18.685 -4.974 6.802 1.00 51.31 314 PRO A C 1
ATOM 2427 O O . PRO A 1 314 ? 17.960 -5.708 6.111 1.00 51.31 314 PRO A O 1
ATOM 2430 N N . THR A 1 315 ? 19.190 -5.381 7.971 1.00 52.22 315 THR A N 1
ATOM 2431 C CA . THR A 1 315 ? 18.949 -6.729 8.516 1.00 52.22 315 THR A CA 1
ATOM 2432 C C . THR A 1 315 ? 17.452 -7.051 8.671 1.00 52.22 315 THR A C 1
ATOM 2434 O O . THR A 1 315 ? 16.634 -6.219 9.071 1.00 52.22 315 THR A O 1
ATOM 2437 N N . LEU A 1 316 ? 17.074 -8.302 8.357 1.00 46.53 316 LEU A N 1
ATOM 2438 C CA . LEU A 1 316 ? 15.701 -8.825 8.495 1.00 46.53 316 LEU A CA 1
ATOM 2439 C C . LEU A 1 316 ? 15.130 -8.624 9.910 1.00 46.53 316 LEU A C 1
ATOM 2441 O O . LEU A 1 316 ? 13.928 -8.418 10.052 1.00 46.53 316 LEU A O 1
ATOM 2445 N N . ALA A 1 317 ? 15.999 -8.594 10.925 1.00 44.69 317 ALA A N 1
ATOM 2446 C CA . ALA A 1 317 ? 15.658 -8.463 12.339 1.00 44.69 317 ALA A CA 1
ATOM 2447 C C . ALA A 1 317 ? 14.910 -7.167 12.716 1.00 44.69 317 ALA A C 1
ATOM 2449 O O . ALA A 1 317 ? 14.405 -7.077 13.827 1.00 44.69 317 ALA A O 1
ATOM 2450 N N . ARG A 1 318 ? 14.832 -6.157 11.832 1.00 55.81 318 ARG A N 1
ATOM 2451 C CA . ARG A 1 318 ? 14.174 -4.864 12.120 1.00 55.81 318 ARG A CA 1
ATOM 2452 C C . ARG A 1 318 ? 13.158 -4.410 11.070 1.00 55.81 318 ARG A C 1
ATOM 2454 O O . ARG A 1 318 ? 12.724 -3.254 11.094 1.00 55.81 318 ARG A O 1
ATOM 2461 N N . ARG A 1 319 ? 12.762 -5.270 10.123 1.00 68.75 319 ARG A N 1
ATOM 2462 C CA . ARG A 1 319 ? 11.826 -4.865 9.060 1.00 68.75 319 ARG A CA 1
ATOM 2463 C C . ARG A 1 319 ? 10.410 -4.703 9.605 1.00 68.75 319 ARG A C 1
ATOM 2465 O O . ARG A 1 319 ? 9.627 -5.641 9.645 1.00 68.75 319 ARG A O 1
ATOM 2472 N N . ARG A 1 320 ? 10.047 -3.468 9.946 1.00 84.75 320 ARG A N 1
ATOM 2473 C CA . ARG A 1 320 ? 8.683 -3.097 10.344 1.00 84.75 320 ARG A CA 1
ATOM 2474 C C . ARG A 1 320 ? 7.756 -3.066 9.124 1.00 84.75 320 ARG A C 1
ATOM 2476 O O . ARG A 1 320 ? 7.501 -2.008 8.547 1.00 84.75 320 ARG A O 1
ATOM 2483 N N . ASN A 1 321 ? 7.322 -4.244 8.687 1.00 89.69 321 ASN A N 1
ATOM 2484 C CA . ASN A 1 321 ? 6.444 -4.434 7.534 1.00 89.69 321 ASN A CA 1
ATOM 2485 C C . ASN A 1 321 ? 4.953 -4.476 7.938 1.00 89.69 321 ASN A C 1
ATOM 2487 O O . ASN A 1 321 ? 4.578 -4.166 9.074 1.00 89.69 321 ASN A O 1
ATOM 2491 N N . CYS A 1 322 ? 4.097 -4.830 6.978 1.00 93.50 322 CYS A N 1
ATOM 2492 C CA . CYS A 1 322 ? 2.653 -4.960 7.166 1.00 93.50 322 CYS A CA 1
ATOM 2493 C C . CYS A 1 322 ? 2.263 -6.027 8.205 1.00 93.50 322 CYS A C 1
ATOM 2495 O O . CYS A 1 322 ? 1.372 -5.784 9.020 1.00 93.50 322 CYS A O 1
ATOM 2497 N N . PHE A 1 323 ? 2.967 -7.163 8.232 1.00 93.81 323 PHE A N 1
ATOM 2498 C CA . PHE A 1 323 ? 2.738 -8.248 9.190 1.00 93.81 323 PHE A CA 1
ATOM 2499 C C . PHE A 1 323 ? 3.113 -7.817 10.607 1.00 93.81 323 PHE A C 1
ATOM 2501 O O . PHE A 1 323 ? 2.276 -7.875 11.506 1.00 93.81 323 PHE A O 1
ATOM 2508 N N . TRP A 1 324 ? 4.314 -7.252 10.770 1.00 93.94 324 TRP A N 1
ATOM 2509 C CA . TRP A 1 324 ? 4.791 -6.715 12.043 1.00 93.94 324 TRP A CA 1
ATOM 2510 C C . TRP A 1 324 ? 3.833 -5.667 12.604 1.00 93.94 324 TRP A C 1
ATOM 2512 O O . TRP A 1 324 ? 3.536 -5.670 13.794 1.00 93.94 324 TRP A O 1
ATOM 2522 N N . THR A 1 325 ? 3.315 -4.789 11.744 1.00 95.56 325 THR A N 1
ATOM 2523 C CA . THR A 1 325 ? 2.366 -3.743 12.148 1.00 95.56 325 THR A CA 1
ATOM 2524 C C . THR A 1 325 ? 1.033 -4.336 12.597 1.00 95.56 325 THR A C 1
ATOM 2526 O O . THR A 1 325 ? 0.504 -3.920 13.623 1.00 95.56 325 THR A O 1
ATOM 2529 N N . SER A 1 326 ? 0.505 -5.313 11.855 1.00 96.69 326 SER A N 1
ATOM 2530 C CA . SER A 1 326 ? -0.822 -5.873 12.123 1.00 96.69 326 SER A CA 1
ATOM 2531 C C . SER A 1 326 ? -0.847 -6.753 13.373 1.00 96.69 326 SER A C 1
ATOM 2533 O O . SER A 1 326 ? -1.778 -6.665 14.169 1.00 96.69 326 SER A O 1
ATOM 2535 N N . LEU A 1 327 ? 0.192 -7.563 13.588 1.00 95.94 327 LEU A N 1
ATOM 2536 C CA . LEU A 1 327 ? 0.281 -8.438 14.761 1.00 95.94 327 LEU A CA 1
ATOM 2537 C C . LEU A 1 327 ? 0.600 -7.663 16.051 1.00 95.94 327 LEU A C 1
ATOM 2539 O O . LEU A 1 327 ? 0.114 -8.021 17.120 1.00 95.94 327 LEU A O 1
ATOM 2543 N N . ASN A 1 328 ? 1.331 -6.547 15.955 1.00 95.75 328 ASN A N 1
ATOM 2544 C CA . ASN A 1 328 ? 1.620 -5.675 17.099 1.00 95.75 328 ASN A CA 1
ATOM 2545 C C . ASN A 1 328 ? 0.552 -4.590 17.347 1.00 95.75 328 ASN A C 1
ATOM 2547 O O . ASN A 1 328 ? 0.763 -3.726 18.196 1.00 95.75 328 ASN A O 1
ATOM 2551 N N . PHE A 1 329 ? -0.594 -4.607 16.654 1.00 97.06 329 PHE A N 1
ATOM 2552 C CA . PHE A 1 329 ? -1.594 -3.526 16.710 1.00 97.06 329 PHE A CA 1
ATOM 2553 C C . PHE A 1 329 ? -2.006 -3.135 18.142 1.00 97.06 329 PHE A C 1
ATOM 2555 O O . PHE A 1 329 ? -2.095 -1.953 18.466 1.00 97.06 329 PHE A O 1
ATOM 2562 N N . PHE A 1 330 ? -2.196 -4.128 19.016 1.00 95.31 330 PHE A N 1
ATOM 2563 C CA . PHE A 1 330 ? -2.549 -3.954 20.431 1.00 95.31 330 PHE A CA 1
ATOM 2564 C C . PHE A 1 330 ? -1.355 -4.130 21.392 1.00 95.31 330 PHE A C 1
ATOM 2566 O O . PHE A 1 330 ? -1.553 -4.434 22.569 1.00 95.31 330 PHE A O 1
ATOM 2573 N N . ALA A 1 331 ? -0.113 -3.997 20.920 1.00 92.25 331 ALA A N 1
ATOM 2574 C CA . ALA A 1 331 ? 1.063 -4.110 21.777 1.00 92.25 331 ALA A CA 1
ATOM 2575 C C . ALA A 1 331 ? 1.126 -2.936 22.772 1.00 92.25 331 ALA A C 1
ATOM 2577 O O . ALA A 1 331 ? 1.213 -1.771 22.381 1.00 92.25 331 ALA A O 1
ATOM 2578 N N . ASN A 1 332 ? 1.098 -3.257 24.069 1.00 84.06 332 ASN A N 1
ATOM 2579 C CA . ASN A 1 332 ? 1.271 -2.288 25.159 1.00 84.06 332 ASN A CA 1
ATOM 2580 C C . ASN A 1 332 ? 2.729 -2.207 25.652 1.00 84.06 332 ASN A C 1
ATOM 2582 O O . ASN A 1 332 ? 3.108 -1.226 26.293 1.00 84.06 332 ASN A O 1
ATOM 2586 N N . GLY A 1 333 ? 3.535 -3.232 25.357 1.00 85.94 333 GLY A N 1
ATOM 2587 C CA . GLY A 1 333 ? 4.972 -3.294 25.630 1.00 85.94 333 GLY A CA 1
ATOM 2588 C C . GLY A 1 333 ? 5.822 -3.127 24.362 1.00 85.94 333 GLY A C 1
ATOM 2589 O O . GLY A 1 333 ? 5.303 -2.714 23.321 1.00 85.94 333 GLY A O 1
ATOM 2590 N N . PRO A 1 334 ? 7.129 -3.444 24.431 1.00 88.25 334 PRO A N 1
ATOM 2591 C CA . PRO A 1 334 ? 7.990 -3.492 23.253 1.00 88.25 334 PRO A CA 1
ATOM 2592 C C . PRO A 1 334 ? 7.386 -4.397 22.162 1.00 88.25 334 PRO A C 1
ATOM 2594 O O . PRO A 1 334 ? 6.988 -5.517 22.483 1.00 88.25 334 PRO A O 1
ATOM 2597 N N . PRO A 1 335 ? 7.303 -3.943 20.897 1.00 90.12 335 PRO A N 1
ATOM 2598 C CA . PRO A 1 335 ? 6.802 -4.771 19.804 1.00 90.12 335 PRO A CA 1
ATOM 2599 C C . PRO A 1 335 ? 7.653 -6.024 19.580 1.00 90.12 335 PRO A C 1
ATOM 2601 O O . PRO A 1 335 ? 8.876 -5.989 19.721 1.00 90.12 335 PRO A O 1
ATOM 2604 N N . GLU A 1 336 ? 7.014 -7.110 19.161 1.00 89.44 336 GLU A N 1
ATOM 2605 C CA . GLU A 1 336 ? 7.690 -8.362 18.836 1.00 89.44 336 GLU A CA 1
ATOM 2606 C C . GLU A 1 336 ? 8.217 -8.331 17.396 1.00 89.44 336 GLU A C 1
ATOM 2608 O O . GLU A 1 336 ? 7.463 -8.456 16.428 1.00 89.44 336 GLU A O 1
ATOM 2613 N N . ASP A 1 337 ? 9.535 -8.180 17.241 1.00 87.44 337 ASP A N 1
ATOM 2614 C CA . ASP A 1 337 ? 10.181 -8.058 15.926 1.00 87.44 337 ASP A CA 1
ATOM 2615 C C . ASP A 1 337 ? 10.092 -9.331 15.069 1.00 87.44 337 ASP A C 1
ATOM 2617 O O . ASP A 1 337 ? 10.102 -9.239 13.840 1.00 87.44 337 ASP A O 1
ATOM 2621 N N . ARG A 1 338 ? 9.893 -10.508 15.686 1.00 86.69 338 ARG A N 1
ATOM 2622 C CA . ARG A 1 338 ? 9.662 -11.776 14.964 1.00 86.69 338 ARG A CA 1
ATOM 2623 C C . ARG A 1 338 ? 8.459 -11.719 14.017 1.00 86.69 338 ARG A C 1
ATOM 2625 O O . ARG A 1 338 ? 8.484 -12.363 12.975 1.00 86.69 338 ARG A O 1
ATOM 2632 N N . HIS A 1 339 ? 7.472 -10.871 14.311 1.00 88.19 339 HIS A N 1
ATOM 2633 C CA . HIS A 1 339 ? 6.271 -10.690 13.492 1.00 88.19 339 HIS A CA 1
ATOM 2634 C C . HIS A 1 339 ? 6.538 -10.076 12.110 1.00 88.19 339 HIS A C 1
ATOM 2636 O O . HIS A 1 339 ? 5.628 -9.981 11.289 1.00 88.19 339 HIS A O 1
ATOM 2642 N N . ALA A 1 340 ? 7.771 -9.649 11.830 1.00 85.00 340 ALA A N 1
ATOM 2643 C CA . ALA A 1 340 ? 8.190 -9.274 10.487 1.00 85.00 340 ALA A CA 1
ATOM 2644 C C . ALA A 1 340 ? 8.292 -10.478 9.528 1.00 85.00 340 ALA A C 1
ATOM 2646 O O . ALA A 1 340 ? 8.224 -10.286 8.311 1.00 85.00 340 ALA A O 1
ATOM 2647 N N . ASP A 1 341 ? 8.457 -11.698 10.043 1.00 83.12 341 ASP A N 1
ATOM 2648 C CA . ASP A 1 341 ? 8.632 -12.910 9.244 1.00 83.12 341 ASP A CA 1
ATOM 2649 C C . ASP A 1 341 ? 7.279 -13.512 8.814 1.00 83.12 341 ASP A C 1
ATOM 2651 O O . ASP A 1 341 ? 6.356 -13.678 9.611 1.00 83.12 341 ASP A O 1
ATOM 2655 N N . ALA A 1 342 ? 7.158 -13.880 7.536 1.00 81.19 342 ALA A N 1
ATOM 2656 C CA . ALA A 1 342 ? 5.958 -14.517 6.996 1.00 81.19 342 ALA A CA 1
ATOM 2657 C C . ALA A 1 342 ? 5.717 -15.940 7.546 1.00 81.19 342 ALA A C 1
ATOM 2659 O O . ALA A 1 342 ? 4.572 -16.400 7.584 1.00 81.19 342 ALA A O 1
ATOM 2660 N N . ALA A 1 343 ? 6.763 -16.659 7.959 1.00 83.44 343 ALA A N 1
ATOM 2661 C CA . ALA A 1 343 ? 6.637 -17.939 8.647 1.00 83.44 343 ALA A CA 1
ATOM 2662 C C . ALA A 1 343 ? 6.082 -17.744 10.067 1.00 83.44 343 ALA A C 1
ATOM 2664 O O . ALA A 1 343 ? 5.144 -18.442 10.459 1.00 83.44 343 ALA A O 1
ATOM 2665 N N . ASP A 1 344 ? 6.593 -16.748 10.798 1.00 87.56 344 ASP A N 1
ATOM 2666 C CA . ASP A 1 344 ? 6.096 -16.393 12.133 1.00 87.56 344 ASP A CA 1
ATOM 2667 C C . ASP A 1 344 ? 4.649 -15.888 12.087 1.00 87.56 344 ASP A C 1
ATOM 2669 O O . ASP A 1 344 ? 3.852 -16.251 12.951 1.00 87.56 344 ASP A O 1
ATOM 2673 N N . LEU A 1 345 ? 4.271 -15.145 11.039 1.00 89.75 345 LEU A N 1
ATOM 2674 C CA . LEU A 1 345 ? 2.887 -14.728 10.802 1.00 89.75 345 LEU A CA 1
ATOM 2675 C C . LEU A 1 345 ? 1.929 -15.922 10.837 1.00 89.75 345 LEU A C 1
ATOM 2677 O O . LEU A 1 345 ? 0.943 -15.896 11.569 1.00 89.75 345 LEU A O 1
ATOM 2681 N N . ARG A 1 346 ? 2.207 -16.979 10.064 1.00 88.44 346 ARG A N 1
ATOM 2682 C CA . ARG A 1 346 ? 1.307 -18.142 9.983 1.00 88.44 346 ARG A CA 1
ATOM 2683 C C . ARG A 1 346 ? 1.207 -18.880 11.315 1.00 88.44 346 ARG A C 1
ATOM 2685 O O . ARG A 1 346 ? 0.107 -19.254 11.717 1.00 88.44 346 ARG A O 1
ATOM 2692 N N . LEU A 1 347 ? 2.334 -19.059 12.004 1.00 91.44 347 LEU A N 1
ATOM 2693 C CA . LEU A 1 347 ? 2.369 -19.702 13.319 1.00 91.44 347 LEU A CA 1
ATOM 2694 C C . LEU A 1 347 ? 1.592 -18.890 14.359 1.00 91.44 347 LEU A C 1
ATOM 2696 O O . LEU A 1 347 ? 0.784 -19.450 15.097 1.00 91.44 347 LEU A O 1
ATOM 2700 N N . THR A 1 348 ? 1.792 -17.573 14.377 1.00 93.81 348 THR A N 1
ATOM 2701 C CA . THR A 1 348 ? 1.102 -16.655 15.289 1.00 93.81 348 THR A CA 1
ATOM 2702 C C . THR A 1 348 ? -0.400 -16.630 15.012 1.00 93.81 348 THR A C 1
ATOM 2704 O O . THR A 1 348 ? -1.187 -16.762 15.946 1.00 93.81 348 THR A O 1
ATOM 2707 N N . LEU A 1 349 ? -0.830 -16.556 13.746 1.00 94.50 349 LEU A N 1
ATOM 2708 C CA . LEU A 1 349 ? -2.255 -16.613 13.400 1.00 94.50 349 LEU A CA 1
ATOM 2709 C C . LEU A 1 349 ? -2.902 -17.936 13.839 1.00 94.50 349 LEU A C 1
ATOM 2711 O O . LEU A 1 349 ? -3.977 -17.920 14.428 1.00 94.50 349 LEU A O 1
ATOM 2715 N N . ALA A 1 350 ? -2.247 -19.079 13.618 1.00 92.88 350 ALA A N 1
ATOM 2716 C CA . ALA A 1 350 ? -2.780 -20.376 14.046 1.00 92.88 350 ALA A CA 1
ATOM 2717 C C . ALA A 1 350 ? -2.868 -20.503 15.580 1.00 92.88 350 ALA A C 1
ATOM 2719 O O . ALA A 1 350 ? -3.834 -21.046 16.132 1.00 92.88 350 ALA A O 1
ATOM 2720 N N . LYS A 1 351 ? -1.853 -19.995 16.283 1.00 94.94 351 LYS A N 1
ATOM 2721 C CA . LYS A 1 351 ? -1.737 -20.112 17.736 1.00 94.94 351 LYS A CA 1
ATOM 2722 C C . LYS A 1 351 ? -2.657 -19.141 18.473 1.00 94.94 351 LYS A C 1
ATOM 2724 O O . LYS A 1 351 ? -3.405 -19.572 19.351 1.00 94.94 351 LYS A O 1
ATOM 2729 N N . ASP A 1 352 ? -2.648 -17.871 18.089 1.00 95.50 352 ASP A N 1
ATOM 2730 C CA . ASP A 1 352 ? -3.169 -16.770 18.907 1.00 95.50 352 ASP A CA 1
ATOM 2731 C C . ASP A 1 352 ? -4.423 -16.107 18.306 1.00 95.50 352 ASP A C 1
ATOM 2733 O O . ASP A 1 352 ? -5.049 -15.271 18.960 1.00 95.50 352 ASP A O 1
ATOM 2737 N N . TYR A 1 353 ? -4.839 -16.500 17.095 1.00 96.56 353 TYR A N 1
ATOM 2738 C CA . TYR A 1 353 ? -5.992 -15.924 16.398 1.00 96.56 353 TYR A CA 1
ATOM 2739 C C . TYR A 1 353 ? -7.028 -16.980 15.985 1.00 96.56 353 TYR A C 1
ATOM 2741 O O . TYR A 1 353 ? -6.748 -18.174 15.884 1.00 96.56 353 TYR A O 1
ATOM 2749 N N . VAL A 1 354 ? -8.256 -16.523 15.756 1.00 96.12 354 VAL A N 1
ATOM 2750 C CA . VAL A 1 354 ? -9.344 -17.273 15.119 1.00 96.12 354 VAL A CA 1
ATOM 2751 C C . VAL A 1 354 ? -9.744 -16.570 13.834 1.00 96.12 354 VAL A C 1
ATOM 2753 O O . VAL A 1 354 ? -9.778 -15.341 13.782 1.00 96.12 354 VAL A O 1
ATOM 2756 N N . GLN A 1 355 ? -10.038 -17.334 12.787 1.00 96.00 355 GLN A N 1
ATOM 2757 C CA . GLN A 1 355 ? -10.567 -16.761 11.555 1.00 96.00 355 GLN A CA 1
ATOM 2758 C C . GLN A 1 355 ? -12.012 -16.301 11.787 1.00 96.00 355 GLN A C 1
ATOM 2760 O O . GLN A 1 355 ? -12.806 -17.039 12.370 1.00 96.00 355 GLN A O 1
ATOM 2765 N N . VAL A 1 356 ? -12.351 -15.098 11.329 1.00 95.56 356 VAL A N 1
ATOM 2766 C CA . VAL A 1 356 ? -13.705 -14.538 11.414 1.00 95.56 356 VAL A CA 1
ATOM 2767 C C . VAL A 1 356 ? -14.284 -14.356 10.005 1.00 95.56 356 VAL A C 1
ATOM 2769 O O . VAL A 1 356 ? -13.581 -13.865 9.120 1.00 95.56 356 VAL A O 1
ATOM 2772 N N . PRO A 1 357 ? -15.537 -14.782 9.749 1.00 86.19 357 PRO A N 1
ATOM 2773 C CA . PRO A 1 357 ? -16.133 -14.731 8.411 1.00 86.19 357 PRO A CA 1
ATOM 2774 C C . PRO A 1 357 ? -16.686 -13.346 8.034 1.00 86.19 357 PRO A C 1
ATOM 2776 O O . PRO A 1 357 ? -17.019 -13.123 6.873 1.00 86.19 357 PRO A O 1
ATOM 2779 N N . GLY A 1 358 ? -16.802 -12.431 8.998 1.00 84.50 358 GLY A N 1
ATOM 2780 C CA . GLY A 1 358 ? -17.436 -11.121 8.862 1.00 84.50 358 GLY A CA 1
ATOM 2781 C C . GLY A 1 358 ? -17.449 -10.382 10.202 1.00 84.50 358 GLY A C 1
ATOM 2782 O O . GLY A 1 358 ? -16.683 -10.743 11.097 1.00 84.50 358 GLY A O 1
ATOM 2783 N N . ASP A 1 359 ? -18.303 -9.361 10.323 1.00 89.38 359 ASP A N 1
ATOM 2784 C CA . ASP A 1 359 ? -18.468 -8.530 11.529 1.00 89.38 359 ASP A CA 1
ATOM 2785 C C . ASP A 1 359 ? -17.130 -8.079 12.113 1.00 89.38 359 ASP A C 1
ATOM 2787 O O . ASP A 1 359 ? -16.779 -8.351 13.267 1.00 89.38 359 ASP A O 1
ATOM 2791 N N . LEU A 1 360 ? -16.345 -7.441 11.244 1.00 95.56 360 LEU A N 1
ATOM 2792 C CA . LEU A 1 360 ? -15.007 -6.983 11.566 1.00 95.56 360 LEU A CA 1
ATOM 2793 C C . LEU A 1 360 ? -15.058 -5.982 12.722 1.00 95.56 360 LEU A C 1
ATOM 2795 O O . LEU A 1 360 ? -15.889 -5.073 12.766 1.00 95.56 360 LEU A O 1
ATOM 2799 N N . LEU A 1 361 ? -14.135 -6.151 13.661 1.00 96.31 361 LEU A N 1
ATOM 2800 C CA . LEU A 1 361 ? -13.973 -5.288 14.822 1.00 96.31 361 LEU A CA 1
ATOM 2801 C C . LEU A 1 361 ? -12.576 -4.684 14.829 1.00 96.31 361 LEU A C 1
ATOM 2803 O O . LEU A 1 361 ? -11.647 -5.214 14.216 1.00 96.31 361 LEU A O 1
ATOM 2807 N N . LEU A 1 362 ? -12.431 -3.569 15.546 1.00 97.62 362 LEU A N 1
ATOM 2808 C CA . LEU A 1 362 ? -11.164 -2.862 15.682 1.00 97.62 362 LEU A CA 1
ATOM 2809 C C . LEU A 1 362 ? -10.015 -3.834 15.994 1.00 97.62 362 LEU A C 1
ATOM 2811 O O . LEU A 1 362 ? -10.055 -4.570 16.987 1.00 97.62 362 LEU A O 1
ATOM 2815 N N . GLY A 1 363 ? -8.991 -3.788 15.144 1.00 97.25 363 GLY A N 1
ATOM 2816 C CA . GLY A 1 363 ? -7.760 -4.560 15.250 1.00 97.25 363 GLY A CA 1
ATOM 2817 C C . GLY A 1 363 ? -7.821 -5.988 14.707 1.00 97.25 363 GLY A C 1
ATOM 2818 O O . GLY A 1 363 ? -6.823 -6.697 14.832 1.00 97.25 363 GLY A O 1
ATOM 2819 N N . ASP A 1 364 ? -8.929 -6.416 14.092 1.00 98.25 364 ASP A N 1
ATOM 2820 C CA . ASP A 1 364 ? -8.930 -7.653 13.306 1.00 98.25 364 ASP A CA 1
ATOM 2821 C C . ASP A 1 364 ? -7.874 -7.556 12.190 1.00 98.25 364 ASP A C 1
ATOM 2823 O O . ASP A 1 364 ? -7.737 -6.533 11.512 1.00 98.25 364 ASP A O 1
ATOM 2827 N N . VAL A 1 365 ? -7.101 -8.625 12.010 1.00 97.94 365 VAL A N 1
ATOM 2828 C CA . VAL A 1 365 ? -6.040 -8.708 11.007 1.00 97.94 365 VAL A CA 1
ATOM 2829 C C . VAL A 1 365 ? -6.642 -9.189 9.699 1.00 97.94 365 VAL A C 1
ATOM 2831 O O . VAL A 1 365 ? -7.122 -10.316 9.598 1.00 97.94 365 VAL A O 1
ATOM 2834 N N . LEU A 1 366 ? -6.586 -8.335 8.690 1.00 97.81 366 LEU A N 1
ATOM 2835 C CA . LEU A 1 366 ? -6.986 -8.632 7.324 1.00 97.81 366 LEU A CA 1
ATOM 2836 C C . LEU A 1 366 ? -5.768 -9.142 6.564 1.00 97.81 366 LEU A C 1
ATOM 2838 O O . LEU A 1 366 ? -4.739 -8.470 6.561 1.00 97.81 366 LEU A O 1
ATOM 2842 N N . LEU A 1 367 ? -5.870 -10.308 5.932 1.00 96.19 367 LEU A N 1
ATOM 2843 C CA . LEU A 1 367 ? -4.780 -10.950 5.206 1.00 96.19 367 LEU A CA 1
ATOM 2844 C C . LEU A 1 367 ? -5.196 -11.234 3.763 1.00 96.19 367 LEU A C 1
ATOM 2846 O O . LEU A 1 367 ? -6.208 -11.895 3.520 1.00 96.19 367 LEU A O 1
ATOM 2850 N N . TRP A 1 368 ? -4.359 -10.801 2.822 1.00 94.44 368 TRP A N 1
ATOM 2851 C CA . TRP A 1 368 ? -4.474 -11.158 1.411 1.00 94.44 368 TRP A CA 1
ATOM 2852 C C . TRP A 1 368 ? -3.344 -12.079 0.992 1.00 94.44 368 TRP A C 1
ATOM 2854 O O . TRP A 1 368 ? -2.174 -11.787 1.255 1.00 94.44 368 TRP A O 1
ATOM 2864 N N . SER A 1 369 ? -3.692 -13.159 0.299 1.00 92.12 369 SER A N 1
ATOM 2865 C CA . SER A 1 369 ? -2.736 -14.165 -0.163 1.00 92.12 369 SER A CA 1
ATOM 2866 C C . SER A 1 369 ? -2.930 -14.495 -1.641 1.00 92.12 369 SER A C 1
ATOM 2868 O O . SER A 1 369 ? -4.016 -14.349 -2.201 1.00 92.12 369 SER A O 1
ATOM 2870 N N . LYS A 1 370 ? -1.863 -14.963 -2.291 1.00 87.62 370 LYS A N 1
ATOM 2871 C CA . LYS A 1 370 ? -1.943 -15.573 -3.624 1.00 87.62 370 LYS A CA 1
ATOM 2872 C C . LYS A 1 370 ? -2.687 -16.915 -3.553 1.00 87.62 370 LYS A C 1
ATOM 2874 O O . LYS A 1 370 ? -2.928 -17.453 -2.471 1.00 87.62 370 LYS A O 1
ATOM 2879 N N . ALA A 1 371 ? -3.018 -17.476 -4.716 1.00 86.56 371 ALA A N 1
ATOM 2880 C CA . ALA A 1 371 ? -3.686 -18.777 -4.824 1.00 86.56 371 ALA A CA 1
ATOM 2881 C C . ALA A 1 371 ? -2.880 -19.932 -4.193 1.00 86.56 371 ALA A C 1
ATOM 2883 O O . ALA A 1 371 ? -3.470 -20.875 -3.678 1.00 86.56 371 ALA A O 1
ATOM 2884 N N . ASP A 1 372 ? -1.548 -19.831 -4.174 1.00 85.19 372 ASP A N 1
ATOM 2885 C CA . ASP A 1 372 ? -0.644 -20.789 -3.518 1.00 85.19 372 ASP A CA 1
ATOM 2886 C C . ASP A 1 372 ? -0.537 -20.596 -1.988 1.00 85.19 372 ASP A C 1
ATOM 2888 O O . ASP A 1 372 ? 0.254 -21.261 -1.322 1.00 85.19 372 ASP A O 1
ATOM 2892 N N . GLY A 1 373 ? -1.312 -19.667 -1.418 1.00 86.94 373 GLY A N 1
ATOM 2893 C CA . GLY A 1 373 ? -1.306 -19.351 0.008 1.00 86.94 373 GLY A CA 1
ATOM 2894 C C . GLY A 1 373 ? -0.160 -18.440 0.454 1.00 86.94 373 GLY A C 1
ATOM 2895 O O . GLY A 1 373 ? -0.001 -18.220 1.658 1.00 86.94 373 GLY A O 1
ATOM 2896 N N . THR A 1 374 ? 0.653 -17.902 -0.461 1.00 87.06 374 THR A N 1
ATOM 2897 C CA . THR A 1 374 ? 1.699 -16.922 -0.133 1.00 87.06 374 THR A CA 1
ATOM 2898 C C . THR A 1 374 ? 1.074 -15.597 0.313 1.00 87.06 374 THR A C 1
ATOM 2900 O O . THR A 1 374 ? 0.348 -14.992 -0.483 1.00 87.06 374 THR A O 1
ATOM 2903 N N . PRO A 1 375 ? 1.354 -15.102 1.536 1.00 89.50 375 PRO A N 1
ATOM 2904 C CA . PRO A 1 375 ? 0.811 -13.836 2.004 1.00 89.50 375 PRO A CA 1
ATOM 2905 C C . PRO A 1 375 ? 1.429 -12.673 1.225 1.00 89.50 375 PRO A C 1
ATOM 2907 O O . PRO A 1 375 ? 2.647 -12.580 1.074 1.00 89.50 375 PRO A O 1
ATOM 2910 N N . VAL A 1 376 ? 0.573 -11.780 0.737 1.00 88.69 376 VAL A N 1
ATOM 2911 C CA . VAL A 1 376 ? 0.948 -10.594 -0.045 1.00 88.69 376 VAL A CA 1
ATOM 2912 C C . VAL A 1 376 ? 0.930 -9.350 0.833 1.00 88.69 376 VAL A C 1
ATOM 2914 O O . VAL A 1 376 ? 1.858 -8.542 0.787 1.00 88.69 376 VAL A O 1
ATOM 2917 N N . HIS A 1 377 ? -0.119 -9.193 1.640 1.00 93.75 377 HIS A N 1
ATOM 2918 C CA . HIS A 1 377 ? -0.289 -8.025 2.490 1.00 93.75 377 HIS A CA 1
ATOM 2919 C C . HIS A 1 377 ? -1.162 -8.327 3.704 1.00 93.75 377 HIS A C 1
ATOM 2921 O O . HIS A 1 377 ? -2.051 -9.175 3.630 1.00 93.75 377 HIS A O 1
ATOM 2927 N N . ALA A 1 378 ? -0.932 -7.589 4.792 1.00 95.31 378 ALA A N 1
ATOM 2928 C CA . ALA A 1 378 ? -1.829 -7.553 5.935 1.00 95.31 378 ALA A CA 1
ATOM 2929 C C . ALA A 1 378 ? -2.135 -6.119 6.377 1.00 95.31 378 ALA A C 1
ATOM 2931 O O . ALA A 1 378 ? -1.277 -5.240 6.294 1.00 95.31 378 ALA A O 1
ATOM 2932 N N . ALA A 1 379 ? -3.338 -5.902 6.889 1.00 97.75 379 ALA A N 1
ATOM 2933 C CA . ALA A 1 379 ? -3.759 -4.632 7.467 1.00 97.75 379 ALA A CA 1
ATOM 2934 C C . ALA A 1 379 ? -4.572 -4.870 8.743 1.00 97.75 379 ALA A C 1
ATOM 2936 O O . ALA A 1 379 ? -5.114 -5.956 8.946 1.00 97.75 379 ALA A O 1
ATOM 2937 N N . SER A 1 380 ? -4.681 -3.857 9.599 1.00 98.12 380 SER A N 1
ATOM 2938 C CA . SER A 1 380 ? -5.564 -3.909 10.770 1.00 98.12 380 SER A CA 1
ATOM 2939 C C . SER A 1 380 ? -6.855 -3.168 10.472 1.00 98.12 380 SER A C 1
ATOM 2941 O O . SER A 1 380 ? -6.822 -1.990 10.114 1.00 98.12 380 SER A O 1
ATOM 2943 N N . TYR A 1 381 ? -7.987 -3.843 10.632 1.00 98.38 381 TYR A N 1
ATOM 2944 C CA . TYR A 1 381 ? -9.298 -3.228 10.489 1.00 98.38 381 TYR A CA 1
ATOM 2945 C C . TYR A 1 381 ? -9.517 -2.153 11.556 1.00 98.38 381 TYR A C 1
ATOM 2947 O O . TYR A 1 381 ? -9.177 -2.362 12.723 1.00 98.38 381 TYR A O 1
ATOM 2955 N N . LEU A 1 382 ? -10.073 -1.005 11.164 1.00 97.75 382 LEU A N 1
ATOM 2956 C CA . LEU A 1 382 ? -10.384 0.079 12.094 1.00 97.75 382 LEU A CA 1
ATOM 2957 C C . LEU A 1 382 ? -11.881 0.265 12.283 1.00 97.75 382 LEU A C 1
ATOM 2959 O O . LEU A 1 382 ? -12.324 0.212 13.422 1.00 97.75 382 LEU A O 1
ATOM 2963 N N . ALA A 1 383 ? -12.608 0.532 11.197 1.00 96.81 383 ALA A N 1
ATOM 2964 C CA . ALA A 1 383 ? -14.042 0.820 11.181 1.00 96.81 383 ALA A CA 1
ATOM 2965 C C . ALA A 1 383 ? -14.523 1.033 9.740 1.00 96.81 383 ALA A C 1
ATOM 2967 O O . ALA A 1 383 ? -13.751 1.519 8.917 1.00 96.81 383 ALA A O 1
ATOM 2968 N N . ALA A 1 384 ? -15.794 0.752 9.440 1.00 94.00 384 ALA A N 1
ATOM 2969 C CA . ALA A 1 384 ? -16.366 0.876 8.095 1.00 94.00 384 ALA A CA 1
ATOM 2970 C C . ALA A 1 384 ? -15.494 0.174 7.036 1.00 94.00 384 ALA A C 1
ATOM 2972 O O . ALA A 1 384 ? -15.361 -1.048 7.074 1.00 94.00 384 ALA A O 1
ATOM 2973 N N . ASP A 1 385 ? -14.892 0.934 6.125 1.00 93.94 385 ASP A N 1
ATOM 2974 C CA . ASP A 1 385 ? -13.938 0.493 5.107 1.00 93.94 385 ASP A CA 1
ATOM 2975 C C . ASP A 1 385 ? -12.494 0.952 5.394 1.00 93.94 385 ASP A C 1
ATOM 2977 O O . ASP A 1 385 ? -11.618 0.801 4.542 1.00 93.94 385 ASP A O 1
ATOM 2981 N N . LEU A 1 386 ? -12.229 1.510 6.579 1.00 96.62 386 LEU A N 1
ATOM 2982 C CA . LEU A 1 386 ? -10.913 1.980 6.993 1.00 96.62 386 LEU A CA 1
ATOM 2983 C C . LEU A 1 386 ? -10.042 0.879 7.577 1.00 96.62 386 LEU A C 1
ATOM 2985 O O . LEU A 1 386 ? -10.450 0.089 8.435 1.00 96.62 386 LEU A O 1
ATOM 2989 N N . VAL A 1 387 ? -8.769 0.949 7.207 1.00 97.88 387 VAL A N 1
ATOM 2990 C CA . VAL A 1 387 ? -7.712 0.103 7.740 1.00 97.88 387 VAL A CA 1
ATOM 2991 C C . VAL A 1 387 ? -6.480 0.922 8.103 1.00 97.88 387 VAL A C 1
ATOM 2993 O O . VAL A 1 387 ? -6.161 1.933 7.471 1.00 97.88 387 VAL A O 1
ATOM 2996 N N . LEU A 1 388 ? -5.750 0.445 9.107 1.00 98.19 388 LEU A N 1
ATOM 2997 C CA . LEU A 1 388 ? -4.360 0.812 9.322 1.00 98.19 388 LEU A CA 1
ATOM 2998 C C . LEU A 1 388 ? -3.488 -0.098 8.465 1.00 98.19 388 LEU A C 1
ATOM 3000 O O . LEU A 1 388 ? -3.578 -1.324 8.556 1.00 98.19 388 LEU A O 1
ATOM 3004 N N . THR A 1 389 ? -2.574 0.495 7.707 1.00 96.56 389 THR A N 1
ATOM 3005 C CA . THR A 1 389 ? -1.587 -0.266 6.948 1.00 96.56 389 THR A CA 1
ATOM 3006 C C . THR A 1 389 ? -0.184 0.304 7.097 1.00 96.56 389 THR A C 1
ATOM 3008 O O . THR A 1 389 ? 0.032 1.503 7.298 1.00 96.56 389 THR A O 1
ATOM 3011 N N . LYS A 1 390 ? 0.790 -0.594 6.960 1.00 93.44 390 LYS A N 1
ATOM 3012 C CA . LYS A 1 390 ? 2.175 -0.279 6.641 1.00 93.44 390 LYS A CA 1
ATOM 3013 C C . LYS A 1 390 ? 2.441 -0.874 5.269 1.00 93.44 390 LYS A C 1
ATOM 3015 O O . LYS A 1 390 ? 2.549 -2.089 5.141 1.00 93.44 390 LYS A O 1
ATOM 3020 N N . ASN A 1 391 ? 2.542 -0.022 4.255 1.00 82.31 391 ASN A N 1
ATOM 3021 C CA . ASN A 1 391 ? 2.492 -0.376 2.830 1.00 82.31 391 ASN A CA 1
ATOM 3022 C C . ASN A 1 391 ? 3.724 -1.134 2.277 1.00 82.31 391 ASN A C 1
ATOM 3024 O O . ASN A 1 391 ? 4.173 -0.849 1.171 1.00 82.31 391 ASN A O 1
ATOM 3028 N N . GLY A 1 392 ? 4.266 -2.095 3.032 1.00 77.62 392 GLY A N 1
ATOM 3029 C CA . GLY A 1 392 ? 5.464 -2.884 2.743 1.00 77.62 392 GLY A CA 1
ATOM 3030 C C . GLY A 1 392 ? 6.590 -2.648 3.760 1.00 77.62 392 GLY A C 1
ATOM 3031 O O . GLY A 1 392 ? 6.401 -2.028 4.810 1.00 77.62 392 GLY A O 1
ATOM 3032 N N . ALA A 1 393 ? 7.774 -3.191 3.472 1.00 78.44 393 ALA A N 1
ATOM 3033 C CA . ALA A 1 393 ? 8.907 -3.211 4.403 1.00 78.44 393 ALA A CA 1
ATOM 3034 C C . ALA A 1 393 ? 9.859 -2.006 4.280 1.00 78.44 393 ALA A C 1
ATOM 3036 O O . ALA A 1 393 ? 10.754 -1.858 5.110 1.00 78.44 393 ALA A O 1
ATOM 3037 N N . TYR A 1 394 ? 9.695 -1.154 3.265 1.00 82.44 394 TYR A N 1
ATOM 3038 C CA . TYR A 1 394 ? 10.645 -0.075 2.993 1.00 82.44 394 TYR A CA 1
ATOM 3039 C C . TYR A 1 394 ? 10.422 1.137 3.911 1.00 82.44 394 TYR A C 1
ATOM 3041 O O . TYR A 1 394 ? 9.305 1.405 4.362 1.00 82.44 394 TYR A O 1
ATOM 3049 N N . HIS A 1 395 ? 11.497 1.887 4.179 1.00 84.38 395 HIS A N 1
ATOM 3050 C CA . HIS A 1 395 ? 11.461 3.135 4.957 1.00 84.38 395 HIS A CA 1
ATOM 3051 C C . HIS A 1 395 ? 10.768 4.279 4.204 1.00 84.38 395 HIS A C 1
ATOM 3053 O O . HIS A 1 395 ? 10.276 5.213 4.818 1.00 84.38 395 HIS A O 1
ATOM 3059 N N . THR A 1 396 ? 10.652 4.175 2.881 1.00 84.94 396 THR A N 1
ATOM 3060 C CA . THR A 1 396 ? 9.898 5.101 2.020 1.00 84.94 396 THR A CA 1
ATOM 3061 C C . THR A 1 396 ? 8.387 4.832 2.021 1.00 84.94 396 THR A C 1
ATOM 3063 O O . THR A 1 396 ? 7.640 5.434 1.257 1.00 84.94 396 THR A O 1
ATOM 3066 N N . GLN A 1 397 ? 7.912 3.898 2.853 1.00 89.06 397 GLN A N 1
ATOM 3067 C CA . GLN A 1 397 ? 6.500 3.540 2.973 1.00 89.06 397 GLN A CA 1
ATOM 3068 C C . GLN A 1 397 ? 6.024 3.859 4.397 1.00 89.06 397 GLN A C 1
ATOM 3070 O O . GLN A 1 397 ? 6.568 3.279 5.342 1.00 89.06 397 GLN A O 1
ATOM 3075 N N . PRO A 1 398 ? 5.020 4.731 4.573 1.00 92.88 398 PRO A N 1
ATOM 3076 C CA . PRO A 1 398 ? 4.589 5.186 5.887 1.00 92.88 398 PRO A CA 1
ATOM 3077 C C . PRO A 1 398 ? 3.645 4.191 6.571 1.00 92.88 398 PRO A C 1
ATOM 3079 O O . PRO A 1 398 ? 3.106 3.277 5.934 1.00 92.88 398 PRO A O 1
ATOM 3082 N N . TRP A 1 399 ? 3.415 4.403 7.866 1.00 96.25 399 TRP A N 1
ATOM 3083 C CA . TRP A 1 399 ? 2.187 3.946 8.522 1.00 96.25 399 TRP A CA 1
ATOM 3084 C C . TRP A 1 399 ? 1.075 4.943 8.229 1.00 96.25 399 TRP A C 1
ATOM 3086 O O . TRP A 1 399 ? 1.260 6.145 8.406 1.00 96.25 399 TRP A O 1
ATOM 3096 N N . MET A 1 400 ? -0.074 4.467 7.769 1.00 96.31 400 MET A N 1
ATOM 3097 C CA . MET A 1 400 ? -1.125 5.349 7.268 1.00 96.31 400 MET A CA 1
ATOM 3098 C C . MET A 1 400 ? -2.511 4.719 7.364 1.00 96.31 400 MET A C 1
ATOM 3100 O O . MET A 1 400 ? -2.644 3.501 7.508 1.00 96.31 400 MET A O 1
ATOM 3104 N N . LEU A 1 401 ? -3.529 5.572 7.258 1.00 97.44 401 LEU A N 1
ATOM 3105 C CA . LEU A 1 401 ? -4.916 5.158 7.097 1.00 97.44 401 LEU A CA 1
ATOM 3106 C C . LEU A 1 401 ? -5.227 5.020 5.611 1.00 97.44 401 LEU A C 1
ATOM 3108 O O . LEU A 1 401 ? -4.833 5.865 4.804 1.00 97.44 401 LEU A O 1
ATOM 3112 N N . SER A 1 402 ? -5.952 3.972 5.250 1.00 95.38 402 SER A N 1
ATOM 3113 C CA . SER A 1 402 ? -6.393 3.742 3.878 1.00 95.38 402 SER A CA 1
ATOM 3114 C C . SER A 1 402 ? -7.810 3.186 3.874 1.00 95.38 402 SER A C 1
ATOM 3116 O O . SER A 1 402 ? -8.223 2.543 4.840 1.00 95.38 402 SER A O 1
ATOM 3118 N N . ARG A 1 403 ? -8.550 3.437 2.793 1.00 93.69 403 ARG A N 1
ATOM 3119 C CA . ARG A 1 403 ? -9.772 2.686 2.502 1.00 93.69 403 ARG A CA 1
ATOM 3120 C C . ARG A 1 403 ? -9.381 1.335 1.922 1.00 93.69 403 ARG A C 1
ATOM 3122 O O . ARG A 1 403 ? -8.350 1.224 1.258 1.00 93.69 403 ARG A O 1
ATOM 3129 N N . LEU A 1 404 ? -10.209 0.322 2.139 1.00 91.62 404 LEU A N 1
ATOM 3130 C CA . LEU A 1 404 ? -9.926 -1.036 1.686 1.00 91.62 404 LEU A CA 1
ATOM 3131 C C . LEU A 1 404 ? -9.677 -1.105 0.172 1.00 91.62 404 LEU A C 1
ATOM 3133 O O . LEU A 1 404 ? -8.687 -1.689 -0.260 1.00 91.62 404 LEU A O 1
ATOM 3137 N N . ASP A 1 405 ? -10.518 -0.447 -0.624 1.00 88.56 405 ASP A N 1
ATOM 3138 C CA . ASP A 1 405 ? -10.399 -0.456 -2.087 1.00 88.56 405 ASP A CA 1
ATOM 3139 C C . ASP A 1 405 ? -9.112 0.231 -2.568 1.00 88.56 405 ASP A C 1
ATOM 3141 O O . ASP A 1 405 ? -8.407 -0.292 -3.436 1.00 88.56 405 ASP A O 1
ATOM 3145 N N . ASP A 1 406 ? -8.753 1.363 -1.953 1.00 88.94 406 ASP A N 1
ATOM 3146 C CA . ASP A 1 406 ? -7.519 2.096 -2.262 1.00 88.94 406 ASP A CA 1
ATOM 3147 C C . ASP A 1 406 ? -6.272 1.276 -1.901 1.00 88.94 406 ASP A C 1
ATOM 3149 O O . ASP A 1 406 ? -5.268 1.297 -2.620 1.00 88.94 406 ASP A O 1
ATOM 3153 N N . LEU A 1 407 ? -6.336 0.519 -0.801 1.00 91.06 407 LEU A N 1
ATOM 3154 C CA . LEU A 1 407 ? -5.265 -0.381 -0.395 1.00 91.06 407 LEU A CA 1
ATOM 3155 C C . LEU A 1 407 ? -5.051 -1.496 -1.425 1.00 91.06 407 LEU A C 1
ATOM 3157 O O . LEU A 1 407 ? -3.911 -1.787 -1.788 1.00 91.06 407 LEU A O 1
ATOM 3161 N N . LEU A 1 408 ? -6.129 -2.109 -1.919 1.00 88.56 408 LEU A N 1
ATOM 3162 C CA . LEU A 1 408 ? -6.050 -3.233 -2.857 1.00 88.56 408 LEU A CA 1
ATOM 3163 C C . LEU A 1 408 ? -5.442 -2.847 -4.204 1.00 88.56 408 LEU A C 1
ATOM 3165 O O . LEU A 1 408 ? -4.693 -3.631 -4.787 1.00 88.56 408 LEU A O 1
ATOM 3169 N N . VAL A 1 409 ? -5.672 -1.617 -4.662 1.00 87.12 409 VAL A N 1
ATOM 3170 C CA . VAL A 1 409 ? -5.022 -1.064 -5.861 1.00 87.12 409 VAL A CA 1
ATOM 3171 C C . VAL A 1 409 ? -3.492 -1.097 -5.755 1.00 87.12 409 VAL A C 1
ATOM 3173 O O . VAL A 1 409 ? -2.801 -1.202 -6.769 1.00 87.12 409 VAL A O 1
ATOM 3176 N N . ARG A 1 410 ? -2.940 -1.027 -4.538 1.00 85.50 410 ARG A N 1
ATOM 3177 C CA . ARG A 1 410 ? -1.492 -1.050 -4.299 1.00 85.50 410 ARG A CA 1
ATOM 3178 C C . ARG A 1 410 ? -0.868 -2.437 -4.419 1.00 85.50 410 ARG A C 1
ATOM 3180 O O . ARG A 1 410 ? 0.345 -2.545 -4.592 1.00 85.50 410 ARG A O 1
ATOM 3187 N N . TYR A 1 411 ? -1.686 -3.477 -4.351 1.00 86.62 411 TYR A N 1
ATOM 3188 C CA . TYR A 1 411 ? -1.263 -4.863 -4.484 1.00 86.62 411 TYR A CA 1
ATOM 3189 C C . TYR A 1 411 ? -1.869 -5.458 -5.757 1.00 86.62 411 TYR A C 1
ATOM 3191 O O . TYR A 1 411 ? -2.635 -6.423 -5.681 1.00 86.62 411 TYR A O 1
ATOM 3199 N N . PRO A 1 412 ? -1.557 -4.881 -6.939 1.00 84.44 412 PRO A N 1
ATOM 3200 C CA . PRO A 1 412 ? -2.150 -5.332 -8.178 1.00 84.44 412 PRO A CA 1
ATOM 3201 C C . PRO A 1 412 ? -1.727 -6.769 -8.441 1.00 84.44 412 P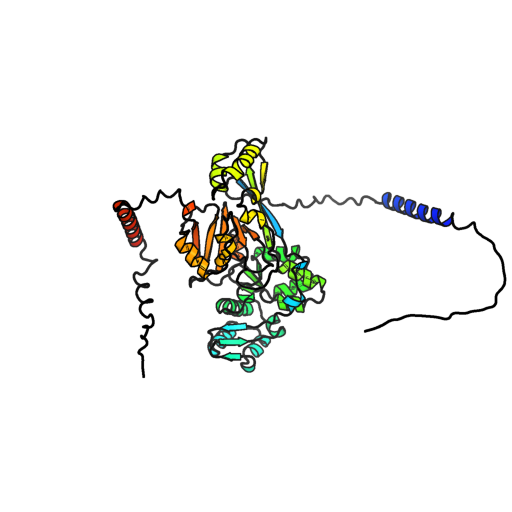RO A C 1
ATOM 3203 O O . PRO A 1 412 ? -0.563 -7.149 -8.306 1.00 84.44 412 PRO A O 1
ATOM 3206 N N . SER A 1 413 ? -2.693 -7.578 -8.843 1.00 83.75 413 SER A N 1
ATOM 3207 C CA . SER A 1 413 ? -2.479 -8.986 -9.115 1.00 83.75 413 SER A CA 1
ATOM 3208 C C . SER A 1 413 ? -3.173 -9.362 -10.414 1.00 83.75 413 SER A C 1
ATOM 3210 O O . SER A 1 413 ? -4.248 -8.857 -10.729 1.00 83.75 413 SER A O 1
ATOM 3212 N N . SER A 1 414 ? -2.531 -10.238 -11.187 1.00 78.06 414 SER A N 1
ATOM 3213 C CA . SER A 1 414 ? -3.126 -10.835 -12.386 1.00 78.06 414 SER A CA 1
ATOM 3214 C C . SER A 1 414 ? -4.141 -11.928 -12.037 1.00 78.06 414 SER A C 1
ATOM 3216 O O . SER A 1 414 ? -4.988 -12.258 -12.858 1.00 78.06 414 SER A O 1
ATOM 3218 N N . SER A 1 415 ? -4.074 -12.471 -10.818 1.00 81.12 415 SER A N 1
ATOM 3219 C CA . SER A 1 415 ? -5.038 -13.417 -10.255 1.00 81.12 415 SER A CA 1
ATOM 3220 C C . SER A 1 415 ? -5.743 -12.812 -9.045 1.00 81.12 415 SER A C 1
ATOM 3222 O O . SER A 1 415 ? -5.139 -12.036 -8.302 1.00 81.12 415 SER A O 1
ATOM 3224 N N . ALA A 1 416 ? -6.989 -13.207 -8.790 1.00 84.12 416 ALA A N 1
ATOM 3225 C CA . ALA A 1 416 ? -7.682 -12.804 -7.570 1.00 84.12 416 ALA A CA 1
ATOM 3226 C C . ALA A 1 416 ? -6.876 -13.221 -6.325 1.00 84.12 416 ALA A C 1
ATOM 3228 O O . ALA A 1 416 ? -6.362 -14.341 -6.255 1.00 84.12 416 ALA A O 1
ATOM 3229 N N . LEU A 1 417 ? -6.745 -12.307 -5.364 1.00 89.62 417 LEU A N 1
ATOM 3230 C CA . LEU A 1 417 ? -6.164 -12.612 -4.060 1.00 89.62 417 LEU A CA 1
ATOM 3231 C C . LEU A 1 417 ? -7.233 -13.264 -3.182 1.00 89.62 417 LEU A C 1
ATOM 3233 O O . LEU A 1 417 ? -8.387 -12.833 -3.180 1.00 89.62 417 LEU A O 1
ATOM 3237 N N . SER A 1 418 ? -6.848 -14.286 -2.423 1.00 92.44 418 SER A N 1
ATOM 3238 C CA . SER A 1 418 ? -7.696 -14.810 -1.358 1.00 92.44 418 SER A CA 1
ATOM 3239 C C . SER A 1 418 ? -7.674 -13.852 -0.171 1.00 92.44 418 SER A C 1
ATOM 3241 O O . SER A 1 418 ? -6.661 -13.202 0.094 1.00 92.44 418 SER A O 1
ATOM 3243 N N . PHE A 1 419 ? -8.801 -13.755 0.528 1.00 94.25 419 PHE A N 1
ATOM 3244 C CA . PHE A 1 419 ? -8.986 -12.883 1.682 1.00 94.25 419 PHE A CA 1
ATOM 3245 C C . PHE A 1 419 ? -9.362 -13.710 2.908 1.00 94.25 419 PHE A C 1
ATOM 3247 O O . PHE A 1 419 ? -10.218 -14.594 2.831 1.00 94.25 419 PHE A O 1
ATOM 3254 N N . ALA A 1 420 ? -8.743 -13.394 4.041 1.00 95.81 420 ALA A N 1
ATOM 3255 C CA . ALA A 1 420 ? -9.114 -13.924 5.342 1.00 95.81 420 ALA A CA 1
ATOM 3256 C C . ALA A 1 420 ? -8.980 -12.835 6.410 1.00 95.81 420 ALA A C 1
ATOM 3258 O O . ALA A 1 420 ? -8.048 -12.032 6.373 1.00 95.81 420 ALA A O 1
ATOM 3259 N N . ALA A 1 421 ? -9.898 -12.830 7.373 1.00 97.69 421 ALA A N 1
ATOM 3260 C CA . ALA A 1 421 ? -9.844 -11.960 8.538 1.00 97.69 421 ALA A CA 1
ATOM 3261 C C . ALA A 1 421 ? -9.616 -12.792 9.800 1.00 97.69 421 ALA A C 1
ATOM 3263 O O . ALA A 1 421 ? -10.162 -13.888 9.938 1.00 97.69 421 ALA A O 1
ATOM 3264 N N . TYR A 1 422 ? -8.813 -12.269 10.721 1.00 97.56 422 TYR A N 1
ATOM 3265 C CA . TYR A 1 422 ? -8.400 -12.964 11.932 1.00 97.56 422 TYR A CA 1
ATOM 3266 C C . TYR A 1 422 ? -8.579 -12.076 13.157 1.00 97.56 422 TYR A C 1
ATOM 3268 O O . TYR A 1 422 ? -8.084 -10.952 13.200 1.00 97.56 422 TYR A O 1
ATOM 3276 N N . ARG A 1 423 ? -9.215 -12.614 14.194 1.00 97.19 423 ARG A N 1
ATOM 3277 C CA . ARG A 1 423 ? -9.392 -11.959 15.489 1.00 97.19 423 ARG A CA 1
ATOM 3278 C C . ARG A 1 423 ? -8.518 -12.621 16.537 1.00 97.19 423 ARG A C 1
ATOM 3280 O O . ARG A 1 423 ? -8.467 -13.846 16.618 1.00 97.19 423 ARG A O 1
ATOM 3287 N N . ARG A 1 424 ? -7.842 -11.820 17.358 1.00 95.31 424 ARG A N 1
ATOM 3288 C CA . ARG A 1 424 ? -7.024 -12.335 18.463 1.00 95.31 424 ARG A CA 1
ATOM 3289 C C . ARG A 1 424 ? -7.921 -13.055 19.478 1.00 95.31 424 ARG A C 1
ATOM 3291 O O . ARG A 1 424 ? -8.985 -12.538 19.820 1.00 95.31 424 ARG A O 1
ATOM 3298 N N . LYS A 1 425 ? -7.528 -14.249 19.930 1.00 94.62 425 LYS A N 1
ATOM 3299 C CA . LYS A 1 425 ? -8.368 -15.151 20.747 1.00 94.62 425 LYS A CA 1
ATOM 3300 C C . LYS A 1 425 ? -8.840 -14.520 22.056 1.00 94.62 425 LYS A C 1
ATOM 3302 O O . LYS A 1 425 ? -10.000 -14.665 22.421 1.00 94.62 425 LYS A O 1
ATOM 3307 N N . ASP A 1 426 ? -7.976 -13.767 22.723 1.00 91.25 426 ASP A N 1
ATOM 3308 C CA . ASP A 1 426 ? -8.296 -13.035 23.954 1.00 91.25 426 ASP A CA 1
ATOM 3309 C C . ASP A 1 426 ? -9.337 -11.919 23.743 1.00 91.25 426 ASP A C 1
ATOM 3311 O O . ASP A 1 426 ? -10.061 -11.567 24.668 1.00 91.25 426 ASP A O 1
ATOM 3315 N N . LEU A 1 427 ? -9.450 -11.389 22.520 1.00 89.19 427 LEU A N 1
ATOM 3316 C CA . LEU A 1 427 ? -10.440 -10.379 22.121 1.00 89.19 427 LEU A CA 1
ATOM 3317 C C . LEU A 1 427 ? -11.679 -10.977 21.445 1.00 89.19 427 LEU A C 1
ATOM 3319 O O . LEU A 1 427 ? -12.592 -10.239 21.057 1.00 89.19 427 LEU A O 1
ATOM 3323 N N . ALA A 1 428 ? -11.700 -12.297 21.261 1.00 80.50 428 ALA A N 1
ATOM 3324 C CA . ALA A 1 428 ? -12.859 -13.027 20.772 1.00 80.50 428 ALA A CA 1
ATOM 3325 C C . ALA A 1 428 ? -13.869 -13.320 21.895 1.00 80.50 428 ALA A C 1
ATOM 3327 O O . ALA A 1 428 ? -14.993 -13.722 21.601 1.00 80.50 428 ALA A O 1
ATOM 3328 N N . HIS A 1 429 ? -13.510 -13.086 23.165 1.00 53.44 429 HIS A N 1
ATOM 3329 C CA . HIS A 1 429 ? -14.431 -13.237 24.288 1.00 53.44 429 HIS A CA 1
ATOM 3330 C C . HIS A 1 429 ? -15.584 -12.227 24.180 1.00 53.44 429 HIS A C 1
ATOM 3332 O O . HIS A 1 429 ? -15.399 -11.015 24.230 1.00 53.44 429 HIS A O 1
ATOM 3338 N N . GLY A 1 430 ? -16.765 -12.796 23.945 1.00 46.03 430 GLY A N 1
ATOM 3339 C CA . GLY A 1 430 ? -17.943 -12.199 23.309 1.00 46.03 430 GLY A CA 1
ATOM 3340 C C . GLY A 1 430 ? -18.629 -13.254 22.424 1.00 46.03 430 GLY A C 1
ATOM 3341 O O . GLY A 1 430 ? -19.848 -13.355 22.399 1.00 46.03 430 GLY A O 1
ATOM 3342 N N . LEU A 1 431 ? -17.834 -14.158 21.835 1.00 41.16 431 LEU A N 1
ATOM 3343 C CA . LEU A 1 431 ? -18.254 -15.453 21.293 1.00 41.16 431 LEU A CA 1
ATOM 3344 C C . LEU A 1 431 ? -18.037 -16.552 22.344 1.00 41.16 431 LEU A C 1
ATOM 3346 O O . LEU A 1 431 ? -17.124 -17.359 22.224 1.00 41.16 431 LEU A O 1
ATOM 3350 N N . GLY A 1 432 ? -18.853 -16.547 23.400 1.00 32.16 432 GLY A N 1
ATOM 3351 C CA . GLY A 1 432 ? -18.927 -17.643 24.369 1.00 32.16 432 GLY A CA 1
ATOM 3352 C C . GLY A 1 432 ? -17.695 -17.819 25.268 1.00 32.16 432 GLY A C 1
ATOM 3353 O O . GLY A 1 432 ? -16.534 -17.665 24.892 1.00 32.16 432 GLY A O 1
ATOM 3354 N N . ARG A 1 433 ? -17.941 -18.172 26.524 1.00 30.67 433 ARG A N 1
ATOM 3355 C CA . ARG A 1 433 ? -16.905 -18.775 27.360 1.00 30.67 433 ARG A CA 1
ATOM 3356 C C . ARG A 1 433 ? -16.498 -20.083 26.679 1.00 30.67 433 ARG A C 1
ATOM 3358 O O . ARG A 1 433 ? -17.366 -20.905 26.407 1.00 30.67 433 ARG A O 1
ATOM 3365 N N . CYS A 1 434 ? -15.206 -20.303 26.452 1.00 29.36 434 CYS A N 1
ATOM 3366 C CA . CYS A 1 434 ? -14.731 -21.680 26.388 1.00 29.36 434 CYS A CA 1
ATOM 3367 C C . CYS A 1 434 ? -15.060 -22.272 27.770 1.00 29.36 434 CYS A C 1
ATOM 3369 O O . CYS A 1 434 ? -14.634 -21.668 28.767 1.00 29.36 434 CYS A O 1
ATOM 3371 N N . PRO A 1 435 ? -15.876 -23.337 27.886 1.00 28.77 435 PRO A N 1
ATOM 3372 C CA . PRO A 1 435 ? -16.109 -23.940 29.185 1.00 28.77 435 PRO A CA 1
ATOM 3373 C C . PRO A 1 435 ? -14.751 -24.389 29.730 1.00 28.77 435 PRO A C 1
ATOM 3375 O O . PRO A 1 435 ? -13.875 -24.771 28.943 1.00 28.77 435 PRO A O 1
ATOM 3378 N N . PRO A 1 436 ? -14.538 -24.351 31.055 1.00 32.94 436 PRO A N 1
ATOM 3379 C CA . PRO A 1 436 ? -13.397 -25.043 31.622 1.00 32.94 436 PRO A CA 1
ATOM 3380 C C . PRO A 1 436 ? -13.444 -26.486 31.114 1.00 32.94 436 PRO A C 1
ATOM 3382 O O . PRO A 1 436 ? -14.497 -27.122 31.127 1.00 32.94 436 PRO A O 1
ATOM 3385 N N . THR A 1 437 ? -12.311 -26.940 30.586 1.00 39.81 437 THR A N 1
ATOM 3386 C CA . THR A 1 437 ? -12.051 -28.296 30.096 1.00 39.81 437 THR A CA 1
ATOM 3387 C C . THR A 1 437 ? -12.800 -29.330 30.941 1.00 39.81 437 THR A C 1
ATOM 3389 O O . THR A 1 437 ? -12.401 -29.589 32.076 1.00 39.81 437 THR A O 1
ATOM 3392 N N . GLY A 1 438 ? -13.903 -29.873 30.421 1.00 36.22 438 GLY A N 1
ATOM 3393 C CA . GLY A 1 438 ? -14.731 -30.800 31.192 1.00 36.22 438 GLY A CA 1
ATOM 3394 C C . GLY A 1 438 ? -16.085 -31.169 30.591 1.00 36.22 438 GLY A C 1
ATOM 3395 O O . GLY A 1 438 ? -16.599 -32.219 30.956 1.00 36.22 438 GLY A O 1
ATOM 3396 N N . ASP A 1 439 ? -16.648 -30.383 29.668 1.00 40.03 439 ASP A N 1
ATOM 3397 C CA . ASP A 1 439 ? -17.970 -30.698 29.110 1.00 40.03 439 ASP A CA 1
ATOM 3398 C C . ASP A 1 439 ? -17.882 -31.300 27.694 1.00 40.03 439 ASP A C 1
ATOM 3400 O O . ASP A 1 439 ? -17.649 -30.608 26.697 1.00 40.03 439 ASP A O 1
ATOM 3404 N N . THR A 1 440 ? -18.010 -32.627 27.619 1.00 42.69 440 THR A N 1
ATOM 3405 C CA . THR A 1 440 ? -17.901 -33.427 26.389 1.00 42.69 440 THR A CA 1
ATOM 3406 C C . THR A 1 440 ? -19.080 -33.262 25.431 1.00 42.69 440 THR A C 1
ATOM 3408 O O . THR A 1 440 ? -18.971 -33.670 24.270 1.00 42.69 440 THR A O 1
ATOM 3411 N N . ASP A 1 441 ? -20.181 -32.655 25.873 1.00 37.97 441 ASP A N 1
ATOM 3412 C CA . ASP A 1 441 ? -21.404 -32.561 25.076 1.00 37.97 441 ASP A CA 1
ATOM 3413 C C . ASP A 1 441 ? -21.403 -31.316 24.173 1.00 37.97 441 ASP A C 1
ATOM 3415 O O . ASP A 1 441 ? -21.781 -31.406 23.004 1.00 37.97 441 ASP A O 1
ATOM 3419 N N . ALA A 1 442 ? -20.808 -30.204 24.624 1.00 39.56 442 ALA A N 1
ATOM 3420 C CA . ALA A 1 442 ? -20.613 -29.000 23.806 1.00 39.56 442 ALA A CA 1
ATOM 3421 C C . ALA A 1 442 ? -19.628 -29.219 22.636 1.00 39.56 442 ALA A C 1
ATOM 3423 O O . ALA A 1 442 ? -19.796 -28.677 21.542 1.00 39.56 442 ALA A O 1
ATOM 3424 N N . VAL A 1 443 ? -18.612 -30.069 22.837 1.00 38.75 443 VAL A N 1
ATOM 3425 C CA . VAL A 1 443 ? -17.685 -30.493 21.771 1.00 38.75 443 VAL A CA 1
ATOM 3426 C C . VAL A 1 443 ? -18.419 -31.337 20.724 1.00 38.75 443 VAL A C 1
ATOM 3428 O O . VAL A 1 443 ? -18.183 -31.188 19.524 1.00 38.75 443 VAL A O 1
ATOM 3431 N N . ARG A 1 444 ? -19.357 -32.186 21.157 1.00 37.41 444 ARG A N 1
ATOM 3432 C CA . ARG A 1 444 ? -20.162 -33.032 20.268 1.00 37.41 444 ARG A CA 1
ATOM 3433 C C . ARG A 1 444 ? -21.146 -32.205 19.436 1.00 37.41 444 ARG A C 1
ATOM 3435 O O . ARG A 1 444 ? -21.312 -32.475 18.246 1.00 37.41 444 ARG A O 1
ATOM 3442 N N . GLU A 1 445 ? -21.729 -31.161 20.018 1.00 37.59 445 GLU A N 1
ATOM 3443 C CA . GLU A 1 445 ? -22.620 -30.230 19.318 1.00 37.59 445 GLU A CA 1
ATOM 3444 C C . GLU A 1 445 ? -21.871 -29.371 18.280 1.00 37.59 445 GLU A C 1
ATOM 3446 O O . GLU A 1 445 ? -22.325 -29.253 17.140 1.00 37.59 445 GLU A O 1
ATOM 3451 N N . TYR A 1 446 ? -20.663 -28.889 18.606 1.00 38.28 446 TYR A N 1
ATOM 3452 C CA . TYR A 1 446 ? -19.783 -28.194 17.654 1.00 38.28 446 TYR A CA 1
ATOM 3453 C C . TYR A 1 446 ? -19.390 -29.082 16.461 1.00 38.28 446 TYR A C 1
ATOM 3455 O O . TYR A 1 446 ? -19.469 -28.645 15.313 1.00 38.28 446 TYR A O 1
ATOM 3463 N N . HIS A 1 447 ? -19.033 -30.350 16.702 1.00 38.78 447 HIS A N 1
ATOM 3464 C CA . HIS A 1 447 ? -18.724 -31.304 15.629 1.00 38.78 447 HIS A CA 1
ATOM 3465 C C . HIS A 1 447 ? -19.945 -31.630 14.753 1.00 38.78 447 HIS A C 1
ATOM 3467 O O . HIS A 1 447 ? -19.814 -31.704 13.532 1.00 38.78 447 HIS A O 1
ATOM 3473 N N . THR A 1 448 ? -21.137 -31.733 15.344 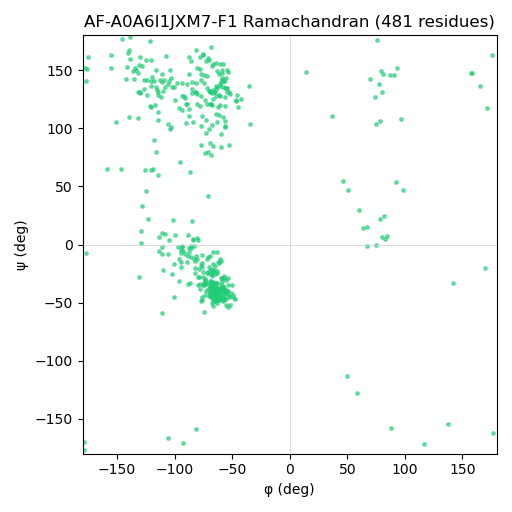1.00 40.78 448 THR A N 1
ATOM 3474 C CA . THR A 1 448 ? -22.389 -32.002 14.612 1.00 40.78 448 THR A CA 1
ATOM 3475 C C . THR A 1 448 ? -22.780 -30.826 13.705 1.00 40.78 448 THR A C 1
ATOM 3477 O O . THR A 1 448 ? -23.197 -31.025 12.562 1.00 40.78 448 THR A O 1
ATOM 3480 N N . GLN A 1 449 ? -22.574 -29.584 14.161 1.00 37.97 449 GLN A N 1
ATOM 3481 C CA . GLN A 1 449 ? -22.777 -28.382 13.340 1.00 37.97 449 GLN A CA 1
ATOM 3482 C C . GLN A 1 449 ? -21.744 -28.275 12.204 1.00 37.97 449 GLN A C 1
ATOM 3484 O O . GLN A 1 449 ? -22.090 -27.881 11.088 1.00 37.97 449 GLN A O 1
ATOM 3489 N N . LEU A 1 450 ? -20.497 -28.692 12.452 1.00 34.81 450 LEU A N 1
ATOM 3490 C CA . LEU A 1 450 ? -19.434 -28.724 11.444 1.00 34.81 450 LEU A CA 1
ATOM 3491 C C . LEU A 1 450 ? -19.705 -29.752 10.328 1.00 34.81 450 LEU A C 1
ATOM 3493 O O . LEU A 1 450 ? -19.381 -29.497 9.167 1.00 34.81 450 LEU A O 1
ATOM 3497 N N . GLU A 1 451 ? -20.310 -30.899 10.653 1.00 37.62 451 GLU A N 1
ATOM 3498 C CA . GLU A 1 451 ? -20.672 -31.933 9.671 1.00 37.62 451 GLU A CA 1
ATOM 3499 C C . GLU A 1 451 ? -21.935 -31.586 8.870 1.00 37.62 451 GLU A C 1
ATOM 3501 O O . GLU A 1 451 ? -21.953 -31.762 7.649 1.00 37.62 451 GLU A O 1
ATOM 3506 N N . SER A 1 452 ? -22.938 -30.981 9.514 1.00 36.59 452 SER A N 1
ATOM 3507 C CA . SER A 1 452 ? -24.109 -30.387 8.846 1.00 36.59 452 SER A CA 1
ATOM 3508 C C . SER A 1 452 ? -23.705 -29.340 7.791 1.00 36.59 452 SER A C 1
ATOM 3510 O O . SER A 1 452 ? -24.229 -29.318 6.670 1.00 36.59 452 SER A O 1
ATOM 3512 N N . TRP A 1 453 ? -22.694 -28.523 8.105 1.00 36.75 453 TRP A N 1
ATOM 3513 C CA . TRP A 1 453 ? -22.154 -27.506 7.199 1.00 36.75 453 TRP A CA 1
ATOM 3514 C C . TRP A 1 453 ? -21.347 -28.095 6.026 1.00 36.75 453 TRP A C 1
ATOM 3516 O O . TRP A 1 453 ? -21.405 -27.579 4.910 1.00 36.75 453 TRP A O 1
ATOM 3526 N N . ARG A 1 454 ? -20.642 -29.219 6.226 1.00 36.84 454 ARG A N 1
ATOM 3527 C CA . ARG A 1 454 ? -19.954 -29.945 5.136 1.00 36.84 454 ARG A CA 1
ATOM 3528 C C . ARG A 1 454 ? -20.931 -30.589 4.148 1.00 36.84 454 ARG A C 1
ATOM 3530 O O . ARG A 1 454 ? -20.651 -30.604 2.951 1.00 36.84 454 ARG A O 1
ATOM 3537 N N . GLY A 1 455 ? -22.075 -31.084 4.624 1.00 34.50 455 GLY A N 1
ATOM 3538 C CA . GLY A 1 455 ? -23.098 -31.715 3.780 1.00 34.50 455 GLY A CA 1
ATOM 3539 C C . GLY A 1 455 ? -23.867 -30.742 2.877 1.00 34.50 455 GLY A C 1
ATOM 3540 O O . GLY A 1 455 ? -24.372 -31.139 1.831 1.00 34.50 455 GLY A O 1
ATOM 3541 N N . SER A 1 456 ? -23.924 -29.460 3.242 1.00 34.34 456 SER A N 1
ATOM 3542 C CA . SER A 1 456 ? -24.710 -28.438 2.538 1.00 34.34 456 SER A CA 1
ATOM 3543 C C . SER A 1 456 ? -23.920 -27.652 1.480 1.00 34.34 456 SER A C 1
ATOM 3545 O O . SER A 1 456 ? -24.504 -26.829 0.775 1.00 34.34 456 SER A O 1
ATOM 3547 N N . ASN A 1 457 ? -22.613 -27.909 1.309 1.00 33.25 457 ASN A N 1
ATOM 3548 C CA . ASN A 1 457 ? -21.791 -27.212 0.310 1.00 33.25 457 ASN A CA 1
ATOM 3549 C C . ASN A 1 457 ? -20.674 -28.089 -0.315 1.00 33.25 457 ASN A C 1
ATOM 3551 O O . ASN A 1 457 ? -19.483 -27.813 -0.141 1.00 33.25 457 ASN A O 1
ATOM 3555 N N . PRO A 1 458 ? -21.027 -29.148 -1.072 1.00 31.30 458 PRO A N 1
ATOM 3556 C CA . PRO A 1 458 ? -20.070 -30.152 -1.557 1.00 31.30 458 PRO A CA 1
ATOM 3557 C C . PRO A 1 458 ? -19.108 -29.657 -2.656 1.00 31.30 458 PRO A C 1
ATOM 3559 O O . PRO A 1 458 ? -18.128 -30.329 -2.959 1.00 31.30 458 PRO A O 1
ATOM 3562 N N . ALA A 1 459 ? -19.332 -28.475 -3.244 1.00 33.12 459 ALA A N 1
ATOM 3563 C CA . ALA A 1 459 ? -18.532 -27.961 -4.363 1.00 33.12 459 ALA A CA 1
ATOM 3564 C C . ALA A 1 459 ? -17.269 -27.168 -3.956 1.00 33.12 459 ALA A C 1
ATOM 3566 O O . ALA A 1 459 ? -16.521 -26.733 -4.830 1.00 33.12 459 ALA A O 1
ATOM 3567 N N . ARG A 1 460 ? -17.008 -26.952 -2.655 1.00 39.00 460 ARG A N 1
ATOM 3568 C CA . ARG A 1 460 ? -15.852 -26.156 -2.176 1.00 39.00 460 ARG A CA 1
ATOM 3569 C C . ARG A 1 460 ? -14.747 -26.945 -1.469 1.00 39.00 460 ARG A C 1
ATOM 3571 O O . ARG A 1 460 ? -13.724 -26.350 -1.142 1.00 39.00 460 ARG A O 1
ATOM 3578 N N . PHE A 1 461 ? -14.900 -28.255 -1.281 1.00 34.50 461 PHE A N 1
ATOM 3579 C CA . PHE A 1 461 ? -13.890 -29.098 -0.635 1.00 34.50 461 PHE A CA 1
ATOM 3580 C C . PHE A 1 461 ? -13.953 -30.537 -1.173 1.00 34.50 461 PHE A C 1
ATOM 3582 O O . PHE A 1 461 ? -14.860 -31.269 -0.780 1.00 34.50 461 PHE A O 1
ATOM 3589 N N . PRO A 1 462 ? -13.019 -31.006 -2.023 1.00 31.22 462 PRO A N 1
ATOM 3590 C CA . PRO A 1 462 ? -12.871 -32.441 -2.213 1.00 31.22 462 PRO A CA 1
ATOM 3591 C C . PRO A 1 462 ? -12.335 -33.059 -0.905 1.00 31.22 462 PRO A C 1
ATOM 3593 O O . PRO A 1 462 ? -11.361 -32.546 -0.338 1.00 31.22 462 PRO A O 1
ATOM 3596 N N . PRO A 1 463 ? -12.949 -34.139 -0.392 1.00 31.33 463 PRO A N 1
ATOM 3597 C CA . PRO A 1 463 ? -12.408 -34.863 0.745 1.00 31.33 463 PRO A CA 1
ATOM 3598 C C . PRO A 1 463 ? -11.142 -35.604 0.286 1.00 31.33 463 PRO A C 1
ATOM 3600 O O . PRO A 1 463 ? -11.167 -36.286 -0.734 1.00 31.33 463 PRO A O 1
ATOM 3603 N N . ASN A 1 464 ? -10.058 -35.487 1.063 1.00 39.72 464 ASN A N 1
ATOM 3604 C CA . ASN A 1 464 ? -8.824 -36.297 0.988 1.00 39.72 464 ASN A CA 1
ATOM 3605 C C . ASN A 1 464 ? -7.651 -35.780 0.121 1.00 39.72 464 ASN A C 1
ATOM 3607 O O . ASN A 1 464 ? -7.093 -36.537 -0.664 1.00 39.72 464 ASN A O 1
ATOM 3611 N N . ALA A 1 465 ? -7.177 -34.545 0.334 1.00 29.92 465 ALA A N 1
ATOM 3612 C CA . ALA A 1 465 ? -5.870 -34.099 -0.198 1.00 29.92 465 ALA A CA 1
ATOM 3613 C C . ALA A 1 465 ? -4.790 -33.803 0.869 1.00 29.92 465 ALA A C 1
ATOM 3615 O O . ALA A 1 465 ? -3.715 -33.320 0.531 1.00 29.92 465 ALA A O 1
ATOM 3616 N N . TRP A 1 466 ? -5.039 -34.091 2.153 1.00 29.36 466 TRP A N 1
ATOM 3617 C CA . TRP A 1 466 ? -4.130 -33.704 3.250 1.00 29.36 466 TRP A CA 1
ATOM 3618 C C . TRP A 1 466 ? -3.637 -34.871 4.121 1.00 29.36 466 TRP A C 1
ATOM 3620 O O . TRP A 1 466 ? -3.214 -34.642 5.250 1.00 29.36 466 TRP A O 1
ATOM 3630 N N . ALA A 1 467 ? -3.667 -36.109 3.611 1.00 27.77 467 ALA A N 1
ATOM 3631 C CA . ALA A 1 467 ? -3.158 -37.281 4.337 1.00 27.77 467 ALA A CA 1
ATOM 3632 C C . ALA A 1 467 ? -1.766 -37.769 3.877 1.00 27.77 467 ALA A C 1
ATOM 3634 O O . ALA A 1 467 ? -1.026 -38.283 4.708 1.00 27.77 467 ALA A O 1
ATOM 3635 N N . ASP A 1 468 ? -1.339 -37.523 2.630 1.00 27.97 468 ASP A N 1
ATOM 3636 C CA . ASP A 1 468 ? -0.154 -38.214 2.073 1.00 27.97 468 ASP A CA 1
ATOM 3637 C C . ASP A 1 468 ? 1.096 -37.342 1.840 1.00 27.97 468 ASP A C 1
ATOM 3639 O O . ASP A 1 468 ? 2.079 -37.801 1.264 1.00 27.97 468 ASP A O 1
ATOM 3643 N N . VAL A 1 469 ? 1.131 -36.094 2.320 1.00 29.48 469 VAL A N 1
ATOM 3644 C CA . VAL A 1 469 ? 2.315 -35.214 2.144 1.00 29.48 469 VAL A CA 1
ATOM 3645 C C . VAL A 1 469 ? 3.298 -35.279 3.333 1.00 29.48 469 VAL A C 1
ATOM 3647 O O . VAL A 1 469 ? 4.369 -34.681 3.288 1.00 29.48 469 VAL A O 1
ATOM 3650 N N . PHE A 1 470 ? 3.005 -36.059 4.385 1.00 27.98 470 PHE A N 1
ATOM 3651 C CA . PHE A 1 470 ? 3.838 -36.125 5.602 1.00 27.98 470 PHE A CA 1
ATOM 3652 C C . PHE A 1 470 ? 4.246 -37.537 6.065 1.00 27.98 470 PHE A C 1
ATOM 3654 O O . PHE A 1 470 ? 4.477 -37.754 7.253 1.00 27.98 470 PHE A O 1
ATOM 3661 N N . THR A 1 471 ? 4.456 -38.487 5.149 1.00 31.86 471 THR A N 1
ATOM 3662 C CA . THR A 1 471 ? 5.173 -39.745 5.455 1.00 31.86 471 THR A CA 1
ATOM 3663 C C . THR A 1 471 ? 6.413 -39.924 4.586 1.00 31.86 471 THR A C 1
ATOM 3665 O O . THR A 1 471 ? 6.509 -40.859 3.802 1.00 31.86 471 THR A O 1
ATOM 3668 N N . ALA A 1 472 ? 7.390 -39.030 4.738 1.00 27.34 472 ALA A N 1
ATOM 3669 C CA . ALA A 1 472 ? 8.783 -39.299 4.372 1.00 27.34 472 ALA A CA 1
ATOM 3670 C C . ALA A 1 472 ? 9.722 -38.338 5.119 1.00 27.34 472 ALA A C 1
ATOM 3672 O O . ALA A 1 472 ? 10.376 -37.479 4.533 1.00 27.34 472 ALA A O 1
ATOM 3673 N N . GLY A 1 473 ? 9.775 -38.460 6.447 1.00 25.97 473 GLY A N 1
ATOM 3674 C CA . GLY A 1 473 ? 10.916 -37.945 7.204 1.00 25.97 473 GLY A CA 1
ATOM 3675 C C . GLY A 1 473 ? 12.122 -38.871 6.993 1.00 25.97 473 GLY A C 1
ATOM 3676 O O . GLY A 1 473 ? 11.937 -40.091 6.986 1.00 25.97 473 GLY A O 1
ATOM 3677 N N . PRO A 1 474 ? 13.352 -38.353 6.825 1.00 29.05 474 PRO A N 1
ATOM 3678 C CA . PRO A 1 474 ? 14.522 -39.203 6.673 1.00 29.05 474 PRO A CA 1
ATOM 3679 C C . PRO A 1 474 ? 14.770 -39.964 7.979 1.00 29.05 474 PRO A C 1
ATOM 3681 O O . PRO A 1 474 ? 14.890 -39.377 9.059 1.00 29.05 474 PRO A O 1
ATOM 3684 N N . ALA A 1 475 ? 14.838 -41.289 7.868 1.00 27.97 475 ALA A N 1
ATOM 3685 C CA . ALA A 1 475 ? 15.221 -42.171 8.954 1.00 27.97 475 ALA A CA 1
ATOM 3686 C C . ALA A 1 475 ? 16.602 -41.760 9.490 1.00 27.97 475 ALA A C 1
ATOM 3688 O O . ALA A 1 475 ? 17.601 -41.774 8.773 1.00 27.97 475 ALA A O 1
ATOM 3689 N N . ARG A 1 476 ? 16.656 -41.398 10.776 1.00 28.69 476 ARG A N 1
ATOM 3690 C CA . ARG A 1 476 ? 17.907 -41.232 11.519 1.00 28.69 476 ARG A CA 1
ATOM 3691 C C . ARG A 1 476 ? 18.612 -42.587 11.592 1.00 28.69 476 ARG A C 1
ATOM 3693 O O . ARG A 1 476 ? 18.209 -43.446 12.374 1.00 28.69 476 ARG A O 1
ATOM 3700 N N . THR A 1 477 ? 19.678 -42.775 10.822 1.00 29.80 477 THR A N 1
ATOM 3701 C CA . THR A 1 477 ? 20.612 -43.881 11.038 1.00 29.80 477 THR A CA 1
ATOM 3702 C C . THR A 1 477 ? 21.434 -43.603 12.294 1.00 29.80 477 THR A C 1
ATOM 3704 O O . THR A 1 477 ? 22.097 -42.576 12.442 1.00 29.80 477 THR A O 1
ATOM 3707 N N . ARG A 1 478 ? 21.324 -44.526 13.253 1.00 28.97 478 ARG A N 1
ATOM 3708 C CA . ARG A 1 478 ? 22.133 -44.566 14.469 1.00 28.97 478 ARG A CA 1
ATOM 3709 C C . ARG A 1 478 ? 23.597 -44.811 14.104 1.00 28.97 478 ARG A C 1
ATOM 3711 O O . ARG A 1 478 ? 23.914 -45.748 13.381 1.00 28.97 478 ARG A O 1
ATOM 3718 N N . SER A 1 479 ? 24.458 -43.985 14.688 1.00 28.75 479 SER A N 1
ATOM 3719 C CA . SER A 1 479 ? 25.883 -44.237 14.890 1.00 28.75 479 SER A CA 1
ATOM 3720 C C . SER A 1 479 ? 26.107 -45.650 15.446 1.00 28.75 479 SER A C 1
ATOM 3722 O O . SER A 1 479 ? 25.577 -45.997 16.503 1.00 28.75 479 SER A O 1
ATOM 3724 N N . ALA A 1 480 ? 26.907 -46.439 14.729 1.00 28.12 480 ALA A N 1
ATOM 3725 C CA . ALA A 1 480 ? 27.599 -47.605 15.256 1.00 28.12 480 ALA A CA 1
ATOM 3726 C C . ALA A 1 480 ? 29.083 -47.250 15.423 1.00 28.12 480 ALA A C 1
ATOM 3728 O O . ALA A 1 480 ? 29.675 -46.548 14.605 1.00 28.12 480 ALA A O 1
ATOM 3729 N N . ARG A 1 481 ? 29.631 -47.699 16.547 1.00 29.31 481 ARG A N 1
ATOM 3730 C CA . ARG A 1 481 ? 31.007 -47.534 17.015 1.00 29.31 481 ARG A CA 1
ATOM 3731 C C . ARG A 1 481 ? 31.913 -48.659 16.478 1.00 29.31 481 ARG A C 1
ATOM 3733 O O . ARG A 1 481 ? 31.472 -49.803 16.526 1.00 29.31 481 ARG A O 1
ATOM 3740 N N . ILE A 1 482 ? 33.184 -48.293 16.225 1.00 28.75 482 ILE A N 1
ATOM 3741 C CA . ILE A 1 482 ? 34.449 -49.044 16.497 1.00 28.75 482 ILE A CA 1
ATOM 3742 C C . ILE A 1 482 ? 34.827 -50.138 15.466 1.00 28.75 482 ILE A C 1
ATOM 3744 O O . ILE A 1 482 ? 33.914 -50.762 14.925 1.00 28.75 482 ILE A O 1
ATOM 3748 N N . PRO A 1 483 ? 36.129 -50.406 15.170 1.00 45.84 483 PRO A N 1
ATOM 3749 C CA . PRO A 1 483 ? 37.378 -50.080 15.902 1.00 45.84 483 PRO A CA 1
ATOM 3750 C C . PRO A 1 483 ? 37.951 -48.682 15.720 1.00 45.84 483 PRO A C 1
ATOM 3752 O O . PRO A 1 483 ? 38.204 -48.296 14.559 1.00 45.84 483 PRO A O 1
#